Protein AF-A0A7C3CM05-F1 (afdb_monomer_lite)

Secondary structure (DSSP, 8-state):
-------SS-SS---SSEEE-TTSEEEEESEEEEE-SS-EEEEE--HHHHHHHHHHHHHTBTTS-HHHHHHH-TTS-HHHHHHHHHHHHHTT-EEE--S-HHHHHHHTTS-TT-PPP-TTT--EEEEEESHHHHHHHHHHTTSS---EEEEE--SPPPHHHHHHHHTTSSEEEEEESS--HHHHHHHHHHHHHHT--EEEEEEETTEEEEEEE--STT---HHHHHHHHHHH-SSHHHHHHHHHHHHHH-GGGS------HHHHHHHHHHHHHHHHHHHHSPPPSS-EEEEEEETTT--EEEEEE---TT-TTT--GGG-TT-GGGTTGGGG----S-HHHHHHHHB-TTT-SEEEEEEEEEEETTEEEEEEEEEEPPGGGTSSS-----EEEEEESS-HHHHHHHHHHHHHHHHHHH---GGGSEEE-HHHHGGGB--GGGT----HHHHTSTT--SPPP-TTS-EEEEEEEETTTTEEEEEEHHHHS--TT-SS--S----TT----SSHHHHHHHHHHHHHHHHHHH-

pLDDT: mean 81.55, std 14.34, range [25.48, 97.69]

Radius of gyration: 30.6 Å; chains: 1; bounding box: 87×65×72 Å

Structure (mmCIF, N/CA/C/O backbone):
data_AF-A0A7C3CM05-F1
#
_entry.id   AF-A0A7C3CM05-F1
#
loop_
_atom_site.group_PDB
_atom_site.id
_atom_site.type_symbol
_atom_site.label_atom_id
_atom_site.label_alt_id
_atom_site.label_comp_id
_atom_site.label_asym_id
_atom_site.label_entity_id
_atom_site.label_seq_id
_atom_site.pdbx_PDB_ins_code
_atom_site.Cartn_x
_atom_site.Cartn_y
_atom_site.Cartn_z
_atom_site.occupancy
_atom_site.B_iso_or_equiv
_atom_site.auth_seq_id
_atom_site.auth_comp_id
_atom_site.auth_asym_id
_atom_site.auth_atom_id
_atom_site.pdbx_PDB_model_num
ATOM 1 N N . MET A 1 1 ? -44.447 32.416 -6.639 1.00 31.17 1 MET A N 1
ATOM 2 C CA . MET A 1 1 ? -45.455 31.331 -6.504 1.00 31.17 1 MET A CA 1
ATOM 3 C C . MET A 1 1 ? -44.732 30.006 -6.708 1.00 31.17 1 MET A C 1
ATOM 5 O O . MET A 1 1 ? -44.109 29.878 -7.743 1.00 31.17 1 MET A O 1
ATOM 9 N N . LYS A 1 2 ? -44.666 29.005 -5.829 1.00 25.48 2 LYS A N 1
ATOM 10 C CA . LYS A 1 2 ? -45.179 28.687 -4.482 1.00 25.48 2 LYS A CA 1
ATOM 11 C C . LYS A 1 2 ? -44.014 27.989 -3.733 1.00 25.48 2 LYS A C 1
ATOM 13 O O . LYS A 1 2 ? -43.248 27.297 -4.403 1.00 25.48 2 LYS A O 1
ATOM 18 N N . PRO A 1 3 ? -43.882 28.084 -2.400 1.00 28.05 3 PRO A N 1
ATOM 19 C CA . PRO A 1 3 ? -42.947 27.231 -1.670 1.00 28.05 3 PRO A CA 1
ATOM 20 C C . PRO A 1 3 ? -43.486 25.791 -1.663 1.00 28.05 3 PRO A C 1
ATOM 22 O O . PRO A 1 3 ? -44.648 25.561 -1.318 1.00 28.05 3 PRO A O 1
ATOM 25 N N . LYS A 1 4 ? -42.665 24.818 -2.082 1.00 27.12 4 LYS A N 1
ATOM 26 C CA . LYS A 1 4 ? -42.980 23.394 -1.923 1.00 27.12 4 LYS A CA 1
ATOM 27 C C . LYS A 1 4 ? -42.877 23.045 -0.442 1.00 27.12 4 LYS A C 1
ATOM 29 O O . LYS A 1 4 ? -41.804 23.004 0.146 1.00 27.12 4 LYS A O 1
ATOM 34 N N . ASN A 1 5 ? -44.051 22.856 0.129 1.00 29.62 5 ASN A N 1
ATOM 35 C CA . ASN A 1 5 ? -44.308 22.385 1.470 1.00 29.62 5 ASN A CA 1
ATOM 36 C C . ASN A 1 5 ? -44.064 20.864 1.501 1.00 29.62 5 ASN A C 1
ATOM 38 O O . ASN A 1 5 ? -44.998 20.095 1.296 1.00 29.62 5 ASN A O 1
ATOM 42 N N . ASP A 1 6 ? -42.816 20.431 1.702 1.00 28.56 6 ASP A N 1
ATOM 43 C CA . ASP A 1 6 ? -42.477 19.022 1.966 1.00 28.56 6 ASP A CA 1
ATOM 44 C C . ASP A 1 6 ? -42.525 18.758 3.479 1.00 28.56 6 ASP A C 1
ATOM 46 O O . ASP A 1 6 ? -41.522 18.606 4.168 1.00 28.56 6 ASP A O 1
ATOM 50 N N . SER A 1 7 ? -43.741 18.759 4.025 1.00 29.98 7 SER A N 1
ATOM 51 C CA . SER A 1 7 ? -44.035 18.421 5.426 1.00 29.98 7 SER A CA 1
ATOM 52 C C . SER A 1 7 ? -44.611 17.004 5.586 1.00 29.98 7 SER A C 1
ATOM 54 O O . SER A 1 7 ? -45.242 16.700 6.598 1.00 29.98 7 SER A O 1
ATOM 56 N N . ARG A 1 8 ? -44.393 16.107 4.608 1.00 27.70 8 ARG A N 1
ATOM 57 C CA . ARG A 1 8 ? -45.001 14.759 4.578 1.00 27.70 8 ARG A CA 1
ATOM 58 C C . ARG A 1 8 ? -44.044 13.559 4.458 1.00 27.70 8 ARG A C 1
ATOM 60 O O . ARG A 1 8 ? -44.523 12.465 4.201 1.00 27.70 8 ARG A O 1
ATOM 67 N N . SER A 1 9 ? -42.742 13.694 4.731 1.00 33.34 9 SER A N 1
ATOM 68 C CA . SER A 1 9 ? -41.800 12.546 4.719 1.00 33.34 9 SER A CA 1
ATOM 69 C C . SER A 1 9 ? -41.156 12.180 6.070 1.00 33.34 9 SER A C 1
ATOM 71 O O . SER A 1 9 ? -40.267 11.340 6.115 1.00 33.34 9 SER A O 1
ATOM 73 N N . VAL A 1 10 ? -41.610 12.743 7.200 1.00 37.62 10 VAL A N 1
ATOM 74 C CA . VAL A 1 10 ? -41.033 12.476 8.546 1.00 37.62 10 VAL A CA 1
ATOM 75 C C . VAL A 1 10 ? -41.984 11.653 9.435 1.00 37.62 10 VAL A C 1
ATOM 77 O O . VAL A 1 10 ? -42.028 11.819 10.657 1.00 37.62 10 VAL A O 1
ATOM 80 N N . GLN A 1 11 ? -42.821 10.802 8.834 1.00 36.81 11 GLN A N 1
ATOM 81 C CA . GLN A 1 11 ? -43.765 9.969 9.588 1.00 36.81 11 GLN A CA 1
ATOM 82 C C . GLN A 1 11 ? -43.227 8.594 10.021 1.00 36.81 11 GLN A C 1
ATOM 84 O O . GLN A 1 11 ? -43.843 8.028 10.913 1.00 36.81 11 GLN A O 1
ATOM 89 N N . ASP A 1 12 ? -42.053 8.126 9.568 1.00 47.12 12 ASP A N 1
ATOM 90 C CA . ASP A 1 12 ? -41.738 6.687 9.710 1.00 47.12 12 ASP A CA 1
ATOM 91 C C . ASP A 1 12 ? -40.543 6.248 10.583 1.00 47.12 12 ASP A C 1
ATOM 93 O O . ASP A 1 12 ? -40.373 5.044 10.763 1.00 47.12 12 ASP A O 1
ATOM 97 N N . HIS A 1 13 ? -39.730 7.120 11.199 1.00 63.31 13 HIS A N 1
ATOM 98 C CA . HIS A 1 13 ? -38.498 6.644 11.882 1.00 63.31 13 HIS A CA 1
ATOM 99 C C . HIS A 1 13 ? -38.224 7.188 13.298 1.00 63.31 13 HIS A C 1
ATOM 101 O O . HIS A 1 13 ? -37.069 7.282 13.711 1.00 63.31 13 HIS A O 1
ATOM 107 N N . LEU A 1 14 ? -39.252 7.507 14.094 1.00 68.94 14 LEU A N 1
ATOM 108 C CA . LEU A 1 14 ? -39.024 7.719 15.532 1.00 68.94 14 LEU A CA 1
ATOM 109 C C . LEU A 1 14 ? -38.774 6.373 16.244 1.00 68.94 14 LEU A C 1
ATOM 111 O O . LEU A 1 14 ? -39.479 5.400 15.973 1.00 68.94 14 LEU A O 1
ATOM 115 N N . PRO A 1 15 ? -37.802 6.291 17.171 1.00 68.50 15 PRO A N 1
ATOM 116 C CA . PRO A 1 15 ? -37.554 5.069 17.929 1.00 68.50 15 PRO A CA 1
ATOM 117 C C . PRO A 1 15 ? -38.762 4.681 18.796 1.00 68.50 15 PRO A C 1
ATOM 119 O O . PRO A 1 15 ? -39.317 5.525 19.494 1.00 68.50 15 PRO A O 1
ATOM 122 N N . ILE A 1 16 ? -39.125 3.389 18.794 1.00 76.50 16 ILE A N 1
ATOM 123 C CA . ILE A 1 16 ? -40.290 2.831 19.522 1.00 76.50 16 ILE A CA 1
ATOM 124 C C . ILE A 1 16 ? -40.246 3.182 21.017 1.00 76.50 16 ILE A C 1
ATOM 126 O O . ILE A 1 16 ? -41.265 3.548 21.604 1.00 76.50 16 ILE A O 1
ATOM 130 N N . LYS A 1 17 ? -39.049 3.089 21.609 1.00 79.38 17 LYS A N 1
ATOM 131 C CA . LYS A 1 17 ? -38.729 3.556 22.958 1.00 79.38 17 LYS A CA 1
ATOM 132 C C . LYS A 1 17 ? -37.569 4.553 22.880 1.00 79.38 17 LYS A C 1
ATOM 134 O O . LYS A 1 17 ? -36.414 4.120 22.781 1.00 79.38 17 LYS A O 1
ATOM 139 N N . PRO A 1 18 ? -37.844 5.866 22.816 1.00 77.62 18 PRO A N 1
ATOM 140 C CA . PRO A 1 18 ? -36.805 6.871 22.648 1.00 77.62 18 PRO A CA 1
ATOM 141 C C . PRO A 1 18 ? -35.950 6.980 23.914 1.00 77.62 18 PRO A C 1
ATOM 143 O O . PRO A 1 18 ? -36.464 7.210 25.005 1.00 77.62 18 PRO A O 1
ATOM 146 N N . SER A 1 19 ? -34.633 6.859 23.758 1.00 79.25 19 SER A N 1
ATOM 147 C CA . SER A 1 19 ? -33.660 7.200 24.800 1.00 79.25 19 SER A CA 1
ATOM 148 C C . SER A 1 19 ? -32.834 8.399 24.366 1.00 79.25 19 SER A C 1
ATOM 150 O O . SER A 1 19 ? -32.367 8.446 23.223 1.00 79.25 19 SER A O 1
ATOM 152 N N . LEU A 1 20 ? -32.577 9.326 25.288 1.00 75.94 20 LEU A N 1
ATOM 153 C CA . LEU A 1 20 ? -31.588 10.373 25.070 1.00 75.94 20 LEU A CA 1
ATOM 154 C C . LEU A 1 20 ? -30.187 9.757 24.992 1.00 75.94 20 LEU A C 1
ATOM 156 O O . LEU A 1 20 ? -29.840 8.852 25.758 1.00 75.94 20 LEU A O 1
ATOM 160 N N . ARG A 1 21 ? -29.356 10.257 24.080 1.00 72.00 21 ARG A N 1
ATOM 161 C CA . ARG A 1 21 ? -27.946 9.864 24.012 1.00 72.00 21 ARG A CA 1
ATOM 162 C C . ARG A 1 21 ? -27.154 10.532 25.134 1.00 72.00 21 ARG A C 1
ATOM 164 O O . ARG A 1 21 ? -27.143 11.752 25.252 1.00 72.00 21 ARG A O 1
ATOM 171 N N . ALA A 1 22 ? -26.412 9.726 25.892 1.00 63.66 22 ALA A N 1
ATOM 172 C CA . ALA A 1 22 ? -25.529 10.166 26.980 1.00 63.66 22 ALA A CA 1
ATOM 173 C C . ALA A 1 22 ? -24.319 11.021 26.529 1.00 63.66 22 ALA A C 1
ATOM 175 O O . ALA A 1 22 ? -23.534 11.454 27.367 1.00 63.66 22 ALA A O 1
ATOM 176 N N . TYR A 1 23 ? -24.165 11.259 25.223 1.00 64.19 23 TYR A N 1
ATOM 177 C CA . TYR A 1 23 ? -23.114 12.084 24.620 1.00 64.19 23 TYR A CA 1
ATOM 178 C C . TYR A 1 23 ? -23.294 13.591 24.884 1.00 64.19 23 TYR A C 1
ATOM 180 O O . TYR A 1 23 ? -22.321 14.344 24.864 1.00 64.19 23 TYR A O 1
ATOM 188 N N . TYR A 1 24 ? -24.529 14.042 25.129 1.00 68.81 24 TYR A N 1
ATOM 189 C CA . TYR A 1 24 ? -24.842 15.456 25.332 1.00 68.81 24 TYR A CA 1
ATOM 190 C C . TYR A 1 24 ? -25.112 15.756 26.807 1.00 68.81 24 TYR A C 1
ATOM 192 O O . TYR A 1 24 ? -25.987 15.153 27.425 1.00 68.81 24 TYR A O 1
ATOM 200 N N . ALA A 1 25 ? -24.405 16.745 27.349 1.00 71.75 25 ALA A N 1
ATOM 201 C CA . ALA A 1 25 ? -24.824 17.434 28.558 1.00 71.75 25 ALA A CA 1
ATOM 202 C C . ALA A 1 25 ? -25.982 18.378 28.216 1.00 71.75 25 ALA A C 1
ATOM 204 O O . ALA A 1 25 ? -25.939 19.089 27.206 1.00 71.75 25 ALA A O 1
ATOM 205 N N . LEU A 1 26 ? -27.006 18.378 29.065 1.00 74.81 26 LEU A N 1
ATOM 206 C CA . LEU A 1 26 ? -28.226 19.145 28.863 1.00 74.81 26 LEU A CA 1
ATOM 207 C C . LEU A 1 26 ? -28.354 20.235 29.925 1.00 74.81 26 LEU A C 1
ATOM 209 O O . LEU A 1 26 ? -28.224 19.955 31.114 1.00 74.81 26 LEU A O 1
ATOM 213 N N . ALA A 1 27 ? -28.643 21.459 29.496 1.00 78.38 27 ALA A N 1
ATOM 214 C CA . ALA A 1 27 ? -29.002 22.564 30.375 1.00 78.38 27 ALA A CA 1
ATOM 215 C C . ALA A 1 27 ? -30.260 23.262 29.844 1.00 78.38 27 ALA A C 1
ATOM 217 O O . ALA A 1 27 ? -30.438 23.402 28.634 1.00 78.38 27 ALA A O 1
ATOM 218 N N . VAL A 1 28 ? -31.138 23.689 30.750 1.00 70.25 28 VAL A N 1
ATOM 219 C CA . VAL A 1 28 ? -32.407 24.351 30.414 1.00 70.25 28 VAL A CA 1
ATOM 220 C C . VAL A 1 28 ? -32.341 25.813 30.859 1.00 70.25 28 VAL A C 1
ATOM 222 O O . VAL A 1 28 ? -31.972 26.088 31.997 1.00 70.25 28 VAL A O 1
ATOM 225 N N . ALA A 1 29 ? -32.669 26.734 29.949 1.00 69.81 29 ALA A N 1
ATOM 226 C CA . ALA A 1 29 ? -32.747 28.185 30.167 1.00 69.81 29 ALA A CA 1
ATOM 227 C C . ALA A 1 29 ? -33.855 28.774 29.254 1.00 69.81 29 ALA A C 1
ATOM 229 O O . ALA A 1 29 ? -34.927 28.173 29.147 1.00 69.81 29 ALA A O 1
ATOM 230 N N . ASP A 1 30 ? -33.599 29.863 28.513 1.00 70.12 30 ASP A N 1
ATOM 231 C CA . ASP A 1 30 ? -34.462 30.390 27.425 1.00 70.12 30 ASP A CA 1
ATOM 232 C C . ASP A 1 30 ? -34.444 29.488 26.164 1.00 70.12 30 ASP A C 1
ATOM 234 O O . ASP A 1 30 ? -34.272 29.918 25.018 1.00 70.12 30 ASP A O 1
ATOM 238 N N . GLY A 1 31 ? -34.521 28.179 26.391 1.00 74.50 31 GLY A N 1
ATOM 239 C CA . GLY A 1 31 ? -34.308 27.117 25.423 1.00 74.50 31 GLY A CA 1
ATOM 240 C C . GLY A 1 31 ? -33.630 25.908 26.062 1.00 74.50 31 GLY A C 1
ATOM 241 O O . GLY A 1 31 ? -33.474 25.823 27.281 1.00 74.50 31 GLY A O 1
ATOM 242 N N . ILE A 1 32 ? -33.194 24.976 25.221 1.00 76.00 32 ILE A N 1
ATOM 243 C CA . ILE A 1 32 ? -32.424 23.802 25.644 1.00 76.00 32 ILE A CA 1
ATOM 244 C C . ILE A 1 32 ? -31.048 23.903 25.033 1.00 76.00 32 ILE A C 1
ATOM 246 O O . ILE A 1 32 ? -30.897 23.898 23.808 1.00 76.00 32 ILE A O 1
ATOM 250 N N . LEU A 1 33 ? -30.055 23.987 25.904 1.00 76.81 33 LEU A N 1
ATOM 251 C CA . LEU A 1 33 ? -28.663 23.951 25.532 1.00 76.81 33 LEU A CA 1
ATOM 252 C C . LEU A 1 33 ? -28.160 22.516 25.610 1.00 76.81 33 LEU A C 1
ATOM 254 O O . LEU A 1 33 ? -28.300 21.829 26.621 1.00 76.81 33 LEU A O 1
ATOM 258 N N . LEU A 1 34 ? -27.539 22.094 24.523 1.00 75.31 34 LEU A N 1
ATOM 259 C CA . LEU A 1 34 ? -26.969 20.774 24.358 1.00 75.31 34 LEU A CA 1
ATOM 260 C C . LEU A 1 34 ? -25.498 20.952 24.079 1.00 75.31 34 LEU A C 1
ATOM 262 O O . LEU A 1 34 ? -25.125 21.615 23.109 1.00 75.31 34 LEU A O 1
ATOM 266 N N . ARG A 1 35 ? -24.663 20.374 24.930 1.00 73.75 35 ARG A N 1
ATOM 267 C CA . ARG A 1 35 ? -23.217 20.474 24.800 1.00 73.75 35 ARG A CA 1
ATOM 268 C C . ARG A 1 35 ? -22.611 19.083 24.798 1.00 73.75 35 ARG A C 1
ATOM 270 O O . ARG A 1 35 ? -22.736 18.358 25.777 1.00 73.75 35 ARG A O 1
ATOM 277 N N . SER A 1 36 ? -21.932 18.732 23.716 1.00 73.62 36 SER A N 1
ATOM 278 C CA . SER A 1 36 ? -20.915 17.683 23.735 1.00 73.62 36 SER A CA 1
ATOM 279 C C . SER A 1 36 ? -19.523 18.312 23.816 1.00 73.62 36 SER A C 1
ATOM 281 O O . SER A 1 36 ? -19.385 19.537 23.889 1.00 73.62 36 SER A O 1
ATOM 283 N N . ALA A 1 37 ? -18.479 17.484 23.791 1.00 68.19 37 ALA A N 1
ATOM 284 C CA . ALA A 1 37 ? -17.108 17.971 23.663 1.00 68.19 37 ALA A CA 1
ATOM 285 C C . ALA A 1 37 ? -16.869 18.746 22.348 1.00 68.19 37 ALA A C 1
ATOM 287 O O . ALA A 1 37 ? -16.039 19.648 22.319 1.00 68.19 37 ALA A O 1
ATOM 288 N N . GLU A 1 38 ? -17.614 18.430 21.284 1.00 63.22 38 GLU A N 1
ATOM 289 C CA . GLU A 1 38 ? -17.349 18.915 19.920 1.00 63.22 38 GLU A CA 1
ATOM 290 C C . GLU A 1 38 ? -18.391 19.911 19.403 1.00 63.22 38 GLU A C 1
ATOM 292 O O . GLU A 1 38 ? -18.116 20.684 18.487 1.00 63.22 38 GLU A O 1
ATOM 297 N N . LYS A 1 39 ? -19.609 19.894 19.955 1.00 70.00 39 LYS A N 1
ATOM 298 C CA . LYS A 1 39 ? -20.725 20.679 19.425 1.00 70.00 39 LYS A CA 1
ATOM 299 C C . LYS A 1 39 ? -21.570 21.270 20.539 1.00 70.00 39 LYS A C 1
ATOM 301 O O . LYS A 1 39 ? -21.919 20.599 21.509 1.00 70.00 39 LYS A O 1
ATOM 306 N N . MET A 1 40 ? -21.968 22.523 20.339 1.00 80.69 40 MET A N 1
ATOM 307 C CA . MET A 1 40 ? -23.013 23.178 21.113 1.00 80.69 40 MET A CA 1
ATOM 308 C C . MET A 1 40 ? -24.227 23.403 20.214 1.00 80.69 40 MET A C 1
ATOM 310 O O . MET A 1 40 ? -24.096 23.852 19.078 1.00 80.69 40 MET A O 1
ATOM 314 N N . THR A 1 41 ? -25.414 23.046 20.687 1.00 78.31 41 THR A N 1
ATOM 315 C CA . THR A 1 41 ? -26.678 23.261 19.977 1.00 78.31 41 THR A CA 1
ATOM 316 C C . THR A 1 41 ? -27.669 23.900 20.931 1.00 78.31 41 THR A C 1
ATOM 318 O O . THR A 1 41 ? -27.872 23.409 22.037 1.00 78.31 41 THR A O 1
ATOM 321 N N . LEU A 1 42 ? -28.276 25.003 20.499 1.00 81.06 42 LEU A N 1
ATOM 322 C CA . LEU A 1 42 ? -29.333 25.678 21.237 1.00 81.06 42 LEU A CA 1
ATOM 323 C C . LEU A 1 42 ? -30.656 25.473 20.506 1.00 81.06 42 LEU A C 1
ATOM 325 O O . LEU A 1 42 ? -30.845 25.963 19.393 1.00 81.06 42 LEU A O 1
ATOM 329 N N . ILE A 1 43 ? -31.591 24.802 21.165 1.00 78.12 43 ILE A N 1
ATOM 330 C CA . ILE A 1 43 ? -32.983 24.768 20.739 1.00 78.12 43 ILE A CA 1
ATOM 331 C C . ILE A 1 43 ? -33.682 25.957 21.395 1.00 78.12 43 ILE A C 1
ATOM 333 O O . ILE A 1 43 ? -34.014 25.909 22.578 1.00 78.12 43 ILE A O 1
ATOM 337 N N . ARG A 1 44 ? -33.883 27.040 20.635 1.00 78.12 44 ARG A N 1
ATOM 338 C CA . ARG A 1 44 ? -34.626 28.214 21.117 1.00 78.12 44 ARG A CA 1
ATOM 339 C C . ARG A 1 44 ? -36.091 27.844 21.338 1.00 78.12 44 ARG A C 1
ATOM 341 O O . ARG A 1 44 ? -36.747 27.306 20.444 1.00 78.12 44 ARG A O 1
ATOM 348 N N . ALA A 1 45 ? -36.600 28.154 22.519 1.00 77.62 45 ALA A N 1
ATOM 349 C CA . ALA A 1 45 ? -37.977 27.899 22.904 1.00 77.62 45 ALA A CA 1
ATOM 350 C C . ALA A 1 45 ? -38.421 28.954 23.924 1.00 77.62 45 ALA A C 1
ATOM 352 O O . ALA A 1 45 ? -37.598 29.510 24.645 1.00 77.62 45 ALA A O 1
ATOM 353 N N . THR A 1 46 ? -39.721 29.245 23.973 1.00 80.50 46 THR A N 1
ATOM 354 C CA . THR A 1 46 ? -40.285 30.054 25.061 1.00 80.50 46 THR A CA 1
ATOM 355 C C . THR A 1 46 ? -40.118 29.313 26.394 1.00 80.50 46 THR A C 1
ATOM 357 O O . THR A 1 46 ? -40.059 28.081 26.374 1.00 80.50 46 THR A O 1
ATOM 360 N N . PRO A 1 47 ? -40.105 29.998 27.551 1.00 77.38 47 PRO A N 1
ATOM 361 C CA . PRO A 1 47 ? -39.950 29.347 28.859 1.00 77.38 47 PRO A CA 1
ATOM 362 C C . PRO A 1 47 ? -40.936 28.189 29.085 1.00 77.38 47 PRO A C 1
ATOM 364 O O . PRO A 1 47 ? -40.552 27.096 29.499 1.00 77.38 47 PRO A O 1
ATOM 367 N N . GLU A 1 48 ? -42.198 28.375 28.688 1.00 76.12 48 GLU A N 1
ATOM 368 C CA . GLU A 1 48 ? -43.231 27.335 28.744 1.00 76.12 48 GLU A CA 1
ATOM 369 C C . GLU A 1 48 ? -42.932 26.136 27.838 1.00 76.12 48 GLU A C 1
ATOM 371 O O . GLU A 1 48 ? -43.283 25.001 28.156 1.00 76.12 48 GLU A O 1
ATOM 376 N N . LYS A 1 49 ? -42.334 26.368 26.667 1.00 76.69 49 LYS A N 1
ATOM 377 C CA . LYS A 1 49 ? -41.963 25.301 25.733 1.00 76.69 49 LYS A CA 1
ATOM 378 C C . LYS A 1 49 ? -40.690 24.588 26.203 1.00 76.69 49 LYS A C 1
ATOM 380 O O . LYS A 1 49 ? -40.620 23.371 26.081 1.00 76.69 49 LYS A O 1
ATOM 385 N N . SER A 1 50 ? -39.739 25.297 26.808 1.00 75.12 50 SER A N 1
ATOM 386 C CA . SER A 1 50 ? -38.546 24.715 27.437 1.00 75.12 50 SER A CA 1
ATOM 387 C C . SER A 1 50 ? -38.908 23.772 28.587 1.00 75.12 50 SER A C 1
ATOM 389 O O . SER A 1 50 ? -38.427 22.641 28.613 1.00 75.12 50 SER A O 1
ATOM 391 N N . ALA A 1 51 ? -39.822 24.183 29.476 1.00 77.38 51 ALA A N 1
ATOM 392 C CA . ALA A 1 51 ? -40.308 23.344 30.575 1.00 77.38 51 ALA A CA 1
ATOM 393 C C . ALA A 1 51 ? -40.991 22.058 30.072 1.00 77.38 51 ALA A C 1
ATOM 395 O O . ALA A 1 51 ? -40.757 20.970 30.597 1.00 77.38 51 ALA A O 1
ATOM 396 N N . ARG A 1 52 ? -41.785 22.160 28.998 1.00 76.81 52 ARG A N 1
ATOM 397 C CA . ARG A 1 52 ? -42.434 21.004 28.356 1.00 76.81 52 ARG A CA 1
ATOM 398 C C . ARG A 1 52 ? -41.429 20.034 27.753 1.00 76.81 52 ARG A C 1
ATOM 400 O O . ARG A 1 52 ? -41.516 18.829 27.971 1.00 76.81 52 ARG A O 1
ATOM 407 N N . ILE A 1 53 ? -40.446 20.544 27.016 1.00 76.44 53 ILE A N 1
ATOM 408 C CA . ILE A 1 53 ? -39.431 19.676 26.425 1.00 76.44 53 ILE A CA 1
ATOM 409 C C . ILE A 1 53 ? -38.584 19.006 27.521 1.00 76.44 53 ILE A C 1
ATOM 411 O O . ILE A 1 53 ? -38.223 17.842 27.373 1.00 76.44 53 ILE A O 1
ATOM 415 N N . GLN A 1 54 ? -38.317 19.684 28.641 1.00 78.81 54 GLN A N 1
ATOM 416 C CA . GLN A 1 54 ? -37.626 19.084 29.785 1.00 78.81 54 GLN A CA 1
ATOM 417 C C . GLN A 1 54 ? -38.388 17.874 30.353 1.00 78.81 54 GLN A C 1
ATOM 419 O O . GLN A 1 54 ? -37.766 16.856 30.655 1.00 78.81 54 GLN A O 1
ATOM 424 N N . GLN A 1 55 ? -39.720 17.945 30.433 1.00 81.06 55 GLN A N 1
ATOM 425 C CA . GLN A 1 55 ? -40.560 16.812 30.846 1.00 81.06 55 GLN A CA 1
ATOM 426 C C . GLN A 1 55 ? -40.481 15.645 29.851 1.00 81.06 55 GLN A C 1
ATOM 428 O O . GLN A 1 55 ? -40.331 14.497 30.264 1.00 81.06 55 GLN A O 1
ATOM 433 N N . VAL A 1 56 ? -40.509 15.932 28.543 1.00 82.56 56 VAL A N 1
ATOM 434 C CA . VAL A 1 56 ? -40.352 14.902 27.497 1.00 82.56 56 VAL A CA 1
ATOM 435 C C . VAL A 1 56 ? -38.974 14.241 27.582 1.00 82.56 56 VAL A C 1
ATOM 437 O O . VAL A 1 56 ? -38.875 13.019 27.529 1.00 82.56 56 VAL A O 1
ATOM 440 N N . ILE A 1 57 ? -37.912 15.029 27.757 1.00 79.19 57 ILE A N 1
ATOM 441 C CA . ILE A 1 57 ? -36.531 14.545 27.897 1.00 79.19 57 ILE A CA 1
ATOM 442 C C . ILE A 1 57 ? -36.376 13.640 29.119 1.00 79.19 57 ILE A C 1
ATOM 444 O O . ILE A 1 57 ? -35.721 12.607 29.012 1.00 79.19 57 ILE A O 1
ATOM 448 N N . ALA A 1 58 ? -36.969 14.008 30.259 1.00 78.94 58 ALA A N 1
ATOM 449 C CA . ALA A 1 58 ? -36.865 13.239 31.499 1.00 78.94 58 ALA A CA 1
ATOM 450 C C . ALA A 1 58 ? -37.420 11.812 31.360 1.00 78.9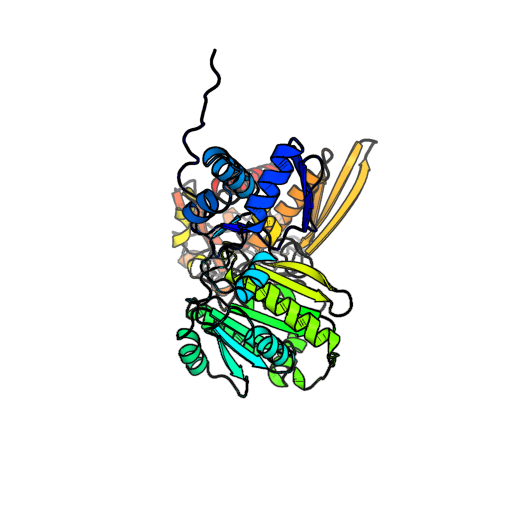4 58 ALA A C 1
ATOM 452 O O . ALA A 1 58 ? -36.921 10.898 32.008 1.00 78.94 58 ALA A O 1
ATOM 453 N N . LEU A 1 59 ? -38.413 11.627 30.486 1.00 81.62 59 LEU A N 1
ATOM 454 C CA . LEU A 1 59 ? -39.023 10.329 30.201 1.00 81.62 59 LEU A CA 1
ATOM 455 C C . LEU A 1 59 ? -38.429 9.634 28.962 1.00 81.62 59 LEU A C 1
ATOM 457 O O . LEU A 1 59 ? -38.762 8.485 28.683 1.00 81.62 59 LEU A O 1
ATOM 461 N N . CYS A 1 60 ? -37.505 10.278 28.238 1.00 80.06 60 CYS A N 1
ATOM 462 C CA . CYS A 1 60 ? -36.707 9.649 27.179 1.00 80.06 60 CYS A CA 1
ATOM 463 C C . CYS A 1 60 ? -35.559 8.813 27.777 1.00 80.06 60 CYS A C 1
ATOM 465 O O . CYS A 1 60 ? -34.385 9.007 27.453 1.00 80.06 60 CYS A O 1
ATOM 467 N N . ASP A 1 61 ? -35.894 7.886 28.667 1.00 74.19 61 ASP A N 1
ATOM 468 C CA . ASP A 1 61 ? -34.992 6.906 29.284 1.00 74.19 61 ASP A CA 1
ATOM 469 C C . ASP A 1 61 ? -34.953 5.576 28.510 1.00 74.19 61 ASP A C 1
ATOM 471 O O . ASP A 1 61 ? -34.194 4.663 28.843 1.00 74.19 61 ASP A O 1
ATOM 475 N N . GLY A 1 62 ? -35.799 5.482 27.480 1.00 74.44 62 GLY A N 1
ATOM 476 C CA . GLY A 1 62 ? -36.037 4.319 26.646 1.00 74.44 62 GLY A CA 1
ATOM 477 C C . GLY A 1 62 ? -36.741 3.145 27.332 1.00 74.44 62 GLY A C 1
ATOM 478 O O . GLY A 1 62 ? -36.850 2.062 26.755 1.00 74.44 62 GLY A O 1
ATOM 479 N N . GLN A 1 63 ? -37.271 3.340 28.534 1.00 76.88 63 GLN A N 1
ATOM 480 C CA . GLN A 1 63 ? -38.201 2.395 29.150 1.00 76.88 63 GLN A CA 1
ATOM 481 C C . GLN A 1 63 ? -39.621 2.618 28.622 1.00 76.88 63 GLN A C 1
ATOM 483 O O . GLN A 1 63 ? -40.336 1.641 28.368 1.00 76.88 63 GLN A O 1
ATOM 488 N N . HIS A 1 64 ? -39.960 3.881 28.357 1.00 81.69 64 HIS A N 1
ATOM 489 C CA . HIS A 1 64 ? -41.266 4.333 27.895 1.00 81.69 64 HIS A CA 1
ATOM 490 C C . HIS A 1 64 ? -41.406 4.273 26.370 1.00 81.69 64 HIS A C 1
ATOM 492 O O . HIS A 1 64 ? -40.527 4.692 25.613 1.00 81.69 64 HIS A O 1
ATOM 498 N N . THR A 1 65 ? -42.540 3.759 25.910 1.00 83.00 65 THR A N 1
ATOM 499 C CA . THR A 1 65 ? -42.982 3.810 24.515 1.00 83.00 65 THR A CA 1
ATOM 500 C C . THR A 1 65 ? -43.533 5.187 24.158 1.00 83.00 65 THR A C 1
ATOM 502 O O . THR A 1 65 ? -43.915 5.974 25.021 1.00 83.00 65 THR A O 1
ATOM 505 N N . MET A 1 66 ? -43.644 5.476 22.861 1.00 78.38 66 MET A N 1
ATOM 506 C CA . MET A 1 66 ? -44.250 6.728 22.391 1.00 78.38 66 MET A CA 1
ATOM 507 C C . MET A 1 66 ? -45.688 6.939 22.908 1.00 78.38 66 MET A C 1
ATOM 509 O O . MET A 1 66 ? -46.060 8.072 23.203 1.00 78.38 66 MET A O 1
ATOM 513 N N . ALA A 1 67 ? -46.478 5.870 23.056 1.00 79.50 67 ALA A N 1
ATOM 514 C CA . ALA A 1 67 ? -47.825 5.949 23.623 1.00 79.50 67 ALA A CA 1
ATOM 515 C C . ALA A 1 67 ? -47.790 6.313 25.118 1.00 79.50 67 ALA A C 1
ATOM 517 O O . ALA A 1 67 ? -48.491 7.227 25.541 1.00 79.50 67 ALA A O 1
ATOM 518 N N . GLU A 1 68 ? -46.910 5.674 25.893 1.00 83.00 68 GLU A N 1
ATOM 519 C CA . GLU A 1 68 ? -46.732 5.958 27.324 1.00 83.00 68 GLU A CA 1
ATOM 520 C C . GLU A 1 68 ? -46.202 7.377 27.567 1.00 83.00 68 GLU A C 1
ATOM 522 O O . GLU A 1 68 ? -46.640 8.038 28.502 1.00 83.00 68 GLU A O 1
ATOM 527 N N . LEU A 1 69 ? -45.327 7.896 26.699 1.00 81.69 69 LEU A N 1
ATOM 528 C CA . LEU A 1 69 ? -44.850 9.284 26.772 1.00 81.69 69 LEU A CA 1
ATOM 529 C C . LEU A 1 69 ? -45.966 10.309 26.574 1.00 81.69 69 LEU A C 1
ATOM 531 O O . LEU A 1 69 ? -45.972 11.351 27.226 1.00 81.69 69 LEU A O 1
ATOM 535 N N . ILE A 1 70 ? -46.909 10.023 25.676 1.00 81.81 70 ILE A N 1
ATOM 536 C CA . ILE A 1 70 ? -48.065 10.889 25.429 1.00 81.81 70 ILE A CA 1
ATOM 537 C C . ILE A 1 70 ? -49.024 10.857 26.628 1.00 81.81 70 ILE A C 1
ATOM 539 O O . ILE A 1 70 ? -49.578 11.892 26.988 1.00 81.81 70 ILE A O 1
ATOM 543 N N . THR A 1 71 ? -49.197 9.698 27.266 1.00 80.38 71 THR A N 1
ATOM 544 C CA . THR A 1 71 ? -50.087 9.534 28.425 1.00 80.38 71 THR A CA 1
ATOM 545 C C . THR A 1 71 ? -49.486 10.084 29.725 1.00 80.38 71 THR A C 1
ATOM 547 O O . THR A 1 71 ? -50.203 10.687 30.520 1.00 80.38 71 THR A O 1
ATOM 550 N N . ASN A 1 72 ? -48.175 9.933 29.935 1.00 78.06 72 ASN A N 1
ATOM 551 C CA . ASN A 1 72 ? -47.499 10.278 31.193 1.00 78.06 72 ASN A CA 1
ATOM 552 C C . ASN A 1 72 ? -47.133 11.767 31.328 1.00 78.06 72 ASN A C 1
ATOM 554 O O . ASN A 1 72 ? -46.650 12.181 32.382 1.00 78.06 72 ASN A O 1
ATOM 558 N N . ILE A 1 73 ? -47.382 12.589 30.301 1.00 77.50 73 ILE A N 1
ATOM 559 C CA . ILE A 1 73 ? -47.169 14.047 30.335 1.00 77.50 73 ILE A CA 1
ATOM 560 C C . ILE A 1 73 ? -48.510 14.769 30.097 1.00 77.50 73 ILE A C 1
ATOM 562 O O . ILE A 1 73 ? -48.697 15.409 29.061 1.00 77.50 73 ILE A O 1
ATOM 566 N N . PRO A 1 74 ? -49.469 14.701 31.043 1.00 61.81 74 PRO A N 1
ATOM 567 C CA . PRO A 1 74 ? -50.839 15.190 30.841 1.00 61.81 74 PRO A CA 1
ATOM 568 C C . PRO A 1 74 ? -50.940 16.706 30.595 1.00 61.81 74 PRO A C 1
ATOM 570 O O . PRO A 1 74 ? -51.927 17.179 30.038 1.00 61.81 74 PRO A O 1
ATOM 573 N N . ALA A 1 75 ? -49.913 17.479 30.966 1.00 69.44 75 ALA A N 1
ATOM 574 C CA . ALA A 1 75 ? -49.832 18.918 30.701 1.00 69.44 75 ALA A CA 1
ATOM 575 C C . ALA A 1 75 ? -49.417 19.266 29.251 1.00 69.44 75 ALA A C 1
ATOM 577 O O . ALA A 1 75 ? -49.454 20.437 28.868 1.00 69.44 75 ALA A O 1
ATOM 578 N N . CYS A 1 76 ? -49.017 18.282 28.436 1.00 72.44 76 CYS A N 1
ATOM 579 C CA . CYS A 1 76 ? -48.622 18.474 27.041 1.00 72.44 76 CYS A CA 1
ATOM 580 C C . CYS A 1 76 ? -49.663 17.899 26.078 1.00 72.44 76 CYS A C 1
ATOM 582 O O . CYS A 1 76 ? -50.153 16.787 26.252 1.00 72.44 76 CYS A O 1
ATOM 584 N N . ARG A 1 77 ? -49.950 18.617 24.985 1.00 79.81 77 ARG A N 1
ATOM 585 C CA . ARG A 1 77 ? -50.740 18.042 23.890 1.00 79.81 77 ARG A CA 1
ATOM 586 C C . ARG A 1 77 ? -49.928 16.925 23.213 1.00 79.81 77 ARG A C 1
ATOM 588 O O . ARG A 1 77 ? -48.727 17.112 23.006 1.00 79.81 77 ARG A O 1
ATOM 595 N N . PRO A 1 78 ? -50.553 15.820 22.766 1.00 80.50 78 PRO A N 1
ATOM 596 C CA . PRO A 1 78 ? -49.859 14.748 22.042 1.00 80.50 78 PRO A CA 1
ATOM 597 C C . PRO A 1 78 ? -49.033 15.245 20.842 1.00 80.50 78 PRO A C 1
ATOM 599 O O . PRO A 1 78 ? -47.927 14.767 20.591 1.00 80.50 78 PRO A O 1
ATOM 602 N N . SER A 1 79 ? -49.536 16.263 20.133 1.00 79.94 79 SER A N 1
ATOM 603 C CA . SER A 1 79 ? -48.836 16.923 19.024 1.00 79.94 79 SER A CA 1
ATOM 604 C C . SER A 1 79 ? -47.497 17.538 19.434 1.00 79.94 79 SER A C 1
ATOM 606 O O . SER A 1 79 ? -46.542 17.503 18.660 1.00 79.94 79 SER A O 1
ATOM 608 N N . ASP A 1 80 ? -47.417 18.080 20.649 1.00 77.00 80 ASP A N 1
ATOM 609 C CA . ASP A 1 80 ? -46.242 18.788 21.158 1.00 77.00 80 ASP A CA 1
ATOM 610 C C . ASP A 1 80 ? -45.156 17.802 21.604 1.00 77.00 80 ASP A C 1
ATOM 612 O O . ASP A 1 80 ? -43.968 18.049 21.381 1.00 77.00 80 ASP A O 1
ATOM 616 N N . VAL A 1 81 ? -45.554 16.653 22.165 1.00 80.00 81 VAL A N 1
ATOM 617 C CA . VAL A 1 81 ? -44.640 15.546 22.496 1.00 80.00 81 VAL A CA 1
ATOM 618 C C . VAL A 1 81 ? -44.000 14.998 21.218 1.00 80.00 81 VAL A C 1
ATOM 620 O O . VAL A 1 81 ? -42.777 14.901 21.127 1.00 80.00 81 VAL A O 1
ATOM 623 N N . ILE A 1 82 ? -44.802 14.733 20.182 1.00 83.50 82 ILE A N 1
ATOM 624 C CA . ILE A 1 82 ? -44.305 14.232 18.891 1.00 83.50 82 ILE A CA 1
ATOM 625 C C . ILE A 1 82 ? -43.404 15.267 18.203 1.00 83.50 82 ILE A C 1
ATOM 627 O O . ILE A 1 82 ? -42.350 14.910 17.676 1.00 83.50 82 ILE A O 1
ATOM 631 N N . ALA A 1 83 ? -43.783 16.549 18.210 1.00 82.12 83 ALA A N 1
ATOM 632 C CA . ALA A 1 83 ? -42.969 17.615 17.624 1.00 82.12 83 ALA A CA 1
ATOM 633 C C . ALA A 1 83 ? -41.606 17.741 18.323 1.00 82.12 83 ALA A C 1
ATOM 635 O O . ALA A 1 83 ? -40.580 17.863 17.654 1.00 82.12 83 ALA A O 1
ATOM 636 N N . THR A 1 84 ? -41.591 17.641 19.654 1.00 81.06 84 THR A N 1
ATOM 637 C CA . THR A 1 84 ? -40.369 17.612 20.464 1.00 81.06 84 THR A CA 1
ATOM 638 C C . THR A 1 84 ? -39.494 16.410 20.117 1.00 81.06 84 THR A C 1
ATOM 640 O O . THR A 1 84 ? -38.317 16.585 19.814 1.00 81.06 84 THR A O 1
ATOM 643 N N . LEU A 1 85 ? -40.053 15.197 20.091 1.00 83.94 85 LEU A N 1
ATOM 644 C CA . LEU A 1 85 ? -39.304 13.982 19.747 1.00 83.94 85 LEU A CA 1
ATOM 645 C C . LEU A 1 85 ? -38.724 14.047 18.330 1.00 83.94 85 LEU A C 1
ATOM 647 O O . LEU A 1 85 ? -37.571 13.678 18.126 1.00 83.94 85 LEU A O 1
ATOM 651 N N . ARG A 1 86 ? -39.476 14.582 17.360 1.00 84.56 86 ARG A N 1
ATOM 652 C CA . ARG A 1 86 ? -38.960 14.846 16.008 1.00 84.56 86 ARG A CA 1
ATOM 653 C C . ARG A 1 86 ? -37.805 15.826 16.037 1.00 84.56 86 ARG A C 1
ATOM 655 O O . ARG A 1 86 ? -36.779 15.555 15.431 1.00 84.56 86 ARG A O 1
ATOM 662 N N . GLN A 1 87 ? -37.946 16.927 16.767 1.00 79.69 87 GLN A N 1
ATOM 663 C CA . GLN A 1 87 ? -36.888 17.920 16.878 1.00 79.69 87 GLN A CA 1
ATOM 664 C C . GLN A 1 87 ? -35.619 17.321 17.500 1.00 79.69 87 GLN A C 1
ATOM 666 O O . GLN A 1 87 ? -34.534 17.544 16.972 1.00 79.69 87 GLN A O 1
ATOM 671 N N . LEU A 1 88 ? -35.739 16.515 18.558 1.00 79.75 88 LEU A N 1
ATOM 672 C CA . LEU A 1 88 ? -34.612 15.797 19.163 1.00 79.75 88 LEU A CA 1
ATOM 673 C C . LEU A 1 88 ? -34.002 14.770 18.191 1.00 79.75 88 LEU A C 1
ATOM 675 O O . LEU A 1 88 ? -32.782 14.652 18.101 1.00 79.75 88 LEU A O 1
ATOM 679 N N . HIS A 1 89 ? -34.828 14.057 17.423 1.00 80.94 89 HIS A N 1
ATOM 680 C CA . HIS A 1 89 ? -34.371 13.096 16.418 1.00 80.94 89 HIS A CA 1
ATOM 681 C C . HIS A 1 89 ? -33.631 13.765 15.249 1.00 80.94 89 HIS A C 1
ATOM 683 O O . HIS A 1 89 ? -32.567 13.295 14.873 1.00 80.94 89 HIS A O 1
ATOM 689 N N . THR A 1 90 ? -34.120 14.899 14.731 1.00 78.44 90 THR A N 1
ATOM 690 C CA . THR A 1 90 ? -33.448 15.684 13.674 1.00 78.44 90 THR A CA 1
ATOM 691 C C . THR A 1 90 ? -32.077 16.210 14.110 1.00 78.44 90 THR A C 1
ATOM 693 O O . THR A 1 90 ? -31.219 16.462 13.271 1.00 78.44 90 THR A O 1
ATOM 696 N N . HIS A 1 91 ? -31.856 16.366 15.417 1.00 74.69 91 HIS A N 1
ATOM 697 C CA . HIS A 1 91 ? -30.556 16.730 15.985 1.00 74.69 91 HIS A CA 1
ATOM 698 C C . HIS A 1 91 ? -29.732 15.505 16.433 1.00 74.69 91 HIS A C 1
ATOM 700 O O . HIS A 1 91 ? -28.779 15.668 17.191 1.00 74.69 91 HIS A O 1
ATOM 706 N N . ASP A 1 92 ? -30.092 14.292 15.991 1.00 72.31 92 ASP A N 1
ATOM 707 C CA . ASP A 1 92 ? -29.432 13.017 16.315 1.00 72.31 92 ASP A CA 1
ATOM 708 C C . ASP A 1 92 ? -29.333 12.705 17.819 1.00 72.31 92 ASP A C 1
ATOM 710 O O . ASP A 1 92 ? -28.417 12.019 18.279 1.00 72.31 92 ASP A O 1
ATOM 714 N N . MET A 1 93 ? -30.280 13.194 18.621 1.00 74.00 93 MET A N 1
ATOM 715 C CA . MET A 1 93 ? -30.228 13.055 20.080 1.00 74.00 93 MET A CA 1
ATOM 716 C C . MET A 1 93 ? -30.940 11.823 20.622 1.00 74.00 93 MET A C 1
ATOM 718 O O . MET A 1 93 ? -30.720 11.447 21.775 1.00 74.00 93 MET A O 1
ATOM 722 N N . LEU A 1 94 ? -31.818 11.226 19.820 1.00 76.25 94 LEU A N 1
ATOM 723 C CA . LEU A 1 94 ? -32.563 10.035 20.200 1.00 76.25 94 LEU A CA 1
ATOM 724 C C . LEU A 1 94 ? -31.885 8.781 19.648 1.00 76.25 94 LEU A C 1
ATOM 726 O O . LEU A 1 94 ? -31.296 8.776 18.564 1.00 76.25 94 LEU A O 1
ATOM 730 N N . THR A 1 95 ? -31.970 7.698 20.408 1.00 70.94 95 THR A N 1
ATOM 731 C CA . THR A 1 95 ? -31.593 6.354 19.968 1.00 70.94 95 THR A CA 1
ATOM 732 C C . THR A 1 95 ? -32.712 5.365 20.287 1.00 70.94 95 THR A C 1
ATOM 734 O O . THR A 1 95 ? -33.479 5.575 21.230 1.00 70.94 95 THR A O 1
ATOM 737 N N . ALA A 1 96 ? -32.831 4.311 19.478 1.00 62.81 96 ALA A N 1
ATOM 738 C CA . ALA A 1 96 ? -33.756 3.212 19.726 1.00 62.81 96 ALA A CA 1
ATOM 739 C C . ALA A 1 96 ? -33.144 2.261 20.755 1.00 62.81 96 ALA A C 1
ATOM 741 O O . ALA A 1 96 ? -32.062 1.716 20.524 1.00 62.81 96 ALA A O 1
ATOM 742 N N . LEU A 1 97 ? -33.824 2.029 21.881 1.00 52.91 97 LEU A N 1
ATOM 743 C CA . LEU A 1 97 ? -33.372 0.996 22.806 1.00 52.91 97 LEU A CA 1
ATOM 744 C C . LEU A 1 97 ? -33.643 -0.400 22.253 1.00 52.91 97 LEU A C 1
ATOM 746 O O . LEU A 1 97 ? -34.788 -0.805 22.079 1.00 52.91 97 LEU A O 1
ATOM 750 N N . THR A 1 98 ? -32.567 -1.156 22.049 1.00 49.19 98 THR A N 1
ATOM 751 C CA . THR A 1 98 ? -32.611 -2.607 21.813 1.00 49.19 98 THR A CA 1
ATOM 752 C C . THR A 1 98 ? -31.736 -3.399 22.795 1.00 49.19 98 THR A C 1
ATOM 754 O O . THR A 1 98 ? -31.710 -4.624 22.718 1.00 49.19 98 THR A O 1
ATOM 757 N N . LYS A 1 99 ? -31.002 -2.748 23.720 1.00 50.38 99 LYS A N 1
ATOM 758 C CA . LYS A 1 99 ? -29.951 -3.385 24.551 1.00 50.38 99 LYS A CA 1
ATOM 759 C C . LYS A 1 99 ? -29.891 -2.848 26.005 1.00 50.38 99 LYS A C 1
ATOM 761 O O . LYS A 1 99 ? -30.423 -1.773 26.255 1.00 50.38 99 LYS A O 1
ATOM 766 N N . PRO A 1 100 ? -29.258 -3.555 26.971 1.00 50.31 100 PRO A N 1
ATOM 767 C CA . PRO A 1 100 ? -29.211 -3.173 28.397 1.00 50.31 100 PRO A CA 1
ATOM 768 C C . PRO A 1 100 ? -28.450 -1.864 28.712 1.00 50.31 100 PRO A C 1
ATOM 770 O O . PRO A 1 100 ? -27.510 -1.494 28.007 1.00 50.31 100 PRO A O 1
ATOM 773 N N . ALA A 1 101 ? -28.783 -1.218 29.842 1.00 44.84 101 ALA A N 1
ATOM 774 C CA . ALA A 1 101 ? -28.287 0.100 30.300 1.00 44.84 101 ALA A CA 1
ATOM 775 C C . ALA A 1 101 ? -26.756 0.309 30.288 1.00 44.84 101 ALA A C 1
ATOM 777 O O . ALA A 1 101 ? -26.279 1.421 30.056 1.00 44.84 101 ALA A O 1
ATOM 778 N N . THR A 1 102 ? -25.958 -0.736 30.507 1.00 44.75 102 THR A N 1
ATOM 779 C CA . THR A 1 102 ? -24.486 -0.654 30.485 1.00 44.75 102 THR A CA 1
ATOM 780 C C . THR A 1 102 ? -23.913 -0.593 29.066 1.00 44.75 102 THR A C 1
ATOM 782 O O . THR A 1 102 ? -22.976 0.165 28.821 1.00 44.75 102 THR A O 1
ATOM 785 N N . GLN A 1 103 ? -24.514 -1.307 28.108 1.00 47.69 103 GLN A N 1
ATOM 786 C CA . GLN A 1 103 ? -24.145 -1.238 26.687 1.00 47.69 103 GLN A CA 1
ATOM 787 C C . GLN A 1 103 ? -24.573 0.099 26.067 1.00 47.69 103 GLN A C 1
ATOM 789 O O . GLN A 1 103 ? -23.845 0.664 25.252 1.00 47.69 103 GLN A O 1
ATOM 794 N N . ILE A 1 104 ? -25.700 0.645 26.539 1.00 50.09 104 ILE A N 1
ATOM 795 C CA . ILE A 1 104 ? -26.205 1.979 26.193 1.00 50.09 104 ILE A CA 1
ATOM 796 C C . ILE A 1 104 ? -25.176 3.058 26.549 1.00 50.09 104 ILE A C 1
ATOM 798 O O . ILE A 1 104 ? -24.867 3.903 25.717 1.00 50.09 104 ILE A O 1
ATOM 802 N N . ARG A 1 105 ? -24.591 3.023 27.754 1.00 49.69 105 ARG A N 1
ATOM 803 C CA . ARG A 1 105 ? -23.613 4.037 28.191 1.00 49.69 105 ARG A CA 1
ATOM 804 C C . ARG A 1 105 ? -22.285 3.989 27.434 1.00 49.69 105 ARG A C 1
ATOM 806 O O . ARG A 1 105 ? -21.635 5.022 27.348 1.00 49.69 105 ARG A O 1
ATOM 813 N N . PHE A 1 106 ? -21.869 2.831 26.919 1.00 50.16 106 PHE A N 1
ATOM 814 C CA . PHE A 1 106 ? -20.656 2.725 26.102 1.00 50.16 106 PHE A CA 1
ATOM 815 C C . PHE A 1 106 ? -20.913 3.181 24.660 1.00 50.16 106 PHE A C 1
ATOM 817 O O . PHE A 1 106 ? -20.190 4.036 24.162 1.00 50.16 106 PHE A O 1
ATOM 824 N N . ALA A 1 107 ? -21.981 2.689 24.021 1.00 50.72 107 ALA A N 1
ATOM 825 C CA . ALA A 1 107 ? -22.345 3.079 22.657 1.00 50.72 107 ALA A CA 1
ATOM 826 C C . ALA A 1 107 ? -22.709 4.572 22.550 1.00 50.72 107 ALA A C 1
ATOM 828 O O . ALA A 1 107 ? -22.308 5.243 21.605 1.00 50.72 107 ALA A O 1
ATOM 829 N N . ASN A 1 108 ? -23.382 5.128 23.564 1.00 51.69 108 ASN A N 1
ATOM 830 C CA . ASN A 1 108 ? -23.762 6.542 23.606 1.00 51.69 108 ASN A CA 1
ATOM 831 C C . ASN A 1 108 ? -22.607 7.500 23.964 1.00 51.69 108 ASN A C 1
ATOM 833 O O . ASN A 1 108 ? -22.875 8.679 24.173 1.00 51.69 108 ASN A O 1
ATOM 837 N N . ARG A 1 109 ? -21.352 7.038 24.077 1.00 53.19 109 ARG A N 1
ATOM 838 C CA . ARG A 1 109 ? -20.172 7.925 24.174 1.00 53.19 109 ARG A CA 1
ATOM 839 C C . ARG A 1 109 ? -19.643 8.361 22.809 1.00 53.19 109 ARG A C 1
ATOM 841 O O . ARG A 1 109 ? -18.844 9.290 22.757 1.00 53.19 109 ARG A O 1
ATOM 848 N N . PHE A 1 110 ? -20.067 7.701 21.732 1.00 52.69 110 PHE A N 1
ATOM 849 C CA . PHE A 1 110 ? -19.560 7.936 20.384 1.00 52.69 110 PHE A CA 1
ATOM 850 C C . PHE A 1 110 ? -20.541 8.771 19.539 1.00 52.69 110 PHE A C 1
ATOM 852 O O . PHE A 1 110 ? -21.752 8.746 19.790 1.00 52.69 110 PHE A O 1
ATOM 859 N N . PRO A 1 111 ? -20.045 9.539 18.549 1.00 49.62 111 PRO A N 1
ATOM 860 C CA . PRO A 1 111 ? -20.877 10.382 17.696 1.00 49.62 111 PRO A CA 1
ATOM 861 C C . PRO A 1 111 ? -21.835 9.584 16.776 1.00 49.62 111 PRO A C 1
ATOM 863 O O . PRO A 1 111 ? -21.595 8.409 16.481 1.00 49.62 111 PRO A O 1
ATOM 866 N N . PRO A 1 112 ? -22.912 10.224 16.263 1.00 48.66 112 PRO A N 1
ATOM 867 C CA . PRO A 1 112 ? -24.041 9.571 15.584 1.00 48.66 112 PRO A CA 1
ATOM 868 C C . PRO A 1 112 ? -23.738 8.676 14.387 1.00 48.66 112 PRO A C 1
ATOM 870 O O . PRO A 1 112 ? -24.518 7.767 14.114 1.00 48.66 112 PRO A O 1
ATOM 873 N N . ALA A 1 113 ? -22.623 8.916 13.698 1.00 42.69 113 ALA A N 1
ATOM 874 C CA . ALA A 1 113 ? -22.205 8.152 12.525 1.00 42.69 113 ALA A CA 1
ATOM 875 C C . ALA A 1 113 ? -21.719 6.727 12.858 1.00 42.69 113 ALA A C 1
ATOM 877 O O . ALA A 1 113 ? -21.430 5.950 11.954 1.00 42.69 113 ALA A O 1
ATOM 878 N N . THR A 1 114 ? -21.644 6.369 14.142 1.00 47.66 114 THR A N 1
ATOM 879 C CA . THR A 1 114 ? -21.262 5.035 14.610 1.00 47.66 114 THR A CA 1
ATOM 880 C C . THR A 1 114 ? -22.485 4.307 15.165 1.00 47.66 114 THR A C 1
ATOM 882 O O . THR A 1 114 ? -22.689 4.227 16.373 1.00 47.66 114 THR A O 1
ATOM 885 N N . GLN A 1 115 ? -23.351 3.772 14.294 1.00 44.47 115 GLN A N 1
ATOM 886 C CA . GLN A 1 115 ? -24.259 2.725 14.768 1.00 44.47 115 GLN A CA 1
ATOM 887 C C . GLN A 1 115 ? -23.386 1.568 15.274 1.00 44.47 115 GLN A C 1
ATOM 889 O O . GLN A 1 115 ? -22.529 1.099 14.521 1.00 44.47 115 GLN A O 1
ATOM 894 N N . PRO A 1 116 ? -23.543 1.108 16.528 1.00 44.09 116 PRO A N 1
ATOM 895 C CA . PRO A 1 116 ? -22.855 -0.094 16.952 1.00 44.09 116 PRO A CA 1
ATOM 896 C C . PRO A 1 116 ? -23.385 -1.241 16.075 1.00 44.09 116 PRO A C 1
ATOM 898 O O . PRO A 1 116 ? -24.604 -1.439 16.018 1.00 44.09 116 PRO A O 1
ATOM 901 N N . PRO A 1 117 ? -22.522 -1.992 15.374 1.00 44.19 117 PRO A N 1
ATOM 902 C CA . PRO A 1 117 ? -22.911 -3.176 14.648 1.00 44.19 117 PRO A CA 1
ATOM 903 C C . PRO A 1 117 ? -23.576 -4.133 15.624 1.00 44.19 117 PRO A C 1
ATOM 905 O O . PRO A 1 117 ? -23.518 -4.015 16.858 1.00 44.19 117 PRO A O 1
ATOM 908 N N . ASN A 1 118 ? -24.238 -5.125 15.056 1.00 46.88 118 ASN A N 1
ATOM 909 C CA . ASN A 1 118 ? -24.856 -6.172 15.831 1.00 46.88 118 ASN A CA 1
ATOM 910 C C . ASN A 1 118 ? -23.748 -7.062 16.439 1.00 46.88 118 ASN A C 1
ATOM 912 O O . ASN A 1 118 ? -23.494 -8.158 15.957 1.00 46.88 118 ASN A O 1
ATOM 916 N N . HIS A 1 119 ? -23.082 -6.586 17.506 1.00 51.25 119 HIS A N 1
ATOM 917 C CA . HIS A 1 119 ? -21.954 -7.219 18.215 1.00 51.25 119 HIS A CA 1
ATOM 918 C C . HIS A 1 119 ? -22.237 -8.655 18.707 1.00 51.25 119 HIS A C 1
ATOM 920 O O . HIS A 1 119 ? -21.348 -9.311 19.242 1.00 51.25 119 HIS A O 1
ATOM 926 N N . ASN A 1 120 ? -23.475 -9.130 18.548 1.00 49.66 120 ASN A N 1
ATOM 927 C CA . ASN A 1 120 ? -23.917 -10.473 18.893 1.00 49.66 120 ASN A CA 1
ATOM 928 C C . ASN A 1 120 ? -23.673 -11.508 17.778 1.00 49.66 120 ASN A C 1
ATOM 930 O O . ASN A 1 120 ? -23.805 -12.690 18.065 1.00 49.66 120 ASN A O 1
ATOM 934 N N . LEU A 1 121 ? -23.348 -11.102 16.540 1.00 56.44 121 LEU A N 1
ATOM 935 C CA . LEU A 1 121 ? -23.238 -12.032 15.402 1.00 56.44 12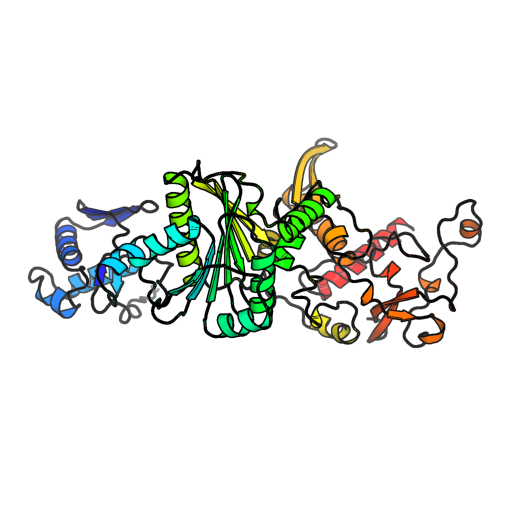1 LEU A CA 1
ATOM 936 C C . LEU A 1 121 ? -21.799 -12.333 14.962 1.00 56.44 121 LEU A C 1
ATOM 938 O O . LEU A 1 121 ? -21.570 -13.396 14.407 1.00 56.44 121 LEU A O 1
ATOM 942 N N . THR A 1 122 ? -20.836 -11.446 15.223 1.00 73.56 122 THR A N 1
ATOM 943 C CA . THR A 1 122 ? -19.440 -11.646 14.796 1.00 73.56 122 THR A CA 1
ATOM 944 C C . THR A 1 122 ? -18.663 -12.461 15.827 1.00 73.56 122 THR A C 1
ATOM 946 O O . THR A 1 122 ? -18.488 -12.030 16.968 1.00 73.56 122 THR A O 1
ATOM 949 N N . SER A 1 123 ? -18.176 -13.626 15.420 1.00 88.94 123 SER A N 1
ATOM 950 C CA . SER A 1 123 ? -17.240 -14.464 16.168 1.00 88.94 123 SER A CA 1
ATOM 951 C C . SER A 1 123 ? -15.802 -13.951 16.018 1.00 88.94 123 SER A C 1
ATOM 953 O O . SER A 1 123 ? -15.318 -13.711 14.911 1.00 88.94 123 SER A O 1
ATOM 955 N N . LEU A 1 124 ? -15.114 -13.742 17.144 1.00 91.00 124 LEU A N 1
ATOM 956 C CA . LEU A 1 124 ? -13.760 -13.185 17.195 1.00 91.00 124 LEU A CA 1
ATOM 957 C C . LEU A 1 124 ? -12.783 -14.200 17.787 1.00 91.00 124 LEU A C 1
ATOM 959 O O . LEU A 1 124 ? -12.968 -14.661 18.917 1.00 91.00 124 LEU A O 1
ATOM 963 N N . LEU A 1 125 ? -11.698 -14.475 17.069 1.00 94.25 125 LEU A N 1
ATOM 964 C CA . LEU A 1 125 ? -10.533 -15.172 17.610 1.00 94.25 125 LEU A CA 1
ATOM 965 C C . LEU A 1 125 ? -9.471 -14.154 18.021 1.00 94.25 125 LEU A C 1
ATOM 967 O O . LEU A 1 125 ? -8.995 -13.392 17.182 1.00 94.25 125 LEU A O 1
ATOM 971 N N . VAL A 1 126 ? -9.058 -14.164 19.288 1.00 93.88 126 VAL A N 1
ATOM 972 C CA . VAL A 1 126 ? -7.945 -13.345 19.780 1.00 93.88 126 VAL A CA 1
ATOM 973 C C . VAL A 1 126 ? -6.760 -14.237 20.118 1.00 93.88 126 VAL A C 1
ATOM 975 O O . VAL A 1 126 ? -6.784 -14.975 21.103 1.00 93.88 126 VAL A O 1
ATOM 978 N N . LEU A 1 127 ? -5.701 -14.124 19.322 1.00 92.69 127 LEU A N 1
ATOM 979 C CA . LEU A 1 127 ? -4.398 -14.718 19.588 1.00 92.69 127 LEU A CA 1
ATOM 980 C C . LEU A 1 127 ? -3.565 -13.709 20.377 1.00 92.69 127 LEU A C 1
ATOM 982 O O . LEU A 1 127 ? -3.287 -12.619 19.878 1.00 92.69 127 LEU A O 1
ATOM 986 N N . THR A 1 128 ? -3.169 -14.038 21.607 1.00 90.94 128 THR A N 1
ATOM 987 C CA . THR A 1 128 ? -2.454 -13.080 22.466 1.00 90.94 128 THR A CA 1
ATOM 988 C C . THR A 1 128 ? -1.193 -13.627 23.134 1.00 90.94 128 THR A C 1
ATOM 990 O O . THR A 1 128 ? -1.149 -14.777 23.572 1.00 90.94 128 THR A O 1
ATOM 993 N N . VAL A 1 129 ? -0.165 -12.778 23.268 1.00 85.25 129 VAL A N 1
ATOM 994 C CA . VAL A 1 129 ? 1.014 -13.044 24.110 1.00 85.25 129 VAL A CA 1
ATOM 995 C C . VAL A 1 129 ? 1.423 -11.825 24.906 1.00 85.25 129 VAL A C 1
ATOM 997 O O . VAL A 1 129 ? 1.811 -10.806 24.339 1.00 85.25 129 VAL A O 1
ATOM 1000 N N . GLY A 1 130 ? 1.509 -12.017 26.219 1.00 85.12 130 GLY A N 1
ATOM 1001 C CA . GLY A 1 130 ? 2.006 -11.006 27.139 1.00 85.12 130 GLY A CA 1
ATOM 1002 C C . GLY A 1 130 ? 0.896 -10.209 27.817 1.00 85.12 130 GLY A C 1
ATOM 1003 O O . GLY A 1 130 ? -0.277 -10.589 27.792 1.00 85.12 130 GLY A O 1
ATOM 1004 N N . LYS A 1 131 ? 1.298 -9.142 28.495 1.00 88.44 131 LYS A N 1
ATOM 1005 C CA . LYS A 1 131 ? 0.481 -8.338 29.394 1.00 88.44 131 LYS A CA 1
ATOM 1006 C C . LYS A 1 131 ? -0.536 -7.488 28.641 1.00 88.44 131 LYS A C 1
ATOM 1008 O O . LYS A 1 131 ? -1.632 -7.292 29.161 1.00 88.44 131 LYS A O 1
ATOM 1013 N N . LEU A 1 132 ? -0.223 -7.002 27.436 1.00 89.31 132 LEU A N 1
ATOM 1014 C CA . LEU A 1 132 ? -1.102 -6.084 26.702 1.00 89.31 132 LEU A CA 1
ATOM 1015 C C . LEU A 1 132 ? -2.445 -6.737 26.364 1.00 89.31 132 LEU A C 1
ATOM 1017 O O . LEU A 1 132 ? -3.506 -6.173 26.635 1.00 89.31 132 LEU A O 1
ATOM 1021 N N . GLY A 1 133 ? -2.420 -7.964 25.844 1.00 90.44 133 GLY A N 1
ATOM 1022 C CA . GLY A 1 133 ? -3.659 -8.681 25.562 1.00 90.44 133 GLY A CA 1
ATOM 1023 C C . GLY A 1 133 ? -4.367 -9.201 26.816 1.00 90.44 133 GLY A C 1
ATOM 1024 O O . GLY A 1 133 ? -5.592 -9.255 26.818 1.00 90.44 133 GLY A O 1
ATOM 1025 N N . GLN A 1 134 ? -3.653 -9.491 27.913 1.00 90.50 134 GLN A N 1
ATOM 1026 C CA . GLN A 1 134 ? -4.281 -9.792 29.213 1.00 90.50 134 GLN A CA 1
ATOM 1027 C C . GLN A 1 134 ? -5.042 -8.578 29.776 1.00 90.50 134 GLN A C 1
ATOM 1029 O O . GLN A 1 134 ? -6.161 -8.711 30.286 1.00 90.50 134 GLN A O 1
ATOM 1034 N N . ALA A 1 135 ? -4.464 -7.381 29.652 1.00 91.62 135 ALA A N 1
ATOM 1035 C CA . ALA A 1 135 ? -5.109 -6.133 30.044 1.00 91.62 135 ALA A CA 1
ATOM 1036 C C . ALA A 1 135 ? -6.358 -5.861 29.192 1.00 91.62 135 ALA A C 1
ATOM 1038 O O . ALA A 1 135 ? -7.424 -5.555 29.737 1.00 91.62 135 ALA A O 1
ATOM 1039 N N . LEU A 1 136 ? -6.275 -6.070 27.870 1.00 91.69 136 LEU A N 1
ATOM 1040 C CA . LEU A 1 136 ? -7.445 -5.971 26.997 1.00 91.69 136 LEU A CA 1
ATOM 1041 C C . LEU A 1 136 ? -8.514 -7.012 27.358 1.00 91.69 136 LEU A C 1
ATOM 1043 O O . LEU A 1 136 ? -9.686 -6.660 27.469 1.00 91.69 136 LEU A O 1
ATOM 1047 N N . GLN A 1 137 ? -8.132 -8.269 27.596 1.00 91.56 137 GLN A N 1
ATOM 1048 C CA . GLN A 1 137 ? -9.062 -9.331 27.989 1.00 91.56 137 GLN A CA 1
ATOM 1049 C C . GLN A 1 137 ? -9.855 -8.943 29.237 1.00 91.56 137 GLN A C 1
ATOM 1051 O O . GLN A 1 137 ? -11.075 -9.100 29.269 1.00 91.56 137 GLN A O 1
ATOM 1056 N N . THR A 1 138 ? -9.179 -8.383 30.241 1.00 88.94 138 THR A N 1
ATOM 1057 C CA . THR A 1 138 ? -9.813 -7.910 31.478 1.00 88.94 138 THR A CA 1
ATOM 1058 C C . THR A 1 138 ? -10.814 -6.788 31.200 1.00 88.94 138 THR A C 1
ATOM 1060 O O . THR A 1 138 ? -11.946 -6.844 31.682 1.00 88.94 138 THR A O 1
ATOM 1063 N N . ARG A 1 139 ? -10.447 -5.816 30.355 1.00 86.19 139 ARG A N 1
ATOM 1064 C CA . ARG A 1 139 ? -11.324 -4.703 29.950 1.00 86.19 139 ARG A CA 1
ATOM 1065 C C . ARG A 1 139 ? -12.546 -5.169 29.156 1.00 86.19 139 ARG A C 1
ATOM 1067 O O . ARG A 1 139 ? -13.649 -4.660 29.364 1.00 86.19 139 ARG A O 1
ATOM 1074 N N . LEU A 1 140 ? -12.388 -6.162 28.282 1.00 84.25 140 LEU A N 1
ATOM 1075 C CA . LEU A 1 140 ? -13.475 -6.646 27.430 1.00 84.25 140 LEU A CA 1
ATOM 1076 C C . LEU A 1 140 ? -14.484 -7.551 28.155 1.00 84.25 140 LEU A C 1
ATOM 1078 O O . LEU A 1 140 ? -15.601 -7.688 27.657 1.00 84.25 140 LEU A O 1
ATOM 1082 N N . ARG A 1 141 ? -14.186 -8.082 29.353 1.00 78.88 141 ARG A N 1
ATOM 1083 C CA . ARG A 1 141 ? -15.152 -8.872 30.160 1.00 78.88 141 ARG A CA 1
ATOM 1084 C C . ARG A 1 141 ? -16.476 -8.142 30.410 1.00 78.88 141 ARG A C 1
ATOM 1086 O O . ARG A 1 141 ? -17.533 -8.769 30.457 1.00 78.88 141 ARG A O 1
ATOM 1093 N N . HIS A 1 142 ? -16.420 -6.818 30.542 1.00 67.88 142 HIS A N 1
ATOM 1094 C CA . HIS A 1 142 ? -17.585 -5.963 30.796 1.00 67.88 142 HIS A CA 1
ATOM 1095 C C . HIS A 1 142 ? -18.109 -5.253 29.537 1.00 67.88 142 HIS A C 1
ATOM 1097 O O . HIS A 1 142 ? -18.991 -4.400 29.629 1.00 67.88 142 HIS A O 1
ATOM 1103 N N . SER A 1 143 ? -17.570 -5.587 28.363 1.00 67.88 143 SER A N 1
ATOM 1104 C CA . SER A 1 143 ? -17.952 -4.973 27.092 1.00 67.88 143 SER A CA 1
ATOM 1105 C C . SER A 1 143 ? -19.170 -5.652 26.447 1.00 67.88 143 SER A C 1
ATOM 1107 O O . SER A 1 143 ? -19.694 -6.657 26.934 1.00 67.88 143 SER A O 1
ATOM 1109 N N . ALA A 1 144 ? -19.636 -5.091 25.327 1.00 66.25 144 ALA A N 1
ATOM 1110 C CA . ALA A 1 144 ? -20.711 -5.674 24.526 1.00 66.25 144 ALA A CA 1
ATOM 1111 C C . ALA A 1 144 ? -20.275 -6.901 23.701 1.00 66.25 144 ALA A C 1
ATOM 1113 O O . ALA A 1 144 ? -21.137 -7.583 23.152 1.00 66.25 144 ALA A O 1
ATOM 1114 N N . TYR A 1 145 ? -18.974 -7.197 23.615 1.00 70.50 145 TYR A N 1
ATOM 1115 C CA . TYR A 1 145 ? -18.457 -8.314 22.830 1.00 70.50 145 TYR A CA 1
ATOM 1116 C C . TYR A 1 145 ? -18.641 -9.631 23.592 1.00 70.50 145 TYR A C 1
ATOM 1118 O O . TYR A 1 145 ? -18.010 -9.855 24.625 1.00 70.50 145 TYR A O 1
ATOM 1126 N N . ARG A 1 146 ? -19.541 -10.495 23.109 1.00 69.25 146 ARG A N 1
ATOM 1127 C CA . ARG A 1 146 ? -19.876 -11.771 23.769 1.00 69.25 146 ARG A CA 1
ATOM 1128 C C . ARG A 1 146 ? -19.211 -12.991 23.135 1.00 69.25 146 ARG A C 1
ATOM 1130 O O . ARG A 1 146 ? -18.988 -13.965 23.841 1.00 69.25 146 ARG A O 1
ATOM 1137 N N . ASN A 1 147 ? -18.867 -12.928 21.850 1.00 84.56 147 ASN A N 1
ATOM 1138 C CA . ASN A 1 147 ? -18.341 -14.066 21.099 1.00 84.56 147 ASN A CA 1
ATOM 1139 C C . ASN A 1 147 ? -16.832 -13.922 20.835 1.00 84.56 147 ASN A C 1
ATOM 1141 O O . ASN A 1 147 ? -16.403 -13.797 19.691 1.00 84.56 147 ASN A O 1
ATOM 1145 N N . ILE A 1 148 ? -16.036 -13.854 21.910 1.00 89.38 148 ILE A N 1
ATOM 1146 C CA . ILE A 1 148 ? -14.570 -13.777 21.824 1.00 89.38 148 ILE A CA 1
ATOM 1147 C C . ILE A 1 148 ? -13.954 -15.055 22.380 1.00 89.38 148 ILE A C 1
ATOM 1149 O O . ILE A 1 148 ? -14.087 -15.338 23.572 1.00 89.38 148 ILE A O 1
ATOM 1153 N N . THR A 1 149 ? -13.198 -15.758 21.544 1.00 92.50 149 THR A N 1
ATOM 1154 C CA . THR A 1 149 ? -12.340 -16.861 21.974 1.00 92.50 149 THR A CA 1
ATOM 1155 C C . THR A 1 149 ? -10.906 -16.374 22.112 1.00 92.50 149 THR A C 1
ATOM 1157 O O . THR A 1 149 ? -10.317 -15.861 21.164 1.00 92.50 149 THR A O 1
ATOM 1160 N N . TRP A 1 150 ? -10.340 -16.532 23.307 1.00 92.00 150 TRP A N 1
ATOM 1161 C CA . TRP A 1 150 ? -8.966 -16.142 23.615 1.00 92.00 150 TRP A CA 1
ATOM 1162 C C . TRP A 1 150 ? -8.063 -17.365 23.558 1.00 92.00 150 TRP A C 1
ATOM 1164 O O . TRP A 1 150 ? -8.307 -18.336 24.271 1.00 92.00 150 TRP A O 1
ATOM 1174 N N . GLN A 1 151 ? -7.008 -17.297 22.753 1.00 90.25 151 GLN A N 1
ATOM 1175 C CA . GLN A 1 151 ? -5.996 -18.342 22.659 1.00 90.25 151 GLN A CA 1
ATOM 1176 C C . GLN A 1 151 ? -4.616 -17.748 22.969 1.00 90.25 151 GLN A C 1
ATOM 1178 O O . GLN A 1 151 ? -4.204 -16.768 22.335 1.00 90.25 151 GLN A O 1
ATOM 1183 N N . PRO A 1 152 ? -3.889 -18.288 23.963 1.00 86.12 152 PRO A N 1
ATOM 1184 C CA . PRO A 1 152 ? -2.521 -17.874 24.217 1.00 86.12 152 PRO A CA 1
ATOM 1185 C C . PRO A 1 152 ? -1.614 -18.371 23.091 1.00 86.12 152 PRO A C 1
ATOM 1187 O O . PRO A 1 152 ? -1.822 -19.443 22.527 1.00 86.12 152 PRO A O 1
ATOM 1190 N N . ILE A 1 153 ? -0.568 -17.610 22.789 1.00 74.81 153 ILE A N 1
ATOM 1191 C CA . ILE A 1 153 ? 0.409 -18.008 21.775 1.00 74.81 153 ILE A CA 1
ATOM 1192 C C . ILE A 1 153 ? 1.552 -18.747 22.462 1.00 74.81 153 ILE A C 1
ATOM 1194 O O . ILE A 1 153 ? 2.354 -18.139 23.173 1.00 74.81 153 ILE A O 1
ATOM 1198 N N . THR A 1 154 ? 1.602 -20.067 22.281 1.00 63.44 154 THR A N 1
ATOM 1199 C CA . THR A 1 154 ? 2.442 -20.953 23.103 1.00 63.44 154 THR A CA 1
ATOM 1200 C C . THR A 1 154 ? 3.471 -21.786 22.333 1.00 63.44 154 THR A C 1
ATOM 1202 O O . THR A 1 154 ? 4.370 -22.313 22.980 1.00 63.44 154 THR A O 1
ATOM 1205 N N . ALA A 1 155 ? 3.423 -21.893 20.996 1.00 55.78 155 ALA A N 1
ATOM 1206 C CA . ALA A 1 155 ? 4.300 -22.820 20.261 1.00 55.78 155 ALA A CA 1
ATOM 1207 C C . ALA A 1 155 ? 4.628 -22.397 18.815 1.00 55.78 155 ALA A C 1
ATOM 1209 O O . ALA A 1 155 ? 4.089 -21.418 18.302 1.00 55.78 155 ALA A O 1
ATOM 1210 N N . GLN A 1 156 ? 5.539 -23.142 18.172 1.00 64.69 156 GLN A N 1
ATOM 1211 C CA . GLN A 1 156 ? 5.780 -23.094 16.725 1.00 64.69 156 GLN A CA 1
ATOM 1212 C C . GLN A 1 156 ? 4.476 -23.415 15.986 1.00 64.69 156 GLN A C 1
ATOM 1214 O O . GLN A 1 156 ? 3.857 -24.444 16.242 1.00 64.69 156 GLN A O 1
ATOM 1219 N N . TRP A 1 157 ? 4.051 -22.521 15.097 1.00 68.31 157 TRP A N 1
ATOM 1220 C CA . TRP A 1 157 ? 2.755 -22.635 14.440 1.00 68.31 157 TRP A CA 1
ATOM 1221 C C . TRP A 1 157 ? 2.872 -23.353 13.110 1.00 68.31 157 TRP A C 1
ATOM 1223 O O . TRP A 1 157 ? 3.529 -22.870 12.185 1.00 68.31 157 TRP A O 1
ATOM 1233 N N . ASP A 1 158 ? 2.166 -24.470 13.009 1.00 81.19 158 ASP A N 1
ATOM 1234 C CA . ASP A 1 158 ? 1.862 -25.091 11.733 1.00 81.19 158 ASP A CA 1
ATOM 1235 C C . ASP A 1 158 ? 0.739 -24.310 11.028 1.00 81.19 158 ASP A C 1
ATOM 1237 O O . ASP A 1 158 ? -0.297 -23.977 11.616 1.00 81.19 158 ASP A O 1
ATOM 1241 N N . ARG A 1 159 ? 0.941 -24.016 9.740 1.00 84.75 159 ARG A N 1
ATOM 1242 C CA . ARG A 1 159 ? -0.039 -23.311 8.906 1.00 84.75 159 ARG A CA 1
ATOM 1243 C C . ARG A 1 159 ? -1.340 -24.100 8.777 1.00 84.75 159 ARG A C 1
ATOM 1245 O O . ARG A 1 159 ? -2.398 -23.474 8.718 1.00 84.75 159 ARG A O 1
ATOM 1252 N N . ALA A 1 160 ? -1.293 -25.434 8.756 1.00 87.12 160 ALA A N 1
ATOM 1253 C CA . ALA A 1 160 ? -2.504 -26.249 8.650 1.00 87.12 160 ALA A CA 1
ATOM 1254 C C . ALA A 1 160 ? -3.385 -26.105 9.902 1.00 87.12 160 ALA A C 1
ATOM 1256 O O . ALA A 1 160 ? -4.580 -25.825 9.794 1.00 87.12 160 ALA A O 1
ATOM 1257 N N . GLN A 1 161 ? -2.775 -26.179 11.088 1.00 87.31 161 GLN A N 1
ATOM 1258 C CA . GLN A 1 161 ? -3.466 -25.966 12.364 1.00 87.31 161 GLN A CA 1
ATOM 1259 C C . GLN A 1 161 ? -4.042 -24.550 12.481 1.00 87.31 161 GLN A C 1
ATOM 1261 O O . GLN A 1 161 ? -5.206 -24.382 12.850 1.00 87.31 161 GLN A O 1
ATOM 1266 N N . LEU A 1 162 ? -3.260 -23.525 12.115 1.00 89.69 162 LEU A N 1
ATOM 1267 C CA . LEU A 1 162 ? -3.745 -22.141 12.079 1.00 89.69 162 LEU A CA 1
ATOM 1268 C C . LEU A 1 162 ? -4.949 -21.991 11.147 1.00 89.69 162 LEU A C 1
ATOM 1270 O O . LEU A 1 162 ? -5.916 -21.332 11.513 1.00 89.69 162 LEU A O 1
ATOM 1274 N N . THR A 1 163 ? -4.915 -22.621 9.972 1.00 92.88 163 THR A N 1
ATOM 1275 C CA . THR A 1 163 ? -6.015 -22.577 8.997 1.00 92.88 163 THR A CA 1
ATOM 1276 C C . THR A 1 163 ? -7.285 -23.198 9.567 1.00 92.88 163 THR A C 1
ATOM 1278 O O . THR A 1 163 ? -8.346 -22.573 9.532 1.00 92.88 163 THR A O 1
ATOM 1281 N N . GLN A 1 164 ? -7.183 -24.390 10.159 1.00 91.31 164 GLN A N 1
ATOM 1282 C CA . GLN A 1 164 ? -8.324 -25.068 10.777 1.00 91.31 164 GLN A CA 1
ATOM 1283 C C . GLN A 1 164 ? -8.934 -24.255 11.926 1.00 91.31 164 GLN A C 1
ATOM 1285 O O . GLN A 1 164 ? -10.149 -24.261 12.105 1.00 91.31 164 GLN A O 1
ATOM 1290 N N . MET A 1 165 ? -8.105 -23.559 12.707 1.00 90.94 165 MET A N 1
ATOM 1291 C CA . MET A 1 165 ? -8.571 -22.716 13.805 1.00 90.94 165 MET A CA 1
ATOM 1292 C C . MET A 1 165 ? -9.204 -21.413 13.299 1.00 90.94 165 MET A C 1
ATOM 1294 O O . MET A 1 165 ? -10.292 -21.059 13.736 1.00 90.94 165 MET A O 1
ATOM 1298 N N . ILE A 1 166 ? -8.539 -20.694 12.389 1.00 93.81 166 ILE A N 1
ATOM 1299 C CA . ILE A 1 166 ? -8.957 -19.364 11.917 1.00 93.81 166 ILE A CA 1
ATOM 1300 C C . ILE A 1 166 ? -10.280 -19.426 11.147 1.00 93.81 166 ILE A C 1
ATOM 1302 O O . ILE A 1 166 ? -11.127 -18.559 11.333 1.00 93.81 166 ILE A O 1
ATOM 1306 N N . THR A 1 167 ? -10.489 -20.465 10.338 1.00 94.06 167 THR A N 1
ATOM 1307 C CA . THR A 1 167 ? -11.701 -20.635 9.508 1.00 94.06 167 THR A CA 1
ATOM 1308 C C . THR A 1 167 ? -12.999 -20.805 10.302 1.00 94.06 167 THR A C 1
ATOM 1310 O O . THR A 1 167 ? -14.078 -20.735 9.722 1.00 94.06 167 THR A O 1
ATOM 1313 N N . GLN A 1 168 ? -12.917 -20.993 11.621 1.00 94.00 168 GLN A N 1
ATOM 1314 C CA . GLN A 1 168 ? -14.077 -21.099 12.512 1.00 94.00 168 GLN A CA 1
ATOM 1315 C C . GLN A 1 168 ? -14.616 -19.737 12.973 1.00 94.00 168 GLN A C 1
ATOM 1317 O O . GLN A 1 168 ? -15.628 -19.699 13.671 1.00 94.00 168 GLN A O 1
ATOM 1322 N N . TYR A 1 169 ? -13.939 -18.636 12.631 1.00 93.44 169 TYR A N 1
ATOM 1323 C CA . TYR A 1 169 ? -14.247 -17.300 13.136 1.00 93.44 169 TYR A CA 1
ATOM 1324 C C . TYR A 1 169 ? -14.412 -16.287 12.004 1.00 93.44 169 TYR A C 1
ATOM 1326 O O . TYR A 1 169 ? -13.766 -16.379 10.964 1.00 93.44 169 TYR A O 1
ATOM 1334 N N . ASP A 1 170 ? -15.228 -15.261 12.237 1.00 90.69 170 ASP A N 1
ATOM 1335 C CA . ASP A 1 170 ? -15.486 -14.207 11.251 1.00 90.69 170 ASP A CA 1
ATOM 1336 C C . ASP A 1 170 ? -14.321 -13.220 11.134 1.00 90.69 170 ASP A C 1
ATOM 1338 O O . ASP A 1 170 ? -14.128 -12.588 10.090 1.00 90.69 170 ASP A O 1
ATOM 1342 N N . ARG A 1 171 ? -13.579 -13.021 12.229 1.00 91.88 171 ARG A N 1
ATOM 1343 C CA . ARG A 1 171 ? -12.458 -12.080 12.327 1.00 91.88 171 ARG A CA 1
ATOM 1344 C C . ARG A 1 171 ? -11.390 -12.594 13.286 1.00 91.88 171 ARG A C 1
ATOM 1346 O O . ARG A 1 171 ? -11.687 -13.241 14.293 1.00 91.88 171 ARG A O 1
ATOM 1353 N N . VAL A 1 172 ? -10.143 -12.224 13.005 1.00 94.88 172 VAL A N 1
ATOM 1354 C CA . VAL A 1 172 ? -8.979 -12.580 13.831 1.00 94.88 172 VAL A CA 1
ATOM 1355 C C . VAL A 1 172 ? -8.311 -11.326 14.382 1.00 94.88 172 VAL A C 1
ATOM 1357 O O . VAL A 1 172 ? -8.228 -10.296 13.716 1.00 94.88 172 VAL A O 1
ATOM 1360 N N . ILE A 1 173 ? -7.817 -11.405 15.612 1.00 94.75 173 ILE A N 1
ATOM 1361 C CA . ILE A 1 173 ? -7.055 -10.348 16.268 1.00 94.75 173 ILE A CA 1
ATOM 1362 C C . ILE A 1 173 ? -5.775 -10.970 16.817 1.00 94.75 173 ILE A C 1
ATOM 1364 O O . ILE A 1 173 ? -5.829 -11.982 17.513 1.00 94.75 173 ILE A O 1
ATOM 1368 N N . VAL A 1 174 ? -4.626 -10.363 16.535 1.00 94.50 174 VAL A N 1
ATOM 1369 C CA . VAL A 1 174 ? -3.335 -10.785 17.086 1.00 94.50 174 VAL A CA 1
ATOM 1370 C C . VAL A 1 174 ? -2.769 -9.669 17.946 1.00 94.50 174 VAL A C 1
ATOM 1372 O O . VAL A 1 174 ? -2.558 -8.565 17.452 1.00 94.50 174 VAL A O 1
ATOM 1375 N N . ILE A 1 175 ? -2.518 -9.954 19.223 1.00 93.12 175 ILE A N 1
ATOM 1376 C CA . ILE A 1 175 ? -1.966 -8.995 20.185 1.00 93.12 175 ILE A CA 1
ATOM 1377 C C . ILE A 1 175 ? -0.681 -9.555 20.772 1.00 93.12 175 ILE A C 1
ATOM 1379 O O . ILE A 1 175 ? -0.669 -10.647 21.338 1.00 93.12 175 ILE A O 1
ATOM 1383 N N . SER A 1 176 ? 0.411 -8.809 20.689 1.00 88.38 176 SER A N 1
ATOM 1384 C CA . SER A 1 176 ? 1.673 -9.242 21.285 1.00 88.38 176 SER A CA 1
ATOM 1385 C C . SER A 1 176 ? 2.399 -8.117 21.999 1.00 88.38 176 SER A C 1
ATOM 1387 O O . SER A 1 176 ? 2.372 -6.966 21.575 1.00 88.38 176 SER A O 1
ATOM 1389 N N . ASP A 1 177 ? 3.133 -8.464 23.052 1.00 84.19 177 ASP A N 1
ATOM 1390 C CA . ASP A 1 177 ? 4.003 -7.527 23.776 1.00 84.19 177 ASP A CA 1
ATOM 1391 C C . ASP A 1 177 ? 5.243 -7.069 22.973 1.00 84.19 177 ASP A C 1
ATOM 1393 O O . ASP A 1 177 ? 6.281 -6.743 23.518 1.00 84.19 177 ASP A O 1
ATOM 1397 N N . GLY A 1 178 ? 5.196 -7.090 21.650 1.00 83.50 178 GLY A N 1
ATOM 1398 C CA . GLY A 1 178 ? 6.365 -6.898 20.807 1.00 83.50 178 GLY A CA 1
ATOM 1399 C C . GLY A 1 178 ? 6.082 -7.304 19.372 1.00 83.50 178 GLY A C 1
ATOM 1400 O O . GLY A 1 178 ? 5.050 -7.927 19.104 1.00 83.50 178 GLY A O 1
ATOM 1401 N N . PRO A 1 179 ? 6.987 -7.001 18.434 1.00 81.19 179 PRO A N 1
ATOM 1402 C CA . PRO A 1 179 ? 6.822 -7.332 17.029 1.00 81.19 179 PRO A CA 1
ATOM 1403 C C . PRO A 1 179 ? 7.052 -8.832 16.801 1.00 81.19 179 PRO A C 1
ATOM 1405 O O . PRO A 1 179 ? 8.125 -9.266 16.382 1.00 81.19 179 PRO A O 1
ATOM 1408 N N . ALA A 1 180 ? 6.038 -9.653 17.072 1.00 83.62 180 ALA A N 1
ATOM 1409 C CA . ALA A 1 180 ? 6.053 -11.093 16.819 1.00 83.62 180 ALA A CA 1
ATOM 1410 C C . ALA A 1 180 ? 5.923 -11.395 15.312 1.00 83.62 180 ALA A C 1
ATOM 1412 O O . ALA A 1 180 ? 4.981 -12.055 14.881 1.00 83.62 180 ALA A O 1
ATOM 1413 N N . PHE A 1 181 ? 6.856 -10.892 14.497 1.00 83.62 181 PHE A N 1
ATOM 1414 C CA . PHE A 1 181 ? 6.737 -10.853 13.037 1.00 83.62 181 PHE A CA 1
ATOM 1415 C C . PHE A 1 181 ? 6.509 -12.219 12.393 1.00 83.62 181 PHE A C 1
ATOM 1417 O O . PHE A 1 181 ? 5.700 -12.299 11.480 1.00 83.62 181 PHE A O 1
ATOM 1424 N N . LEU A 1 182 ? 7.130 -13.296 12.888 1.00 82.19 182 LEU A N 1
ATOM 1425 C CA . LEU A 1 182 ? 6.882 -14.642 12.353 1.00 82.19 182 LEU A CA 1
ATOM 1426 C C . LEU A 1 182 ? 5.442 -15.108 12.553 1.00 82.19 182 LEU A C 1
ATOM 1428 O O . LEU A 1 182 ? 4.840 -15.668 11.642 1.00 82.19 182 LEU A O 1
ATOM 1432 N N . LEU A 1 183 ? 4.883 -14.858 13.735 1.00 85.00 183 LEU A N 1
ATOM 1433 C CA . LEU A 1 183 ? 3.487 -15.165 14.008 1.00 85.00 183 LEU A CA 1
ATOM 1434 C C . LEU A 1 183 ? 2.574 -14.296 13.145 1.00 85.00 183 LEU A C 1
ATOM 1436 O O . LEU A 1 183 ? 1.654 -14.811 12.523 1.00 85.00 183 LEU A O 1
ATOM 1440 N N . LEU A 1 184 ? 2.821 -12.986 13.123 1.00 90.00 184 LEU A N 1
ATOM 1441 C CA . LEU A 1 184 ? 2.016 -12.041 12.354 1.00 90.00 184 LEU A CA 1
ATOM 1442 C C . LEU A 1 184 ? 2.042 -12.381 10.860 1.00 90.00 184 LEU A C 1
ATOM 1444 O O . LEU A 1 184 ? 1.010 -12.319 10.201 1.00 90.00 184 LEU A O 1
ATOM 1448 N N . GLN A 1 185 ? 3.190 -12.814 10.341 1.00 89.75 185 GLN A N 1
ATOM 1449 C CA . GLN A 1 185 ? 3.333 -13.284 8.971 1.00 89.75 185 GLN A CA 1
ATOM 1450 C C . GLN A 1 185 ? 2.607 -14.614 8.739 1.00 89.75 185 GLN A C 1
ATOM 1452 O O . GLN A 1 185 ? 1.932 -14.761 7.724 1.00 89.75 185 GLN A O 1
ATOM 1457 N N . ALA A 1 186 ? 2.686 -15.571 9.670 1.00 90.19 186 ALA A N 1
ATOM 1458 C CA . ALA A 1 186 ? 1.973 -16.844 9.562 1.00 90.19 186 ALA A CA 1
ATOM 1459 C C . ALA A 1 186 ? 0.446 -16.659 9.589 1.00 90.19 186 ALA A C 1
ATOM 1461 O O . ALA A 1 186 ? -0.248 -17.180 8.716 1.00 90.19 186 ALA A O 1
ATOM 14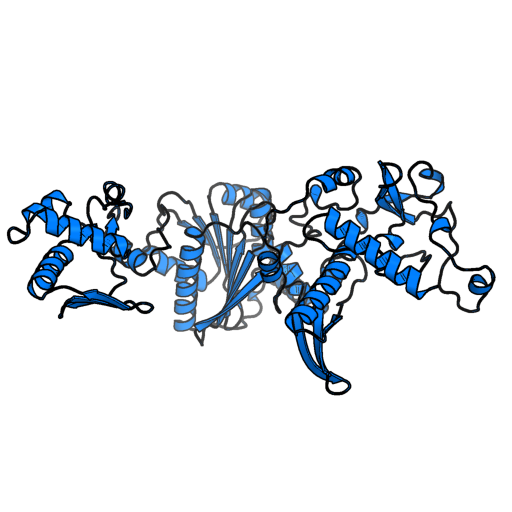62 N N . VAL A 1 187 ? -0.071 -15.877 10.541 1.00 92.44 187 VAL A N 1
ATOM 1463 C CA . VAL A 1 187 ? -1.498 -15.531 10.630 1.00 92.44 187 VAL A CA 1
ATOM 1464 C C . VAL A 1 187 ? -1.921 -14.729 9.405 1.00 92.44 187 VAL A C 1
ATOM 1466 O O . VAL A 1 187 ? -2.913 -15.072 8.774 1.00 92.44 187 VAL A O 1
ATOM 1469 N N . GLY A 1 188 ? -1.138 -13.720 9.017 1.00 93.38 188 GLY A N 1
ATOM 1470 C CA . GLY A 1 188 ? -1.413 -12.899 7.843 1.00 93.38 188 GLY A CA 1
ATOM 1471 C C . GLY A 1 188 ? -1.473 -13.702 6.549 1.00 93.38 188 GLY A C 1
ATOM 1472 O O . GLY A 1 188 ? -2.365 -13.465 5.739 1.00 93.38 188 GLY A O 1
ATOM 1473 N N . TYR A 1 189 ? -0.581 -14.681 6.377 1.00 92.88 189 TYR A N 1
ATOM 1474 C CA . TYR A 1 189 ? -0.621 -15.611 5.252 1.00 92.88 189 TYR A CA 1
ATOM 1475 C C . TYR A 1 189 ? -1.908 -16.438 5.263 1.00 92.88 189 TYR A C 1
ATOM 1477 O O . TYR A 1 189 ? -2.614 -16.469 4.261 1.00 92.88 189 TYR A O 1
ATOM 1485 N N . VAL A 1 190 ? -2.252 -17.068 6.392 1.00 93.75 190 VAL A N 1
ATOM 1486 C CA . VAL A 1 190 ? -3.466 -17.893 6.497 1.00 93.75 190 VAL A CA 1
ATOM 1487 C C . VAL A 1 190 ? -4.721 -17.061 6.240 1.00 93.75 190 VAL A C 1
ATOM 1489 O O . VAL A 1 190 ? -5.515 -17.431 5.381 1.00 93.75 190 VAL A O 1
ATOM 1492 N N . CYS A 1 191 ? -4.867 -15.913 6.908 1.00 94.25 191 CYS A N 1
ATOM 1493 C CA . CYS A 1 191 ? -5.975 -14.977 6.712 1.00 94.25 191 CYS A CA 1
ATOM 1494 C C . CYS A 1 191 ? -6.120 -14.543 5.247 1.00 94.25 191 CYS A C 1
ATOM 1496 O O . CYS A 1 191 ? -7.241 -14.482 4.748 1.00 94.25 191 CYS A O 1
ATOM 1498 N N . GLN A 1 192 ? -5.003 -14.309 4.548 1.00 92.44 192 GLN A N 1
ATOM 1499 C CA . GLN A 1 192 ? -4.998 -13.980 3.122 1.00 92.44 192 GLN A CA 1
ATOM 1500 C C . GLN A 1 192 ? -5.496 -15.136 2.243 1.00 92.44 192 GLN A C 1
ATOM 1502 O O . GLN A 1 192 ? -6.196 -14.886 1.265 1.00 92.44 192 GLN A O 1
ATOM 1507 N N . GLN A 1 193 ? -5.141 -16.386 2.563 1.00 90.31 193 GLN A N 1
ATOM 1508 C CA . GLN A 1 193 ? -5.579 -17.556 1.789 1.00 90.31 193 GLN A CA 1
ATOM 1509 C C . GLN A 1 193 ? -7.068 -17.866 1.989 1.00 90.31 193 GLN A C 1
ATOM 1511 O O . GLN A 1 193 ? -7.731 -18.301 1.052 1.00 90.31 193 GLN A O 1
ATOM 1516 N N . VAL A 1 194 ? -7.597 -17.646 3.197 1.00 92.56 194 VAL A N 1
ATOM 1517 C CA . VAL A 1 194 ? -8.998 -17.962 3.536 1.00 92.56 194 VAL A CA 1
ATOM 1518 C C . VAL A 1 194 ? -9.945 -16.761 3.436 1.00 92.56 194 VAL A C 1
ATOM 1520 O O . VAL A 1 194 ? -11.144 -16.916 3.641 1.00 92.56 194 VAL A O 1
ATOM 1523 N N . GLY A 1 195 ? -9.431 -15.564 3.136 1.00 91.94 195 GLY A N 1
ATOM 1524 C CA . GLY A 1 195 ? -10.234 -14.350 2.968 1.00 91.94 195 GLY A CA 1
ATOM 1525 C C . GLY A 1 195 ? -10.832 -13.792 4.266 1.00 91.94 195 GLY A C 1
ATOM 1526 O O . GLY A 1 195 ? -11.892 -13.172 4.229 1.00 91.94 195 GLY A O 1
ATOM 1527 N N . ILE A 1 196 ? -10.168 -13.982 5.414 1.00 92.62 196 ILE A N 1
ATOM 1528 C CA . ILE A 1 196 ? -10.632 -13.466 6.716 1.00 92.62 196 ILE A CA 1
ATOM 1529 C C . ILE A 1 196 ? -9.893 -12.179 7.093 1.00 92.62 196 ILE A C 1
ATOM 1531 O O . ILE A 1 196 ? -8.666 -12.156 7.210 1.00 92.62 196 ILE A O 1
ATOM 1535 N N . ALA A 1 197 ? -10.643 -11.094 7.304 1.00 92.50 197 ALA A N 1
ATOM 1536 C CA . ALA A 1 197 ? -10.084 -9.826 7.760 1.00 92.50 197 ALA A CA 1
ATOM 1537 C C . ALA A 1 197 ? -9.604 -9.916 9.210 1.00 92.50 197 ALA A C 1
ATOM 1539 O O . ALA A 1 197 ? -10.210 -10.577 10.062 1.00 92.50 197 ALA A O 1
ATOM 1540 N N . TRP A 1 198 ? -8.504 -9.226 9.497 1.00 94.75 198 TRP A N 1
ATOM 1541 C CA . TRP A 1 198 ? -7.860 -9.326 10.797 1.00 94.75 198 TRP A CA 1
ATOM 1542 C C . TRP A 1 198 ? -7.183 -8.031 11.234 1.00 94.75 198 TRP A C 1
ATOM 1544 O O . TRP A 1 198 ? -6.923 -7.129 10.436 1.00 94.75 198 TRP A O 1
ATOM 1554 N N . LEU A 1 199 ? -6.918 -7.936 12.533 1.00 94.38 199 LEU A N 1
ATOM 1555 C CA . LEU A 1 199 ? -6.248 -6.808 13.166 1.00 94.38 199 LEU A CA 1
ATOM 1556 C C . LEU A 1 199 ? -5.007 -7.308 13.900 1.00 94.38 199 LEU A C 1
ATOM 1558 O O . LEU A 1 199 ? -5.050 -8.308 14.613 1.00 94.38 199 LEU A O 1
ATOM 1562 N N . ALA A 1 200 ? -3.903 -6.591 13.749 1.00 95.06 200 ALA A N 1
ATOM 1563 C CA . ALA A 1 200 ? -2.676 -6.838 14.483 1.00 95.06 200 ALA A CA 1
ATOM 1564 C C . ALA A 1 200 ? -2.380 -5.661 15.407 1.00 95.06 200 ALA A C 1
ATOM 1566 O O . ALA A 1 200 ? -2.475 -4.506 14.998 1.00 95.06 200 ALA A O 1
ATOM 1567 N N . ALA A 1 201 ? -1.976 -5.952 16.634 1.00 94.25 201 ALA A N 1
ATOM 1568 C CA . ALA A 1 201 ? -1.557 -4.951 17.589 1.00 94.25 201 ALA A CA 1
ATOM 1569 C C . ALA A 1 201 ? -0.333 -5.415 18.365 1.00 94.25 201 ALA A C 1
ATOM 1571 O O . ALA A 1 201 ? -0.255 -6.556 18.819 1.00 94.25 201 ALA A O 1
ATOM 1572 N N . TRP A 1 202 ? 0.624 -4.518 18.550 1.00 91.81 202 TRP A N 1
ATOM 1573 C CA . TRP A 1 202 ? 1.763 -4.795 19.407 1.00 91.81 202 TRP A CA 1
ATOM 1574 C C . TRP A 1 202 ? 2.349 -3.520 19.978 1.00 91.81 202 TRP A C 1
ATOM 1576 O O . TRP A 1 202 ? 2.232 -2.458 19.368 1.00 91.81 202 TRP A O 1
ATOM 1586 N N . HIS A 1 203 ? 3.013 -3.618 21.128 1.00 87.75 203 HIS A N 1
ATOM 1587 C CA . HIS A 1 203 ? 3.857 -2.521 21.584 1.00 87.75 203 HIS A CA 1
ATOM 1588 C C . HIS A 1 203 ? 5.288 -2.679 21.065 1.00 87.75 203 HIS A C 1
ATOM 1590 O O . HIS A 1 203 ? 5.769 -3.789 20.852 1.00 87.75 203 HIS A O 1
ATOM 1596 N N . PHE A 1 204 ? 5.976 -1.572 20.826 1.00 83.00 204 PHE A N 1
ATOM 1597 C CA . PHE A 1 204 ? 7.396 -1.555 20.499 1.00 83.00 204 PHE A CA 1
ATOM 1598 C C . PHE A 1 204 ? 8.012 -0.295 21.098 1.00 83.00 204 PHE A C 1
ATOM 1600 O O . PHE A 1 204 ? 7.693 0.812 20.670 1.00 83.00 204 PHE A O 1
ATOM 1607 N N . GLY A 1 205 ? 8.851 -0.472 22.121 1.00 83.00 205 GLY A N 1
ATOM 1608 C CA . GLY A 1 205 ? 9.298 0.641 22.957 1.00 83.00 205 GLY A CA 1
ATOM 1609 C C . GLY A 1 205 ? 8.123 1.288 23.694 1.00 83.00 205 GLY A C 1
ATOM 1610 O O . GLY A 1 205 ? 7.305 0.590 24.294 1.00 83.00 205 GLY A O 1
ATOM 1611 N N . ASP A 1 206 ? 8.033 2.607 23.583 1.00 85.75 206 ASP A N 1
ATOM 1612 C CA . ASP A 1 206 ? 7.027 3.497 24.172 1.00 85.75 206 ASP A CA 1
ATOM 1613 C C . ASP A 1 206 ? 5.768 3.669 23.302 1.00 85.75 206 ASP A C 1
ATOM 1615 O O . ASP A 1 206 ? 4.962 4.576 23.529 1.00 85.75 206 ASP A O 1
ATOM 1619 N N . ARG A 1 207 ? 5.584 2.819 22.285 1.00 91.19 207 ARG A N 1
ATOM 1620 C CA . ARG A 1 207 ? 4.463 2.906 21.343 1.00 91.19 207 ARG A CA 1
ATOM 1621 C C . ARG A 1 207 ? 3.633 1.641 21.308 1.00 91.19 207 ARG A C 1
ATOM 1623 O O . ARG A 1 207 ? 4.184 0.547 21.353 1.00 91.19 207 ARG A O 1
ATOM 1630 N N . VAL A 1 208 ? 2.324 1.790 21.123 1.00 93.00 208 VAL A N 1
ATOM 1631 C CA . VAL A 1 208 ? 1.429 0.720 20.662 1.00 93.00 208 VAL A CA 1
ATOM 1632 C C . VAL A 1 208 ? 1.070 0.982 19.211 1.00 93.00 208 VAL A C 1
ATOM 1634 O O . VAL A 1 208 ? 0.520 2.028 18.880 1.00 93.00 208 VAL A O 1
ATOM 1637 N N . ARG A 1 209 ? 1.379 0.013 18.354 1.00 94.44 209 ARG A N 1
ATOM 1638 C CA . ARG A 1 209 ? 0.996 0.006 16.949 1.00 94.44 209 ARG A CA 1
ATOM 1639 C C . ARG A 1 209 ? -0.239 -0.852 16.758 1.00 94.44 209 ARG A C 1
ATOM 1641 O O . ARG A 1 209 ? -0.286 -1.980 17.248 1.00 94.44 209 ARG A O 1
ATOM 1648 N N . VAL A 1 210 ? -1.188 -0.344 15.984 1.00 94.88 210 VAL A N 1
ATOM 1649 C CA . VAL A 1 210 ? -2.373 -1.077 15.534 1.00 94.88 210 VAL A CA 1
ATOM 1650 C C . VAL A 1 210 ? -2.408 -1.064 14.017 1.00 94.88 210 VAL A C 1
ATOM 1652 O O . VAL A 1 210 ? -2.297 -0.008 13.407 1.00 94.88 210 VAL A O 1
ATOM 1655 N N . VAL A 1 211 ? -2.557 -2.229 13.396 1.00 95.00 211 VAL A N 1
ATOM 1656 C CA . VAL A 1 211 ? -2.638 -2.385 11.941 1.00 95.00 211 VAL A CA 1
ATOM 1657 C C . VAL A 1 211 ? -3.885 -3.172 11.590 1.00 95.00 211 VAL A C 1
ATOM 1659 O O . VAL A 1 211 ? -4.155 -4.221 12.175 1.00 95.00 211 VAL A O 1
ATOM 1662 N N . ARG A 1 212 ? -4.638 -2.678 10.611 1.00 92.50 212 ARG A N 1
ATOM 1663 C CA . ARG A 1 212 ? -5.851 -3.333 10.115 1.00 92.50 212 ARG A CA 1
ATOM 1664 C C . ARG A 1 212 ? -5.527 -4.028 8.792 1.00 92.50 212 ARG A C 1
ATOM 1666 O O . ARG A 1 212 ? -4.794 -3.480 7.974 1.00 92.50 212 ARG A O 1
ATOM 1673 N N . PHE A 1 213 ? -6.066 -5.216 8.561 1.00 93.56 213 PHE A N 1
ATOM 1674 C CA . PHE A 1 213 ? -5.862 -5.973 7.326 1.00 93.56 213 PHE A CA 1
ATOM 1675 C C . PHE A 1 213 ? -7.218 -6.401 6.757 1.00 93.56 213 PHE A C 1
ATOM 1677 O O . PHE A 1 213 ? -7.722 -7.474 7.107 1.00 93.56 213 PHE A O 1
ATOM 1684 N N . PRO A 1 214 ? -7.836 -5.547 5.920 1.00 89.88 214 PRO A N 1
ATOM 1685 C CA . PRO A 1 214 ? -9.075 -5.887 5.228 1.00 89.88 214 PRO A CA 1
ATOM 1686 C C . PRO A 1 214 ? -8.837 -7.009 4.213 1.00 89.88 214 PRO A C 1
ATOM 1688 O O . PRO A 1 214 ? -7.699 -7.256 3.810 1.00 89.88 214 PRO A O 1
ATOM 1691 N N . GLN A 1 215 ? -9.906 -7.667 3.774 1.00 86.19 215 GLN A N 1
ATOM 1692 C CA . GLN A 1 215 ? -9.842 -8.692 2.723 1.00 86.19 215 GLN A CA 1
ATOM 1693 C C . GLN A 1 215 ? -10.687 -8.267 1.523 1.00 86.19 215 GLN A C 1
ATOM 1695 O O . GLN A 1 215 ? -11.693 -8.878 1.174 1.00 86.19 215 GLN A O 1
ATOM 1700 N N . THR A 1 216 ? -10.267 -7.166 0.898 1.00 82.81 216 THR A N 1
ATOM 1701 C CA . THR A 1 216 ? -10.815 -6.663 -0.368 1.00 82.81 216 THR A CA 1
ATOM 1702 C C . THR A 1 216 ? -9.827 -6.920 -1.509 1.00 82.81 216 THR A C 1
ATOM 1704 O O . THR A 1 216 ? -8.641 -7.141 -1.273 1.00 82.81 216 THR A O 1
ATOM 1707 N N . GLU A 1 217 ? -10.291 -6.872 -2.761 1.00 74.38 217 GLU A N 1
ATOM 1708 C CA . GLU A 1 217 ? -9.498 -7.208 -3.961 1.00 74.38 217 GLU A CA 1
ATOM 1709 C C . GLU A 1 217 ? -8.117 -6.521 -4.018 1.00 74.38 217 GLU A C 1
ATOM 1711 O O . GLU A 1 217 ? -7.147 -7.117 -4.474 1.00 74.38 217 GLU A O 1
ATOM 1716 N N . ASN A 1 218 ? -8.011 -5.286 -3.509 1.00 79.56 218 ASN A N 1
ATOM 1717 C CA . ASN A 1 218 ? -6.790 -4.470 -3.526 1.00 79.56 218 ASN A CA 1
ATOM 1718 C C . ASN A 1 218 ? -6.222 -4.182 -2.123 1.00 79.56 218 ASN A C 1
ATOM 1720 O O . ASN A 1 218 ? -5.469 -3.217 -1.935 1.00 79.56 218 ASN A O 1
ATOM 1724 N N . ALA A 1 219 ? -6.599 -4.983 -1.128 1.00 87.69 219 ALA A N 1
ATOM 1725 C CA . ALA A 1 219 ? -6.096 -4.850 0.230 1.00 87.69 219 ALA A CA 1
ATOM 1726 C C . ALA A 1 219 ? -4.613 -5.264 0.330 1.00 87.69 219 ALA A C 1
ATOM 1728 O O . ALA A 1 219 ? -4.199 -6.266 -0.260 1.00 87.69 219 ALA A O 1
ATOM 1729 N N . PRO A 1 220 ? -3.778 -4.520 1.076 1.00 92.88 220 PRO A N 1
ATOM 1730 C CA . PRO A 1 220 ? -2.433 -4.967 1.401 1.00 92.88 220 PRO A CA 1
ATOM 1731 C C . PRO A 1 220 ? -2.476 -6.085 2.451 1.00 92.88 220 PRO A C 1
ATOM 1733 O O . PRO A 1 220 ? -3.200 -5.991 3.439 1.00 92.88 220 PRO A O 1
ATOM 1736 N N . CYS A 1 221 ? -1.633 -7.103 2.284 1.00 94.31 221 CYS A N 1
ATOM 1737 C CA . CYS A 1 221 ? -1.398 -8.115 3.315 1.00 94.31 221 CYS A CA 1
ATOM 1738 C C . CYS A 1 221 ? -0.289 -7.673 4.294 1.00 94.31 221 CYS A C 1
ATOM 1740 O O . CYS A 1 221 ? 0.324 -6.611 4.139 1.00 94.31 221 CYS A O 1
ATOM 1742 N N . PHE A 1 222 ? 0.019 -8.506 5.291 1.00 94.44 222 PHE A N 1
ATOM 1743 C CA . PHE A 1 222 ? 1.107 -8.229 6.239 1.00 94.44 222 PHE A CA 1
ATOM 1744 C C . PHE A 1 222 ? 2.480 -8.104 5.570 1.00 94.44 222 PHE A C 1
ATOM 1746 O O . PHE A 1 222 ? 3.267 -7.229 5.926 1.00 94.44 222 PHE A O 1
ATOM 1753 N N . ASP A 1 223 ? 2.749 -8.912 4.546 1.00 93.62 223 ASP A N 1
ATOM 1754 C CA . ASP A 1 223 ? 4.012 -8.834 3.808 1.00 93.62 223 ASP A CA 1
ATOM 1755 C C . ASP A 1 223 ? 4.108 -7.531 3.010 1.00 93.62 223 ASP A C 1
ATOM 1757 O O . ASP A 1 223 ? 5.179 -6.935 2.945 1.00 93.62 223 ASP A O 1
ATOM 1761 N N . CYS A 1 224 ? 2.989 -7.015 2.482 1.00 94.44 224 CYS A N 1
ATOM 1762 C CA . CYS A 1 224 ? 2.958 -5.668 1.910 1.00 94.44 224 CYS A CA 1
ATOM 1763 C C . CYS A 1 224 ? 3.348 -4.619 2.958 1.00 94.44 224 CYS A C 1
ATOM 1765 O O . CYS A 1 224 ? 4.164 -3.751 2.662 1.00 94.44 224 CYS A O 1
ATOM 1767 N N . PHE A 1 225 ? 2.809 -4.705 4.178 1.00 94.19 225 PHE A N 1
ATOM 1768 C CA . PHE A 1 225 ? 3.182 -3.802 5.271 1.00 94.19 225 PHE A CA 1
ATOM 1769 C C . PHE A 1 225 ? 4.690 -3.865 5.573 1.00 94.19 225 PHE A C 1
ATOM 1771 O O . PHE A 1 225 ? 5.348 -2.824 5.618 1.00 94.19 225 PHE A O 1
ATOM 1778 N N . LEU A 1 226 ? 5.265 -5.066 5.708 1.00 91.88 226 LEU A N 1
ATOM 1779 C CA . LEU A 1 226 ? 6.702 -5.234 5.952 1.00 91.88 226 LEU A CA 1
ATOM 1780 C C . LEU A 1 226 ? 7.561 -4.689 4.805 1.00 91.88 226 LEU A C 1
ATOM 1782 O O . LEU A 1 226 ? 8.532 -3.974 5.055 1.00 91.88 226 LEU A O 1
ATOM 1786 N N . LEU A 1 227 ? 7.188 -4.979 3.556 1.00 91.94 227 LEU A N 1
ATOM 1787 C CA . LEU A 1 227 ? 7.877 -4.482 2.365 1.00 91.94 227 LEU A CA 1
ATOM 1788 C C . LEU A 1 227 ? 7.850 -2.952 2.302 1.00 91.94 227 LEU A C 1
ATOM 1790 O O . LEU A 1 227 ? 8.889 -2.336 2.075 1.00 91.94 227 LEU A O 1
ATOM 1794 N N . ARG A 1 228 ? 6.696 -2.324 2.570 1.00 93.25 228 ARG A N 1
ATOM 1795 C CA . ARG A 1 228 ? 6.559 -0.857 2.621 1.00 93.25 228 ARG A CA 1
ATOM 1796 C C . ARG A 1 228 ? 7.431 -0.248 3.718 1.00 93.25 228 ARG A C 1
ATOM 1798 O O . ARG A 1 228 ? 8.147 0.713 3.452 1.00 93.25 228 ARG A O 1
ATOM 1805 N N . ARG A 1 229 ? 7.438 -0.840 4.918 1.00 91.88 229 ARG A N 1
ATOM 1806 C CA . ARG A 1 229 ? 8.292 -0.408 6.039 1.00 91.88 229 ARG A CA 1
ATOM 1807 C C . ARG A 1 229 ? 9.778 -0.508 5.704 1.00 91.88 229 ARG A C 1
ATOM 1809 O O . ARG A 1 229 ? 10.526 0.431 5.949 1.00 91.88 229 ARG A O 1
ATOM 1816 N N . GLN A 1 230 ? 10.200 -1.616 5.108 1.00 90.19 230 GLN A N 1
ATOM 1817 C CA . GLN A 1 230 ? 11.593 -1.825 4.726 1.00 90.19 230 GLN A CA 1
ATOM 1818 C C . GLN A 1 230 ? 12.024 -0.914 3.564 1.00 90.19 230 GLN A C 1
ATOM 1820 O O . GLN A 1 230 ? 13.172 -0.476 3.515 1.00 90.19 230 GLN A O 1
ATOM 1825 N N . ALA A 1 231 ? 11.123 -0.617 2.627 1.00 90.50 231 ALA A N 1
ATOM 1826 C CA . ALA A 1 231 ? 11.420 0.212 1.462 1.00 90.50 231 ALA A CA 1
ATOM 1827 C C . ALA A 1 231 ? 11.661 1.692 1.822 1.00 90.50 231 ALA A C 1
ATOM 1829 O O . ALA A 1 231 ? 12.440 2.368 1.144 1.00 90.50 231 ALA A O 1
ATOM 1830 N N . VAL A 1 232 ? 11.059 2.195 2.906 1.00 90.56 232 VAL A N 1
ATOM 1831 C CA . VAL A 1 232 ? 11.330 3.558 3.397 1.00 90.56 232 VAL A CA 1
ATOM 1832 C C . VAL A 1 232 ? 12.563 3.646 4.301 1.00 90.56 232 VAL A C 1
ATOM 1834 O O . VAL A 1 232 ? 13.164 4.718 4.407 1.00 90.56 232 VAL A O 1
ATOM 1837 N N . GLU A 1 233 ? 12.959 2.531 4.918 1.00 88.38 233 GLU A N 1
ATOM 1838 C CA . GLU A 1 233 ? 14.041 2.479 5.899 1.00 88.38 233 GLU A CA 1
ATOM 1839 C C . GLU A 1 233 ? 15.380 2.920 5.293 1.00 88.38 233 GLU A C 1
ATOM 1841 O O . GLU A 1 233 ? 15.736 2.539 4.172 1.00 88.38 233 GLU A O 1
ATOM 1846 N N . GLN A 1 234 ? 16.131 3.744 6.028 1.00 80.25 234 GLN A N 1
ATOM 1847 C CA . GLN A 1 234 ? 17.418 4.256 5.551 1.00 80.25 234 GLN A CA 1
ATOM 1848 C C . GLN A 1 234 ? 18.478 3.154 5.572 1.00 80.25 234 GLN A C 1
ATOM 1850 O O . GLN A 1 234 ? 19.233 3.000 4.614 1.00 80.25 234 GLN A O 1
ATOM 1855 N N . GLN A 1 235 ? 18.493 2.344 6.635 1.00 82.69 235 GLN A N 1
ATOM 1856 C CA . GLN A 1 235 ? 19.425 1.228 6.797 1.00 82.69 235 GLN A CA 1
ATOM 1857 C C . GLN A 1 235 ? 18.755 -0.111 6.478 1.00 82.69 235 GLN A C 1
ATOM 1859 O O . GLN A 1 235 ? 18.496 -0.941 7.349 1.00 82.69 235 GLN A O 1
ATOM 1864 N N . GLN A 1 236 ? 18.482 -0.348 5.199 1.00 78.69 236 GLN A N 1
ATOM 1865 C CA . GLN A 1 236 ? 17.716 -1.517 4.752 1.00 78.69 236 GLN A CA 1
ATOM 1866 C C . GLN A 1 236 ? 18.344 -2.858 5.134 1.00 78.69 236 GLN A C 1
ATOM 1868 O O . GLN A 1 236 ? 17.633 -3.783 5.522 1.00 78.69 236 GLN A O 1
ATOM 1873 N N . MET A 1 237 ? 19.673 -2.963 5.050 1.00 78.06 237 MET A N 1
ATOM 1874 C CA . MET A 1 237 ? 20.388 -4.176 5.454 1.00 78.06 237 MET A CA 1
ATOM 1875 C C . MET A 1 237 ? 20.275 -4.413 6.962 1.00 78.06 237 MET A C 1
ATOM 1877 O O . MET A 1 237 ? 20.005 -5.536 7.382 1.00 78.06 237 MET A O 1
ATOM 1881 N N . ALA A 1 238 ? 20.386 -3.356 7.774 1.00 81.88 238 ALA A N 1
ATOM 1882 C CA . ALA A 1 238 ? 20.198 -3.452 9.220 1.00 81.88 238 ALA A CA 1
ATOM 1883 C C . ALA A 1 238 ? 18.765 -3.876 9.569 1.00 81.88 238 ALA A C 1
ATOM 1885 O O . ALA A 1 238 ? 18.577 -4.748 10.411 1.00 81.88 238 ALA A O 1
ATOM 1886 N N . TRP A 1 239 ? 17.760 -3.344 8.868 1.00 81.31 239 TRP A N 1
ATOM 1887 C CA . TRP A 1 239 ? 16.370 -3.772 9.025 1.00 81.31 239 TRP A CA 1
ATOM 1888 C C . TRP A 1 239 ? 16.161 -5.243 8.667 1.00 81.31 239 TRP A C 1
ATOM 1890 O O . TRP A 1 239 ? 15.558 -5.981 9.443 1.00 81.31 239 TRP A O 1
ATOM 1900 N N . ARG A 1 240 ? 16.686 -5.702 7.522 1.00 78.25 240 ARG A N 1
ATOM 1901 C CA . ARG A 1 240 ? 16.614 -7.119 7.124 1.00 78.25 240 ARG A CA 1
ATOM 1902 C C . ARG A 1 240 ? 17.256 -8.017 8.179 1.00 78.25 240 ARG A C 1
ATOM 1904 O O . ARG A 1 240 ? 16.662 -9.017 8.573 1.00 78.25 240 ARG A O 1
ATOM 1911 N N . HIS A 1 241 ? 18.434 -7.639 8.673 1.00 81.12 241 HIS A N 1
ATOM 1912 C CA . HIS A 1 241 ? 19.112 -8.364 9.745 1.00 81.12 241 HIS A CA 1
ATOM 1913 C C . HIS A 1 241 ? 18.319 -8.341 11.051 1.00 81.12 241 HIS A C 1
ATOM 1915 O O . HIS A 1 241 ? 18.232 -9.372 11.709 1.00 81.12 241 HIS A O 1
ATOM 1921 N N . PHE A 1 242 ? 17.699 -7.214 11.405 1.00 82.06 242 PHE A N 1
ATOM 1922 C CA . PHE A 1 242 ? 16.840 -7.097 12.579 1.00 82.06 242 PHE A CA 1
ATOM 1923 C C . PHE A 1 242 ? 15.630 -8.030 12.481 1.00 82.06 242 PHE A C 1
ATOM 1925 O O . PHE A 1 242 ? 15.415 -8.838 13.380 1.00 82.06 242 PHE A O 1
ATOM 1932 N N . VAL A 1 243 ? 14.885 -7.994 11.371 1.00 78.06 243 VAL A N 1
ATOM 1933 C CA . VAL A 1 243 ? 13.730 -8.879 11.151 1.00 78.06 243 VAL A CA 1
ATOM 1934 C C . VAL A 1 243 ? 14.158 -10.350 11.169 1.00 78.06 243 VAL A C 1
ATOM 1936 O O . VAL A 1 243 ? 13.516 -11.160 11.836 1.00 78.06 243 VAL A O 1
ATOM 1939 N N . ALA A 1 244 ? 15.270 -10.700 10.514 1.00 78.75 244 ALA A N 1
ATOM 1940 C CA . ALA A 1 244 ? 15.802 -12.064 10.503 1.00 78.75 244 ALA A CA 1
ATOM 1941 C C . ALA A 1 244 ? 16.318 -12.525 11.881 1.00 78.75 244 ALA A C 1
ATOM 1943 O O . ALA A 1 244 ? 16.185 -13.696 12.239 1.00 78.75 244 ALA A O 1
ATOM 1944 N N . ALA A 1 245 ? 16.910 -11.629 12.672 1.00 78.88 245 ALA A N 1
ATOM 1945 C CA . ALA A 1 245 ? 17.327 -11.916 14.041 1.00 78.88 245 ALA A CA 1
ATOM 1946 C C . ALA A 1 245 ? 16.106 -12.148 14.937 1.00 78.88 245 ALA A C 1
ATOM 1948 O O . ALA A 1 245 ? 16.006 -13.209 15.545 1.00 78.88 245 ALA A O 1
ATOM 1949 N N . VAL A 1 246 ? 15.138 -11.224 14.921 1.00 76.06 246 VAL A N 1
ATOM 1950 C CA . VAL A 1 246 ? 13.865 -11.335 15.651 1.00 76.06 246 VAL A CA 1
ATOM 1951 C C . VAL A 1 246 ? 13.118 -12.616 15.286 1.00 76.06 246 VAL A C 1
ATOM 1953 O O . VAL A 1 246 ? 12.549 -13.264 16.162 1.00 76.06 246 VAL A O 1
ATOM 1956 N N . ALA A 1 247 ? 13.144 -13.010 14.012 1.00 72.94 247 ALA A N 1
ATOM 1957 C CA . ALA A 1 247 ? 12.577 -14.271 13.563 1.00 72.94 247 ALA A CA 1
ATOM 1958 C C . ALA A 1 247 ? 13.276 -15.487 14.195 1.00 72.94 247 ALA A C 1
ATOM 1960 O O . ALA A 1 247 ? 12.610 -16.380 14.708 1.00 72.94 247 ALA A O 1
ATOM 1961 N N . ARG A 1 248 ? 14.613 -15.527 14.204 1.00 73.06 248 ARG A N 1
ATOM 1962 C CA . ARG A 1 248 ? 15.369 -16.680 14.727 1.00 73.06 248 ARG A CA 1
ATOM 1963 C C . ARG A 1 248 ? 15.342 -16.792 16.247 1.00 73.06 248 ARG A C 1
ATOM 1965 O O . ARG A 1 248 ? 15.180 -17.887 16.770 1.00 73.06 248 ARG A O 1
ATOM 1972 N N . THR A 1 249 ? 15.543 -15.685 16.955 1.00 70.69 249 THR A N 1
ATOM 1973 C CA . THR A 1 249 ? 15.723 -15.688 18.417 1.00 70.69 249 THR A CA 1
ATOM 1974 C C . THR A 1 249 ? 14.436 -15.382 19.176 1.00 70.69 249 THR A C 1
ATOM 1976 O O . THR A 1 249 ? 14.411 -15.444 20.403 1.00 70.69 249 THR A O 1
ATOM 1979 N N . GLY A 1 250 ? 13.372 -15.007 18.462 1.00 69.62 250 GLY A N 1
ATOM 1980 C CA . GLY A 1 250 ? 12.211 -14.353 19.045 1.00 69.62 250 GLY A CA 1
ATOM 1981 C C . GLY A 1 250 ? 12.529 -12.914 19.459 1.00 69.62 250 GLY A C 1
ATOM 1982 O O . GLY A 1 250 ? 13.654 -12.570 19.827 1.00 69.62 250 GLY A O 1
ATOM 1983 N N . TRP A 1 251 ? 11.512 -12.051 19.441 1.00 68.00 251 TRP A N 1
ATOM 1984 C CA . TRP A 1 251 ? 11.674 -10.655 19.865 1.00 68.00 251 TRP A CA 1
ATOM 1985 C C . TRP A 1 251 ? 11.933 -10.534 21.382 1.00 68.00 251 TRP A C 1
ATOM 1987 O O . TRP A 1 251 ? 12.548 -9.572 21.824 1.00 68.00 251 TRP A O 1
ATOM 1997 N N . ARG A 1 252 ? 11.501 -11.531 22.172 1.00 62.09 252 ARG A N 1
ATOM 1998 C CA . ARG A 1 252 ? 11.544 -11.551 23.649 1.00 62.09 252 ARG A CA 1
ATOM 1999 C C . ARG A 1 252 ? 12.928 -11.749 24.261 1.00 62.09 252 ARG A C 1
ATOM 2001 O O . ARG A 1 252 ? 13.070 -11.542 25.461 1.00 62.09 252 ARG A O 1
ATOM 2008 N N . GLY A 1 253 ? 13.922 -12.172 23.475 1.00 56.62 253 GLY A N 1
ATOM 2009 C CA . GLY A 1 253 ? 15.300 -12.325 23.962 1.00 56.62 253 GLY A CA 1
ATOM 2010 C C . GLY A 1 253 ? 15.928 -10.996 24.395 1.00 56.62 253 GLY A C 1
ATOM 2011 O O . GLY A 1 253 ? 16.847 -10.978 25.206 1.00 56.62 253 GLY A O 1
ATOM 2012 N N . PHE A 1 254 ? 15.381 -9.883 23.905 1.00 54.78 254 PHE A N 1
ATOM 2013 C CA . PHE A 1 254 ? 15.701 -8.532 24.332 1.00 54.78 254 PHE A CA 1
ATOM 2014 C C . PHE A 1 254 ? 14.449 -7.965 24.994 1.00 54.78 254 PHE A C 1
ATOM 2016 O O . PHE A 1 254 ? 13.400 -7.931 24.361 1.00 54.78 254 PHE A O 1
ATOM 2023 N N . VAL A 1 255 ? 14.524 -7.556 26.262 1.00 54.31 255 VAL A N 1
ATOM 2024 C CA . VAL A 1 255 ? 13.426 -6.863 26.956 1.00 54.31 255 VAL A CA 1
ATOM 2025 C C . VAL A 1 255 ? 13.666 -5.366 26.765 1.00 54.31 255 VAL A C 1
ATOM 2027 O O . VAL A 1 255 ? 14.402 -4.785 27.558 1.00 54.31 255 VAL A O 1
ATOM 2030 N N . PRO A 1 256 ? 13.148 -4.709 25.709 1.00 56.25 256 PRO A N 1
ATOM 2031 C CA . PRO A 1 256 ? 13.626 -3.373 25.372 1.00 56.25 256 PRO A CA 1
ATOM 2032 C C . PRO A 1 256 ? 12.914 -2.315 26.225 1.00 56.25 256 PRO A C 1
ATOM 2034 O O . PRO A 1 256 ? 13.431 -1.219 26.400 1.00 56.25 256 PRO A O 1
ATOM 2037 N N . TYR A 1 257 ? 11.723 -2.636 26.749 1.00 67.25 257 TYR A N 1
ATOM 2038 C CA . TYR A 1 257 ? 10.878 -1.716 27.499 1.00 67.25 257 TYR A CA 1
ATOM 2039 C C . TYR A 1 257 ? 9.817 -2.488 28.298 1.00 67.25 257 TYR A C 1
ATOM 2041 O O . TYR A 1 257 ? 9.011 -3.217 27.716 1.00 67.25 257 TYR A O 1
ATOM 2049 N N . ALA A 1 258 ? 9.819 -2.362 29.626 1.00 74.81 258 ALA A N 1
ATOM 2050 C CA . ALA A 1 258 ? 8.765 -2.914 30.473 1.00 74.81 258 ALA A CA 1
ATOM 2051 C C . ALA A 1 258 ? 7.676 -1.855 30.664 1.00 74.81 258 ALA A C 1
ATOM 2053 O O . ALA A 1 258 ? 7.922 -0.839 31.306 1.00 74.81 258 ALA A O 1
ATOM 2054 N N . LEU A 1 259 ? 6.481 -2.109 30.127 1.00 81.69 259 LEU A N 1
ATOM 2055 C CA . LEU A 1 259 ? 5.342 -1.206 30.291 1.00 81.69 259 LEU A CA 1
ATOM 2056 C C . LEU A 1 259 ? 4.990 -1.027 31.771 1.00 81.69 259 LEU A C 1
ATOM 2058 O O . LEU A 1 259 ? 4.821 -2.010 32.507 1.00 81.69 259 LEU A O 1
ATOM 2062 N N . THR A 1 260 ? 4.820 0.224 32.189 1.00 87.81 260 THR A N 1
ATOM 2063 C CA . THR A 1 260 ? 4.219 0.552 33.483 1.00 87.81 260 THR A CA 1
ATOM 2064 C C . THR A 1 260 ? 2.736 0.152 33.501 1.00 87.81 260 THR A C 1
ATOM 2066 O O . THR A 1 260 ? 2.108 0.018 32.445 1.00 87.81 260 THR A O 1
ATOM 2069 N N . PRO A 1 261 ? 2.115 -0.013 34.684 1.00 89.06 261 PRO A N 1
ATOM 2070 C CA . PRO A 1 261 ? 0.680 -0.285 34.770 1.00 89.06 261 PRO A CA 1
ATOM 2071 C C . PRO A 1 261 ? -0.191 0.764 34.059 1.00 89.06 261 PRO A C 1
ATOM 2073 O O . PRO A 1 261 ? -1.192 0.403 33.448 1.00 89.06 261 PRO A O 1
ATOM 2076 N N . ALA A 1 262 ? 0.205 2.042 34.100 1.00 89.19 262 ALA A N 1
ATOM 2077 C CA . ALA A 1 262 ? -0.518 3.129 33.441 1.00 89.19 262 ALA A CA 1
ATOM 2078 C C . ALA A 1 262 ? -0.435 3.032 31.910 1.00 89.19 262 ALA A C 1
ATOM 2080 O O . ALA A 1 262 ? -1.451 3.145 31.229 1.00 89.19 262 ALA A O 1
ATOM 2081 N N . GLU A 1 263 ? 0.753 2.761 31.364 1.00 90.31 263 GLU A N 1
ATOM 2082 C CA . GLU A 1 263 ? 0.944 2.587 29.918 1.00 90.31 263 GLU A CA 1
ATOM 2083 C C . GLU A 1 263 ? 0.236 1.342 29.394 1.00 90.31 263 GLU A C 1
ATOM 2085 O O . GLU A 1 263 ? -0.336 1.362 28.306 1.00 90.31 263 GLU A O 1
ATOM 2090 N N . LEU A 1 264 ? 0.238 0.263 30.178 1.00 89.69 264 LEU A N 1
ATOM 2091 C CA . LEU A 1 264 ? -0.479 -0.960 29.849 1.00 89.69 264 LEU A CA 1
ATOM 2092 C C . LEU A 1 264 ? -1.993 -0.721 29.784 1.00 89.69 264 LEU A C 1
ATOM 2094 O O . LEU A 1 264 ? -2.658 -1.176 28.852 1.00 89.69 264 LEU A O 1
ATOM 2098 N N . ASP A 1 265 ? -2.530 0.001 30.767 1.00 89.81 265 ASP A N 1
ATOM 2099 C CA . ASP A 1 265 ? -3.949 0.334 30.835 1.00 89.81 265 ASP A CA 1
ATOM 2100 C C . ASP A 1 265 ? -4.368 1.291 29.708 1.00 89.81 265 ASP A C 1
ATOM 2102 O O . ASP A 1 265 ? -5.395 1.072 29.055 1.00 89.81 265 ASP A O 1
ATOM 2106 N N . PHE A 1 266 ? -3.533 2.293 29.413 1.00 91.00 266 PHE A N 1
ATOM 2107 C CA . PHE A 1 266 ? -3.714 3.192 28.276 1.00 91.00 266 PHE A CA 1
ATOM 2108 C C . PHE A 1 266 ? -3.682 2.431 26.947 1.00 91.00 266 PHE A C 1
ATOM 2110 O O . PHE A 1 266 ? -4.619 2.540 26.155 1.00 91.00 266 PHE A O 1
ATOM 2117 N N . GLY A 1 267 ? -2.660 1.598 26.726 1.00 91.81 267 GLY A N 1
ATOM 2118 C CA . GLY A 1 267 ? -2.526 0.772 25.529 1.00 91.81 267 GLY A CA 1
ATOM 2119 C C . GLY A 1 267 ? -3.731 -0.145 25.325 1.00 91.81 267 GLY A C 1
ATOM 2120 O O . GLY A 1 267 ? -4.312 -0.175 24.243 1.00 91.81 267 GLY A O 1
ATOM 2121 N N . ALA A 1 268 ? -4.187 -0.834 26.373 1.00 91.88 268 ALA A N 1
ATOM 2122 C CA . ALA A 1 268 ? -5.388 -1.664 26.301 1.00 91.88 268 ALA A CA 1
ATOM 2123 C C . ALA A 1 268 ? -6.670 -0.844 26.045 1.00 91.88 268 ALA A C 1
ATOM 2125 O O . ALA A 1 268 ? -7.571 -1.310 25.346 1.00 91.88 268 ALA A O 1
ATOM 2126 N N . GLY A 1 269 ? -6.756 0.383 26.570 1.00 88.75 269 GLY A N 1
ATOM 2127 C CA . GLY A 1 269 ? -7.838 1.323 26.272 1.00 88.75 269 GLY A CA 1
ATOM 2128 C C . GLY A 1 269 ? -7.870 1.747 24.802 1.00 88.75 269 GLY A C 1
ATOM 2129 O O . GLY A 1 269 ? -8.929 1.700 24.178 1.00 88.75 269 GLY A O 1
ATOM 2130 N N . VAL A 1 270 ? -6.712 2.081 24.229 1.00 89.38 270 VAL A N 1
ATOM 2131 C CA . VAL A 1 270 ? -6.560 2.378 22.798 1.00 89.38 270 VAL A CA 1
ATOM 2132 C C . VAL A 1 270 ? -6.991 1.182 21.948 1.00 89.38 270 VAL A C 1
ATOM 2134 O O . VAL A 1 270 ? -7.807 1.342 21.046 1.00 89.38 270 VAL A O 1
ATOM 2137 N N . LEU A 1 271 ? -6.534 -0.032 22.274 1.00 90.50 271 LEU A N 1
ATOM 2138 C CA . LEU A 1 271 ? -6.929 -1.243 21.544 1.00 90.50 271 LEU A CA 1
ATOM 2139 C C . LEU A 1 271 ? -8.436 -1.500 21.588 1.00 90.50 271 LEU A C 1
ATOM 2141 O O . LEU A 1 271 ? -9.016 -1.926 20.593 1.00 90.50 271 LEU A O 1
ATOM 2145 N N . GLN A 1 272 ? -9.088 -1.228 22.719 1.00 87.19 272 GLN A N 1
ATOM 2146 C CA . GLN A 1 272 ? -10.540 -1.342 22.831 1.00 87.19 272 GLN A CA 1
ATOM 2147 C C . GLN A 1 272 ? -11.267 -0.354 21.904 1.00 87.19 272 GLN A C 1
ATOM 2149 O O . GLN A 1 272 ? -12.281 -0.716 21.298 1.00 87.19 272 GLN A O 1
ATOM 2154 N N . LEU A 1 273 ? -10.773 0.883 21.796 1.00 82.94 273 LEU A N 1
ATOM 2155 C CA . LEU A 1 273 ? -11.332 1.895 20.896 1.00 82.94 273 LEU A CA 1
ATOM 2156 C C . LEU A 1 273 ? -11.113 1.512 19.432 1.00 82.94 273 LEU A C 1
ATOM 2158 O O . LEU A 1 273 ? -12.066 1.524 18.658 1.00 82.94 273 LEU A O 1
ATOM 2162 N N . GLU A 1 274 ? -9.903 1.087 19.084 1.00 86.69 274 GLU A N 1
ATOM 2163 C CA . GLU A 1 274 ? -9.533 0.655 17.737 1.00 86.69 274 GLU A CA 1
ATOM 2164 C C . GLU A 1 274 ? -10.318 -0.576 17.277 1.00 86.69 274 GLU A C 1
ATOM 2166 O O . GLU A 1 274 ? -10.823 -0.606 16.155 1.00 86.69 274 GLU A O 1
ATOM 2171 N N . LEU A 1 275 ? -10.500 -1.562 18.160 1.00 84.50 275 LEU A N 1
ATOM 2172 C CA . LEU A 1 275 ? -11.350 -2.724 17.903 1.00 84.50 275 LEU A CA 1
ATOM 2173 C C . LEU A 1 275 ? -12.797 -2.301 17.634 1.00 84.50 275 LEU A C 1
ATOM 2175 O O . LEU A 1 275 ? -13.429 -2.793 16.703 1.00 84.50 275 LEU A O 1
ATOM 2179 N N . SER A 1 276 ? -13.311 -1.366 18.434 1.00 77.88 276 SER A N 1
ATOM 2180 C CA . SER A 1 276 ? -14.668 -0.852 18.255 1.00 77.88 276 SER A CA 1
ATOM 2181 C C . SER A 1 276 ? -14.799 -0.094 16.936 1.00 77.88 276 SER A C 1
ATOM 2183 O O . SER A 1 276 ? -15.738 -0.331 16.189 1.00 77.88 276 SER A O 1
ATOM 2185 N N . ALA A 1 277 ? -13.840 0.767 16.599 1.00 78.69 277 ALA A N 1
ATOM 2186 C CA . ALA A 1 277 ? -13.837 1.483 15.330 1.00 78.69 277 ALA A CA 1
ATOM 2187 C C . ALA A 1 277 ? -13.769 0.521 14.136 1.00 78.69 277 ALA A C 1
ATOM 2189 O O . ALA A 1 277 ? -14.529 0.674 13.185 1.00 78.69 277 ALA A O 1
ATOM 2190 N N . TRP A 1 278 ? -12.902 -0.492 14.197 1.00 83.44 278 TRP A N 1
ATOM 2191 C CA . TRP A 1 278 ? -12.721 -1.460 13.118 1.00 83.44 278 TRP A CA 1
ATOM 2192 C C . TRP A 1 278 ? -13.960 -2.324 12.873 1.00 83.44 278 TRP A C 1
ATOM 2194 O O . TRP A 1 278 ? -14.334 -2.519 11.722 1.00 83.44 278 TRP A O 1
ATOM 2204 N N . LEU A 1 279 ? -14.628 -2.798 13.927 1.00 79.00 279 LEU A N 1
ATOM 2205 C CA . LEU A 1 279 ? -15.841 -3.611 13.784 1.00 79.00 279 LEU A CA 1
ATOM 2206 C C . LEU A 1 279 ? -17.043 -2.804 13.271 1.00 79.00 279 LEU A C 1
ATOM 2208 O O . LEU A 1 279 ? -17.967 -3.383 12.703 1.00 79.00 279 LEU A O 1
ATOM 2212 N N . ASN A 1 280 ? -17.038 -1.484 13.478 1.00 72.19 280 ASN A N 1
ATOM 2213 C CA . ASN A 1 280 ? -18.155 -0.602 13.138 1.00 72.19 280 ASN A CA 1
ATOM 2214 C C . ASN A 1 280 ? -17.964 0.099 11.786 1.00 72.19 280 ASN A C 1
ATOM 2216 O O . ASN A 1 280 ? -18.936 0.576 11.200 1.00 72.19 280 ASN A O 1
ATOM 2220 N N . ALA A 1 281 ? -16.723 0.216 11.313 1.00 68.88 281 ALA A N 1
ATOM 2221 C CA . ALA A 1 281 ? -16.401 0.892 10.068 1.00 68.88 281 ALA A CA 1
ATOM 2222 C C . ALA A 1 281 ? -16.481 -0.074 8.874 1.00 68.88 281 ALA A C 1
ATOM 2224 O O . ALA A 1 281 ? -16.083 -1.234 8.991 1.00 68.88 281 ALA A O 1
ATOM 2225 N N . PRO A 1 282 ? -16.940 0.394 7.699 1.00 67.06 282 PRO A N 1
ATOM 2226 C CA . PRO A 1 282 ? -16.789 -0.380 6.476 1.00 67.06 282 PRO A CA 1
ATOM 2227 C C . PRO A 1 282 ? -15.300 -0.624 6.192 1.00 67.06 282 PRO A C 1
ATOM 2229 O O . PRO A 1 282 ? -14.463 0.260 6.398 1.00 67.06 282 PRO A O 1
ATOM 2232 N N . GLU A 1 283 ? -14.968 -1.817 5.698 1.00 70.31 283 GLU A N 1
ATOM 2233 C CA . GLU A 1 283 ? -13.596 -2.123 5.293 1.00 70.31 283 GLU A CA 1
ATOM 2234 C C . GLU A 1 283 ? -13.160 -1.209 4.138 1.00 70.31 283 GLU A C 1
ATOM 2236 O O . GLU A 1 283 ? -13.940 -0.969 3.207 1.00 70.31 283 GLU A O 1
ATOM 2241 N N . PRO A 1 284 ? -11.923 -0.678 4.164 1.00 68.06 284 PRO A N 1
ATOM 2242 C CA . PRO A 1 284 ? -11.463 0.180 3.092 1.00 68.06 284 PRO A CA 1
ATOM 2243 C C . PRO A 1 284 ? -11.343 -0.618 1.789 1.00 68.06 284 PRO A C 1
ATOM 2245 O O . PRO A 1 284 ? -10.826 -1.734 1.725 1.00 68.06 284 PRO A O 1
ATOM 2248 N N . VAL A 1 285 ? -11.822 0.006 0.716 1.00 62.38 285 VAL A N 1
ATOM 2249 C CA . VAL A 1 285 ? -11.833 -0.558 -0.643 1.00 62.38 285 VAL A CA 1
ATOM 2250 C C . VAL A 1 285 ? -10.429 -0.531 -1.282 1.00 62.38 285 VAL A C 1
ATOM 2252 O O . VAL A 1 285 ? -10.172 -1.180 -2.300 1.00 62.38 285 VAL A O 1
ATOM 2255 N N . CYS A 1 286 ? -9.504 0.259 -0.726 1.00 65.75 286 CYS A N 1
ATOM 2256 C CA . CYS A 1 286 ? -8.128 0.396 -1.194 1.00 65.75 286 CYS A CA 1
ATOM 2257 C C . CYS A 1 286 ? -7.177 0.633 -0.031 1.00 65.75 286 CYS A C 1
ATOM 2259 O O . CYS A 1 286 ? -7.475 1.462 0.826 1.00 65.75 286 CYS A O 1
ATOM 2261 N N . GLY A 1 287 ? -6.011 -0.012 -0.081 1.00 82.69 287 GLY A N 1
ATOM 2262 C CA . GLY A 1 287 ? -4.973 0.210 0.912 1.00 82.69 287 GLY A CA 1
ATOM 2263 C C . GLY A 1 287 ? -5.394 -0.247 2.305 1.00 82.69 287 GLY A C 1
ATOM 2264 O O . GLY A 1 287 ? -6.395 -0.936 2.498 1.00 82.69 287 GLY A O 1
ATOM 2265 N N . SER A 1 288 ? -4.576 0.117 3.276 1.00 90.25 288 SER A N 1
ATOM 2266 C CA . SER A 1 288 ? -4.907 0.024 4.688 1.00 90.25 288 SER A CA 1
ATOM 2267 C C . SER A 1 288 ? -4.178 1.128 5.448 1.00 90.25 288 SER A C 1
ATOM 2269 O O . SER A 1 288 ? -3.536 1.985 4.840 1.00 90.25 288 SER A O 1
ATOM 2271 N N . GLN A 1 289 ? -4.282 1.119 6.769 1.00 90.38 289 GLN A N 1
ATOM 2272 C CA . GLN A 1 289 ? -3.578 2.034 7.649 1.00 90.38 289 GLN A CA 1
ATOM 2273 C C . GLN A 1 289 ? -3.047 1.306 8.880 1.00 90.38 289 GLN A C 1
ATOM 2275 O O . GLN A 1 289 ? -3.645 0.332 9.356 1.00 90.38 289 GLN A O 1
ATOM 2280 N N . PHE A 1 290 ? -1.926 1.798 9.393 1.00 93.31 290 PHE A N 1
ATOM 2281 C CA . PHE A 1 290 ? -1.523 1.544 10.766 1.00 93.31 290 PHE A CA 1
ATOM 2282 C C . PHE A 1 290 ? -1.509 2.839 11.559 1.00 93.31 290 PHE A C 1
ATOM 2284 O O . PHE A 1 290 ? -1.286 3.910 11.002 1.00 93.31 290 PHE A O 1
ATOM 2291 N N . VAL A 1 291 ? -1.734 2.718 12.858 1.00 93.44 291 VAL A N 1
ATOM 2292 C CA . VAL A 1 291 ? -1.727 3.838 13.791 1.00 93.44 291 VAL A CA 1
ATOM 2293 C C . VAL A 1 291 ? -0.690 3.559 14.861 1.00 93.44 291 VAL A C 1
ATOM 2295 O O . VAL A 1 291 ? -0.674 2.466 15.433 1.00 93.44 291 VAL A O 1
ATOM 2298 N N . ASP A 1 292 ? 0.176 4.532 15.119 1.00 94.00 292 ASP A N 1
ATOM 2299 C CA . ASP A 1 292 ? 1.125 4.498 16.227 1.00 94.00 292 ASP A CA 1
ATOM 2300 C C . ASP A 1 292 ? 0.641 5.406 17.346 1.00 94.00 292 ASP A C 1
ATOM 2302 O O . ASP A 1 292 ? 0.489 6.604 17.136 1.00 94.00 292 ASP A O 1
ATOM 2306 N N . TYR A 1 293 ? 0.466 4.855 18.543 1.00 94.88 293 TYR A N 1
ATOM 2307 C CA . TYR A 1 293 ? 0.115 5.596 19.750 1.00 94.88 293 TYR A CA 1
ATOM 2308 C C . TYR A 1 293 ? 1.314 5.678 20.676 1.00 94.88 293 TYR A C 1
ATOM 2310 O O . TYR A 1 293 ? 1.841 4.650 21.093 1.00 94.88 293 TYR A O 1
ATOM 2318 N N . HIS A 1 294 ? 1.722 6.889 21.034 1.00 92.81 294 HIS A N 1
ATOM 2319 C CA . HIS A 1 294 ? 2.770 7.128 22.014 1.00 92.81 294 HIS A CA 1
ATOM 2320 C C . HIS A 1 294 ? 2.194 7.025 23.430 1.00 92.81 294 HIS A C 1
ATOM 2322 O O . HIS A 1 294 ? 1.362 7.838 23.837 1.00 92.81 294 HIS A O 1
ATOM 2328 N N . LEU A 1 295 ? 2.644 6.034 24.194 1.00 89.62 295 LEU A N 1
ATOM 2329 C CA . LEU A 1 295 ? 2.024 5.634 25.458 1.00 89.62 295 LEU A CA 1
ATOM 2330 C C . LEU A 1 295 ? 2.128 6.708 26.544 1.00 89.62 295 LEU A C 1
ATOM 2332 O O . LEU A 1 295 ? 1.174 6.908 27.288 1.00 89.62 295 LEU A O 1
ATOM 2336 N N . ALA A 1 296 ? 3.240 7.446 26.594 1.00 84.81 296 ALA A N 1
ATOM 2337 C CA . ALA A 1 296 ? 3.443 8.470 27.619 1.00 84.81 296 ALA A CA 1
ATOM 2338 C C . ALA A 1 296 ? 2.756 9.817 27.315 1.00 84.81 296 ALA A C 1
ATOM 2340 O O . ALA A 1 296 ? 2.489 10.586 28.234 1.00 84.81 296 ALA A O 1
ATOM 2341 N N . SER A 1 297 ? 2.478 10.131 26.043 1.00 87.69 297 SER A N 1
ATOM 2342 C CA . SER A 1 297 ? 1.951 11.449 25.636 1.00 87.69 297 SER A CA 1
ATOM 2343 C C . SER A 1 297 ? 0.510 11.393 25.136 1.00 87.69 297 SER A C 1
ATOM 2345 O O . SER A 1 297 ? 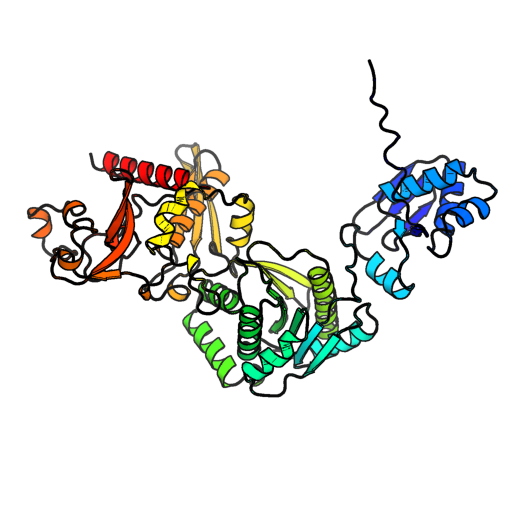-0.139 12.430 25.020 1.00 87.69 297 SER A O 1
ATOM 2347 N N . GLY A 1 298 ? 0.015 10.200 24.796 1.00 86.94 298 GLY A N 1
ATOM 2348 C CA . GLY A 1 298 ? -1.286 9.996 24.170 1.00 86.94 298 GLY A CA 1
ATOM 2349 C C . GLY A 1 298 ? -1.378 10.488 22.722 1.00 86.94 298 GLY A C 1
ATOM 2350 O O . GLY A 1 298 ? -2.449 10.397 22.123 1.00 86.94 298 GLY A O 1
ATOM 2351 N N . GLN A 1 299 ? -0.287 11.001 22.142 1.00 91.81 299 GLN A N 1
ATOM 2352 C CA . GLN A 1 299 ? -0.251 11.394 20.734 1.00 91.81 299 GLN A CA 1
ATOM 2353 C C . GLN A 1 299 ? -0.346 10.163 19.834 1.00 91.81 299 GLN A C 1
ATOM 2355 O O . GLN A 1 299 ? 0.181 9.101 20.172 1.00 91.81 299 GLN A O 1
ATOM 2360 N N . HIS A 1 300 ? -0.977 10.324 18.673 1.00 92.75 300 HIS A N 1
ATOM 2361 C CA . HIS A 1 300 ? -1.038 9.282 17.657 1.00 92.75 300 HIS A CA 1
ATOM 2362 C C . HIS A 1 300 ? -0.677 9.813 16.275 1.00 92.75 300 HIS A C 1
ATOM 2364 O O . HIS A 1 300 ? -0.748 11.018 16.022 1.00 92.75 300 HIS A O 1
ATOM 2370 N N . SER A 1 301 ? -0.289 8.900 15.392 1.00 92.31 301 SER A N 1
ATOM 2371 C CA . SER A 1 301 ? -0.065 9.175 13.978 1.00 92.31 301 SER A CA 1
ATOM 2372 C C . SER A 1 301 ? -0.637 8.055 13.116 1.00 92.31 301 SER A C 1
ATOM 2374 O O . SER A 1 301 ? -0.376 6.876 13.364 1.00 92.31 301 SER A O 1
ATOM 2376 N N . ASP A 1 302 ? -1.418 8.437 12.108 1.00 91.94 302 ASP A N 1
ATOM 2377 C CA . ASP A 1 302 ? -2.000 7.533 11.119 1.00 91.94 302 ASP A CA 1
ATOM 2378 C C . ASP A 1 302 ? -1.099 7.432 9.889 1.00 91.94 302 ASP A C 1
ATOM 2380 O O . ASP A 1 302 ? -0.654 8.439 9.337 1.00 91.94 302 ASP A O 1
ATOM 2384 N N . HIS A 1 303 ? -0.867 6.207 9.434 1.00 93.56 303 HIS A N 1
ATOM 2385 C CA . HIS A 1 303 ? 0.039 5.909 8.335 1.00 93.56 303 HIS A CA 1
ATOM 2386 C C . HIS A 1 303 ? -0.651 4.999 7.319 1.00 93.56 303 HIS A C 1
ATOM 2388 O O . HIS A 1 303 ? -0.771 3.785 7.544 1.00 93.56 303 HIS A O 1
ATOM 2394 N N . PRO A 1 304 ? -1.150 5.565 6.209 1.00 92.38 304 PRO A N 1
ATOM 2395 C CA . PRO A 1 304 ? -1.799 4.790 5.175 1.00 92.38 304 PRO A CA 1
ATOM 2396 C C . PRO A 1 304 ? -0.760 4.116 4.274 1.00 92.38 304 PRO A C 1
ATOM 2398 O O . PRO A 1 304 ? 0.291 4.677 3.978 1.00 92.38 304 PRO A O 1
ATOM 2401 N N . PHE A 1 305 ? -1.070 2.917 3.790 1.00 92.50 305 PHE A N 1
ATOM 2402 C CA . PHE A 1 305 ? -0.180 2.178 2.904 1.00 92.50 305 PHE A CA 1
ATOM 2403 C C . PHE A 1 305 ? -0.939 1.374 1.856 1.00 92.50 305 PHE A C 1
ATOM 2405 O O . PHE A 1 305 ? -2.056 0.896 2.063 1.00 92.50 305 PHE A O 1
ATOM 2412 N N . LEU A 1 306 ? -0.294 1.209 0.703 1.00 91.81 306 LEU A N 1
ATOM 2413 C CA . LEU A 1 306 ? -0.835 0.477 -0.435 1.00 91.81 306 LEU A CA 1
ATOM 2414 C C . LEU A 1 306 ? -0.271 -0.938 -0.514 1.00 91.81 306 LEU A C 1
ATOM 2416 O O . LEU A 1 306 ? 0.874 -1.207 -0.132 1.00 91.81 306 LEU A O 1
ATOM 2420 N N . ARG A 1 307 ? -1.066 -1.822 -1.120 1.00 91.81 307 ARG A N 1
ATOM 2421 C CA . ARG A 1 307 ? -0.622 -3.136 -1.584 1.00 91.81 307 ARG A CA 1
ATOM 2422 C C . ARG A 1 307 ? 0.635 -2.994 -2.448 1.00 91.81 307 ARG A C 1
ATOM 2424 O O . ARG A 1 307 ? 0.818 -1.986 -3.135 1.00 91.81 307 ARG A O 1
ATOM 2431 N N . VAL A 1 308 ? 1.527 -3.974 -2.368 1.00 91.25 308 VAL A N 1
ATOM 2432 C CA . VAL A 1 308 ? 2.699 -4.090 -3.239 1.00 91.25 308 VAL A CA 1
ATOM 2433 C C . VAL A 1 308 ? 2.344 -5.100 -4.340 1.00 91.25 308 VAL A C 1
ATOM 2435 O O . VAL A 1 308 ? 2.160 -6.269 -4.013 1.00 91.25 308 VAL A O 1
ATOM 2438 N N . PRO A 1 309 ? 2.212 -4.680 -5.611 1.00 86.50 309 PRO A N 1
ATOM 2439 C CA . PRO A 1 309 ? 1.870 -5.565 -6.734 1.00 86.50 309 PRO A CA 1
ATOM 2440 C C . PRO A 1 309 ? 2.759 -6.809 -6.872 1.00 86.50 309 PRO A C 1
ATOM 2442 O O . PRO A 1 309 ? 2.274 -7.891 -7.174 1.00 86.50 309 PRO A O 1
ATOM 2445 N N . THR A 1 310 ? 4.050 -6.677 -6.572 1.00 86.31 310 THR A N 1
ATOM 2446 C CA . THR A 1 310 ? 5.045 -7.761 -6.612 1.00 86.31 310 THR A CA 1
ATOM 2447 C C . THR A 1 310 ? 5.104 -8.588 -5.318 1.00 86.31 310 THR A C 1
ATOM 2449 O O . THR A 1 310 ? 6.014 -9.392 -5.137 1.00 86.31 310 THR A O 1
ATOM 2452 N N . CYS A 1 311 ? 4.170 -8.403 -4.375 1.00 89.69 311 CYS A N 1
ATOM 2453 C CA . CYS A 1 311 ? 4.221 -9.069 -3.071 1.00 89.69 311 CYS A CA 1
ATOM 2454 C C . CYS A 1 311 ? 4.087 -10.598 -3.196 1.00 89.69 311 CYS A C 1
ATOM 2456 O O . CYS A 1 311 ? 3.038 -11.069 -3.629 1.00 89.69 311 CYS A O 1
ATOM 2458 N N . PRO A 1 312 ? 5.039 -11.403 -2.696 1.00 85.50 312 PRO A N 1
ATOM 2459 C CA . PRO A 1 312 ? 4.993 -12.861 -2.850 1.00 85.50 312 PRO A CA 1
ATOM 2460 C C . PRO A 1 312 ? 3.810 -13.532 -2.128 1.00 85.50 312 PRO A C 1
ATOM 2462 O O . PRO A 1 312 ? 3.466 -14.666 -2.440 1.00 85.50 312 PRO A O 1
ATOM 2465 N N . CYS A 1 313 ? 3.183 -12.852 -1.162 1.00 89.12 313 CYS A N 1
ATOM 2466 C CA . CYS A 1 313 ? 2.064 -13.388 -0.385 1.00 89.12 313 CYS A CA 1
ATOM 2467 C C . CYS A 1 313 ? 0.695 -13.132 -1.029 1.00 89.12 313 CYS A C 1
ATOM 2469 O O . CYS A 1 313 ? -0.165 -14.009 -0.994 1.00 89.12 313 CYS A O 1
ATOM 2471 N N . CYS A 1 314 ? 0.472 -11.943 -1.602 1.00 90.25 314 CYS A N 1
ATOM 2472 C CA . CYS A 1 314 ? -0.838 -11.560 -2.139 1.00 90.25 314 CYS A CA 1
ATOM 2473 C C . CYS A 1 314 ? -0.827 -11.119 -3.607 1.00 90.25 314 CYS A C 1
ATOM 2475 O O . CYS A 1 314 ? -1.828 -10.563 -4.058 1.00 90.25 314 CYS A O 1
ATOM 2477 N N . LYS A 1 315 ? 0.270 -11.320 -4.353 1.00 86.94 315 LYS A N 1
ATOM 2478 C CA . LYS A 1 315 ? 0.322 -11.130 -5.814 1.00 86.94 315 LYS A CA 1
ATOM 2479 C C . LYS A 1 315 ? -0.767 -11.968 -6.487 1.00 86.94 315 LYS A C 1
ATOM 2481 O O . LYS A 1 315 ? -0.949 -13.137 -6.157 1.00 86.94 315 LYS A O 1
ATOM 2486 N N . GLN A 1 316 ? -1.505 -11.354 -7.402 1.00 81.12 316 GLN A N 1
ATOM 2487 C CA . GLN A 1 316 ? -2.610 -11.959 -8.135 1.00 81.12 316 GLN A CA 1
ATOM 2488 C C . GLN A 1 316 ? -2.207 -12.126 -9.611 1.00 81.12 316 GLN A C 1
ATOM 2490 O O . GLN A 1 316 ? -1.399 -11.346 -10.116 1.00 81.12 316 GLN A O 1
ATOM 2495 N N . PRO A 1 317 ? -2.769 -13.102 -10.348 1.00 75.75 317 PRO A N 1
ATOM 2496 C CA . PRO A 1 317 ? -2.436 -13.310 -11.762 1.00 75.75 317 PRO A CA 1
ATOM 2497 C C . PRO A 1 317 ? -2.686 -12.085 -12.657 1.00 75.75 317 PRO A C 1
ATOM 2499 O O . PRO A 1 317 ? -1.962 -11.873 -13.625 1.00 75.75 317 PRO A O 1
ATOM 2502 N N . GLN A 1 318 ? -3.697 -11.271 -12.337 1.00 72.50 318 GLN A N 1
ATOM 2503 C CA . GLN A 1 318 ? -4.000 -10.023 -13.046 1.00 72.50 318 GLN A CA 1
ATOM 2504 C C . GLN A 1 318 ? -2.957 -8.917 -12.841 1.00 72.50 318 GLN A C 1
ATOM 2506 O O . GLN A 1 318 ? -2.961 -7.951 -13.600 1.00 72.50 318 GLN A O 1
ATOM 2511 N N . ASP A 1 319 ? -2.079 -9.039 -11.840 1.00 73.25 319 ASP A N 1
ATOM 2512 C CA . ASP A 1 319 ? -1.020 -8.056 -11.613 1.00 73.25 319 ASP A CA 1
ATOM 2513 C C . ASP A 1 319 ? 0.144 -8.201 -12.582 1.00 73.25 319 ASP A C 1
ATOM 2515 O O . ASP A 1 319 ? 0.965 -7.295 -12.608 1.00 73.25 319 ASP A O 1
ATOM 2519 N N . ALA A 1 320 ? 0.222 -9.295 -13.353 1.00 69.69 320 ALA A N 1
ATOM 2520 C CA . ALA A 1 320 ? 1.239 -9.498 -14.379 1.00 69.69 320 ALA A CA 1
ATOM 2521 C C . ALA A 1 320 ? 0.991 -8.515 -15.544 1.00 69.69 320 ALA A C 1
ATOM 2523 O O . ALA A 1 320 ? 0.215 -8.827 -16.460 1.00 69.69 320 ALA A O 1
ATOM 2524 N N . PRO A 1 321 ? 1.617 -7.318 -15.555 1.00 62.12 321 PRO A N 1
ATOM 2525 C CA . PRO A 1 321 ? 1.237 -6.226 -16.458 1.00 62.12 321 PRO A CA 1
ATOM 2526 C C . PRO A 1 321 ? 1.617 -6.532 -17.911 1.00 62.12 321 PRO A C 1
ATOM 2528 O O . PRO A 1 321 ? 1.130 -5.892 -18.840 1.00 62.12 321 PRO A O 1
ATOM 2531 N N . TYR A 1 322 ? 2.494 -7.521 -18.092 1.00 69.12 322 TYR A N 1
ATOM 2532 C CA . TYR A 1 322 ? 3.168 -7.858 -19.341 1.00 69.12 322 TYR A CA 1
ATOM 2533 C C . TYR A 1 322 ? 2.647 -9.161 -19.950 1.00 69.12 322 TYR A C 1
ATOM 2535 O O . TYR A 1 322 ? 3.253 -9.703 -20.872 1.00 69.12 322 TYR A O 1
ATOM 2543 N N . ALA A 1 323 ? 1.521 -9.683 -19.453 1.00 64.12 323 ALA A N 1
ATOM 2544 C CA . ALA A 1 323 ? 0.865 -10.848 -20.028 1.00 64.12 323 ALA A CA 1
ATOM 2545 C C . ALA A 1 323 ? -0.021 -10.456 -21.223 1.00 64.12 323 ALA A C 1
ATOM 2547 O O . ALA A 1 323 ? -0.828 -9.526 -21.154 1.00 64.12 323 ALA A O 1
ATOM 2548 N N . ARG A 1 324 ? 0.029 -11.251 -22.303 1.00 66.38 324 ARG A N 1
ATOM 2549 C CA . ARG A 1 324 ? -0.765 -11.048 -23.535 1.00 66.38 324 ARG A CA 1
ATOM 2550 C C . ARG A 1 324 ? -2.265 -10.815 -23.283 1.00 66.38 324 ARG A C 1
ATOM 2552 O O . ARG A 1 324 ? -2.900 -10.072 -24.025 1.00 66.38 324 ARG A O 1
ATOM 2559 N N . ARG A 1 325 ? -2.838 -11.437 -22.240 1.00 59.34 325 ARG A N 1
ATOM 2560 C CA . ARG A 1 325 ? -4.277 -11.375 -21.905 1.00 59.34 325 ARG A CA 1
ATOM 2561 C C . ARG A 1 325 ? -4.757 -9.981 -21.464 1.00 59.34 325 ARG A C 1
ATOM 2563 O O . ARG A 1 325 ? -5.932 -9.686 -21.648 1.00 59.34 325 ARG A O 1
ATOM 2570 N N . GLY A 1 326 ? -3.882 -9.124 -20.927 1.00 60.44 326 GLY A N 1
ATOM 2571 C CA . GLY A 1 326 ? -4.251 -7.791 -20.416 1.00 60.44 326 GLY A CA 1
ATOM 2572 C C . GLY A 1 326 ? -4.349 -6.693 -21.484 1.00 60.44 326 GLY A C 1
ATOM 2573 O O . GLY A 1 326 ? -4.955 -5.647 -21.255 1.00 60.44 326 GLY A O 1
ATOM 2574 N N . LEU A 1 327 ? -3.808 -6.934 -22.682 1.00 65.56 327 LEU A N 1
ATOM 2575 C CA . LEU A 1 327 ? -3.594 -5.909 -23.710 1.00 65.56 327 LEU A CA 1
ATOM 2576 C C . LEU A 1 327 ? -4.846 -5.418 -24.443 1.00 65.56 327 LEU A C 1
ATOM 2578 O O . LEU A 1 327 ? -4.742 -4.489 -25.233 1.00 65.56 327 LEU A O 1
ATOM 2582 N N . LEU A 1 328 ? -6.017 -6.017 -24.221 1.00 61.44 328 LEU A N 1
ATOM 2583 C CA . LEU A 1 328 ? -7.292 -5.559 -24.798 1.00 61.44 328 LEU A CA 1
ATOM 2584 C C . LEU A 1 328 ? -8.202 -4.893 -23.754 1.00 61.44 328 LEU A C 1
ATOM 2586 O O . LEU A 1 328 ? -9.153 -4.199 -24.113 1.00 61.44 328 LEU A O 1
ATOM 2590 N N . ALA A 1 329 ? -7.881 -5.037 -22.463 1.00 59.50 329 ALA A N 1
ATOM 2591 C CA . ALA A 1 329 ? -8.664 -4.479 -21.362 1.00 59.50 329 ALA A CA 1
ATOM 2592 C C . ALA A 1 329 ? -8.498 -2.953 -21.208 1.00 59.50 329 ALA A C 1
ATOM 2594 O O . ALA A 1 329 ? -9.290 -2.313 -20.517 1.00 59.50 329 ALA A O 1
ATOM 2595 N N . TRP A 1 330 ? -7.524 -2.335 -21.894 1.00 62.31 330 TRP A N 1
ATOM 2596 C CA . TRP A 1 330 ? -7.278 -0.887 -21.819 1.00 62.31 330 TRP A CA 1
ATOM 2597 C C . TRP A 1 330 ? -8.456 -0.019 -22.266 1.00 62.31 330 TRP A C 1
ATOM 2599 O O . TRP A 1 330 ? -8.544 1.142 -21.868 1.00 62.31 330 TRP A O 1
ATOM 2609 N N . ARG A 1 331 ? -9.377 -0.564 -23.071 1.00 56.69 331 ARG A N 1
ATOM 2610 C CA . ARG A 1 331 ? -10.565 0.167 -23.527 1.00 56.69 331 ARG A CA 1
ATOM 2611 C C . ARG A 1 331 ? -11.570 0.446 -22.396 1.00 56.69 331 ARG A C 1
ATOM 2613 O O . ARG A 1 331 ? -12.413 1.319 -22.573 1.00 56.69 331 ARG A O 1
ATOM 2620 N N . GLN A 1 332 ? -11.472 -0.229 -21.244 1.00 54.22 332 GLN A N 1
ATOM 2621 C CA . GLN A 1 332 ? -12.467 -0.164 -20.158 1.00 54.22 332 GLN A CA 1
ATOM 2622 C C . GLN A 1 332 ? -11.907 0.255 -18.784 1.00 54.22 332 GLN A C 1
ATOM 2624 O O . GLN A 1 332 ? -12.559 0.057 -17.762 1.00 54.22 332 GLN A O 1
ATOM 2629 N N . THR A 1 333 ? -10.724 0.872 -18.706 1.00 56.00 333 THR A N 1
ATOM 2630 C CA . THR A 1 333 ? -10.117 1.234 -17.411 1.00 56.00 333 THR A CA 1
ATOM 2631 C C . THR A 1 333 ? -10.504 2.641 -16.950 1.00 56.00 333 THR A C 1
ATOM 2633 O O . THR A 1 333 ? -9.677 3.547 -16.872 1.00 56.00 333 THR A O 1
ATOM 2636 N N . ASN A 1 334 ? -11.774 2.844 -16.594 1.00 55.78 334 ASN A N 1
ATOM 2637 C CA . ASN A 1 334 ? -12.098 3.897 -15.632 1.00 55.78 334 ASN A CA 1
ATOM 2638 C C . ASN A 1 334 ? -12.138 3.258 -14.247 1.00 55.78 334 ASN A C 1
ATOM 2640 O O . ASN A 1 334 ? -13.057 2.510 -13.931 1.00 55.78 334 ASN A O 1
ATOM 2644 N N . THR A 1 335 ? -11.154 3.564 -13.404 1.00 57.03 335 THR A N 1
ATOM 2645 C CA . THR A 1 335 ? -11.121 3.028 -12.035 1.00 57.03 335 THR A CA 1
ATOM 2646 C C . THR A 1 335 ? -12.263 3.565 -11.167 1.00 57.03 335 THR A C 1
ATOM 2648 O O . THR A 1 335 ? -12.439 3.094 -10.048 1.00 57.03 335 THR A O 1
ATOM 2651 N N . GLY A 1 336 ? -13.009 4.585 -11.626 1.00 58.97 336 GLY A N 1
ATOM 2652 C CA . GLY A 1 336 ? -14.097 5.236 -10.886 1.00 58.97 336 GLY A CA 1
ATOM 2653 C C . GLY A 1 336 ? -13.635 6.011 -9.643 1.00 58.97 336 GLY A C 1
ATOM 2654 O O . GLY A 1 336 ? -14.415 6.751 -9.046 1.00 58.97 336 GLY A O 1
ATOM 2655 N N . ARG A 1 337 ? -12.358 5.886 -9.258 1.00 64.62 337 ARG A N 1
ATOM 2656 C CA . ARG A 1 337 ? -11.775 6.454 -8.039 1.00 64.62 337 ARG A CA 1
ATOM 2657 C C . ARG A 1 337 ? -11.226 7.854 -8.298 1.00 64.62 337 ARG A C 1
ATOM 2659 O O . ARG A 1 337 ? -10.714 8.167 -9.378 1.00 64.62 337 ARG A O 1
ATOM 2666 N N . LYS A 1 338 ? -11.321 8.726 -7.292 1.00 62.72 338 LYS A N 1
ATOM 2667 C CA . LYS A 1 338 ? -10.726 10.064 -7.366 1.00 62.72 338 LYS A CA 1
ATOM 2668 C C . LYS A 1 338 ? -9.217 9.948 -7.096 1.00 62.72 338 LYS A C 1
ATOM 2670 O O . LYS A 1 338 ? -8.842 9.407 -6.060 1.00 62.72 338 LYS A O 1
ATOM 2675 N N . PRO A 1 339 ? -8.339 10.488 -7.963 1.00 63.09 339 PRO A N 1
ATOM 2676 C CA . PRO A 1 339 ? -6.883 10.394 -7.789 1.00 63.09 339 PRO A CA 1
ATOM 2677 C C . PRO A 1 339 ? -6.366 10.921 -6.445 1.00 63.09 339 PRO A C 1
ATOM 2679 O O . PRO A 1 339 ? -5.443 10.345 -5.880 1.00 63.09 339 PRO A O 1
ATOM 2682 N N . ARG A 1 340 ? -7.002 11.973 -5.907 1.00 63.59 340 ARG A N 1
ATOM 2683 C CA . ARG A 1 340 ? -6.706 12.521 -4.570 1.00 63.59 340 ARG A CA 1
ATOM 2684 C C . ARG A 1 340 ? -6.769 11.469 -3.465 1.00 63.59 340 ARG A C 1
ATOM 2686 O O . ARG A 1 340 ? -5.933 11.485 -2.572 1.00 63.59 340 ARG A O 1
ATOM 2693 N N . ASP A 1 341 ? -7.723 10.548 -3.553 1.00 69.88 341 ASP A N 1
ATOM 2694 C CA . ASP A 1 341 ? -7.946 9.563 -2.503 1.00 69.88 341 ASP A CA 1
ATOM 2695 C C . ASP A 1 341 ? -6.852 8.487 -2.564 1.00 69.88 341 ASP A C 1
ATOM 2697 O O . ASP A 1 341 ? -6.360 8.065 -1.529 1.00 69.88 341 ASP A O 1
ATOM 2701 N N . LEU A 1 342 ? -6.377 8.116 -3.761 1.00 74.12 342 LEU A N 1
ATOM 2702 C CA . LEU A 1 342 ? -5.251 7.184 -3.931 1.00 74.12 342 LEU A CA 1
ATOM 2703 C C . LEU A 1 342 ? -3.901 7.808 -3.550 1.00 74.12 342 LEU A C 1
ATOM 2705 O O . LEU A 1 342 ? -3.065 7.138 -2.947 1.00 74.12 342 LEU A O 1
ATOM 2709 N N . LEU A 1 343 ? -3.688 9.088 -3.873 1.00 82.56 343 LEU A N 1
ATOM 2710 C CA . LEU A 1 343 ? -2.467 9.811 -3.502 1.00 82.56 343 LEU A CA 1
ATOM 2711 C C . LEU A 1 343 ? -2.309 9.947 -1.985 1.00 82.56 343 LEU A C 1
ATOM 2713 O O . LEU A 1 343 ? -1.178 9.903 -1.503 1.00 82.56 343 LEU A O 1
ATOM 2717 N N . ALA A 1 344 ? -3.416 10.052 -1.243 1.00 81.44 344 ALA A N 1
ATOM 2718 C CA . ALA A 1 344 ? -3.393 10.044 0.216 1.00 81.44 344 ALA A CA 1
ATOM 2719 C C . ALA A 1 344 ? -2.802 8.734 0.769 1.00 81.44 344 ALA A C 1
ATOM 2721 O O . ALA A 1 344 ? -1.978 8.781 1.671 1.00 81.44 344 ALA A O 1
ATOM 2722 N N . TYR A 1 345 ? -3.126 7.579 0.171 1.00 82.25 345 TYR A N 1
ATOM 2723 C CA . TYR A 1 345 ? -2.518 6.295 0.555 1.00 82.25 345 TYR A CA 1
ATOM 2724 C C . TYR A 1 345 ? -1.088 6.100 0.044 1.00 82.25 345 TYR A C 1
ATOM 2726 O O . TYR A 1 345 ? -0.351 5.256 0.550 1.00 82.25 345 TYR A O 1
ATOM 2734 N N . ALA A 1 346 ? -0.697 6.839 -0.991 1.00 89.06 346 ALA A N 1
ATOM 2735 C CA . ALA A 1 346 ? 0.637 6.759 -1.566 1.00 89.06 346 ALA A CA 1
ATOM 2736 C C . ALA A 1 346 ? 1.644 7.694 -0.879 1.00 89.06 346 ALA A C 1
ATOM 2738 O O . ALA A 1 346 ? 2.837 7.550 -1.139 1.00 89.06 346 ALA A O 1
ATOM 2739 N N . THR A 1 347 ? 1.200 8.635 -0.042 1.00 90.94 347 THR A N 1
ATOM 2740 C CA . THR A 1 347 ? 2.048 9.692 0.530 1.00 90.94 347 THR A CA 1
ATOM 2741 C C . THR A 1 347 ? 2.147 9.540 2.038 1.00 90.94 347 THR A C 1
ATOM 2743 O O . THR A 1 347 ? 1.229 9.909 2.761 1.00 90.94 347 THR A O 1
ATOM 2746 N N . ASP A 1 348 ? 3.271 9.006 2.506 1.00 93.44 348 ASP A N 1
ATOM 2747 C CA . ASP A 1 348 ? 3.558 8.830 3.928 1.00 93.44 348 ASP A CA 1
ATOM 2748 C C . ASP A 1 348 ? 5.057 8.574 4.129 1.00 93.44 348 ASP A C 1
ATOM 2750 O O . ASP A 1 348 ? 5.680 7.813 3.383 1.00 93.44 348 ASP A O 1
ATOM 2754 N N . ALA A 1 349 ? 5.637 9.174 5.167 1.00 92.81 349 ALA A N 1
ATOM 2755 C CA . ALA A 1 349 ? 7.067 9.053 5.446 1.00 92.81 349 ALA A CA 1
ATOM 2756 C C . ALA A 1 349 ? 7.477 7.655 5.927 1.00 92.81 349 ALA A C 1
ATOM 2758 O O . ALA A 1 349 ? 8.641 7.273 5.797 1.00 92.81 349 ALA A O 1
ATOM 2759 N N . LEU A 1 350 ? 6.535 6.884 6.477 1.00 91.88 350 LEU A N 1
ATOM 2760 C CA . LEU A 1 350 ? 6.797 5.579 7.072 1.00 91.88 350 LEU A CA 1
ATOM 2761 C C . LEU A 1 350 ? 6.375 4.401 6.184 1.00 91.88 350 LEU A C 1
ATOM 2763 O O . LEU A 1 350 ? 6.772 3.269 6.465 1.00 91.88 350 LEU A O 1
ATOM 2767 N N . SER A 1 351 ? 5.583 4.622 5.141 1.00 92.69 351 SER A N 1
ATOM 2768 C CA . SER A 1 351 ? 5.012 3.532 4.346 1.00 92.69 351 SER A CA 1
ATOM 2769 C C . SER A 1 351 ? 4.574 3.912 2.932 1.00 92.69 351 SER A C 1
ATOM 2771 O O . SER A 1 351 ? 4.173 3.035 2.161 1.00 92.69 351 SER A O 1
ATOM 2773 N N . GLY A 1 352 ? 4.683 5.187 2.559 1.00 92.75 352 GLY A N 1
ATOM 2774 C CA . GLY A 1 352 ? 4.255 5.688 1.262 1.00 92.75 352 GLY A CA 1
ATOM 2775 C C . GLY A 1 352 ? 5.148 5.251 0.099 1.00 92.75 352 GLY A C 1
ATOM 2776 O O . GLY A 1 352 ? 6.282 4.794 0.257 1.00 92.75 352 GLY A O 1
ATOM 2777 N N . ILE A 1 353 ? 4.624 5.437 -1.112 1.00 93.75 353 ILE A N 1
ATOM 2778 C CA . ILE A 1 353 ? 5.414 5.505 -2.348 1.00 93.75 353 ILE A CA 1
ATOM 2779 C C . ILE A 1 353 ? 6.182 6.833 -2.384 1.00 93.75 353 ILE A C 1
ATOM 2781 O O . ILE A 1 353 ? 7.341 6.854 -2.786 1.00 93.75 353 ILE A O 1
ATOM 2785 N N . LEU A 1 354 ? 5.540 7.919 -1.947 1.00 94.06 354 LEU A N 1
ATOM 2786 C CA . LEU A 1 354 ? 6.090 9.259 -1.798 1.00 94.06 354 LEU A CA 1
ATOM 2787 C C . LEU A 1 354 ? 6.425 9.455 -0.316 1.00 94.06 354 LEU A C 1
ATOM 2789 O O . LEU A 1 354 ? 5.525 9.511 0.520 1.00 94.06 354 LEU A O 1
ATOM 2793 N N . THR A 1 355 ? 7.714 9.517 0.007 1.00 93.12 355 THR A N 1
ATOM 2794 C CA . THR A 1 355 ? 8.197 9.420 1.399 1.00 93.12 355 THR A CA 1
ATOM 2795 C C . THR A 1 355 ? 8.568 10.767 2.000 1.00 93.12 355 THR A C 1
ATOM 2797 O O . THR A 1 355 ? 8.392 10.997 3.191 1.00 93.12 355 THR A O 1
ATOM 2800 N N . GLN A 1 356 ? 9.089 11.677 1.183 1.00 91.50 356 GLN A N 1
ATOM 2801 C CA . GLN A 1 356 ? 9.498 13.007 1.614 1.00 91.50 356 GLN A CA 1
ATOM 2802 C C . GLN A 1 356 ? 9.154 14.014 0.532 1.00 91.50 356 GLN A C 1
ATOM 2804 O O . GLN A 1 356 ? 9.225 13.698 -0.656 1.00 91.50 356 GLN A O 1
ATOM 2809 N N . GLN A 1 357 ? 8.812 15.225 0.957 1.00 91.62 357 GLN A N 1
ATOM 2810 C CA . GLN A 1 357 ? 8.572 16.355 0.078 1.00 91.62 357 GLN A CA 1
ATOM 2811 C C . GLN A 1 357 ? 9.291 17.578 0.637 1.00 91.62 357 GLN A C 1
ATOM 2813 O O . GLN A 1 357 ? 9.167 17.893 1.819 1.00 91.62 357 GLN A O 1
ATOM 2818 N N . VAL A 1 358 ? 10.007 18.281 -0.234 1.00 92.19 358 VAL A N 1
ATOM 2819 C CA . VAL A 1 358 ? 10.610 19.579 0.060 1.00 92.19 358 VAL A CA 1
ATOM 2820 C C . VAL A 1 358 ? 10.071 20.581 -0.948 1.00 92.19 358 VAL A C 1
ATOM 2822 O O . VAL A 1 358 ? 10.137 20.354 -2.156 1.00 92.19 358 VAL A O 1
ATOM 2825 N N . THR A 1 359 ? 9.539 21.691 -0.446 1.00 90.44 359 THR A N 1
ATOM 2826 C CA . THR A 1 359 ? 9.063 22.806 -1.266 1.00 90.44 359 THR A CA 1
ATOM 2827 C C . THR A 1 359 ? 9.981 23.996 -1.048 1.00 90.44 359 THR A C 1
ATOM 2829 O O . THR A 1 359 ? 10.261 24.369 0.089 1.00 90.44 359 THR A O 1
ATOM 2832 N N . HIS A 1 360 ? 10.430 24.602 -2.139 1.00 90.44 360 HIS A N 1
ATOM 2833 C CA . HIS A 1 360 ? 11.241 25.806 -2.124 1.00 90.44 360 HIS A CA 1
ATOM 2834 C C . HIS A 1 360 ? 10.634 26.839 -3.071 1.00 90.44 360 HIS A C 1
ATOM 2836 O O . HIS A 1 360 ? 10.379 26.544 -4.238 1.00 90.44 360 HIS A O 1
ATOM 2842 N N . SER A 1 361 ? 10.419 28.051 -2.573 1.00 85.31 361 SER A N 1
ATOM 2843 C CA . SER A 1 361 ? 10.002 29.188 -3.391 1.00 85.31 361 SER A CA 1
ATOM 2844 C C . SER A 1 361 ? 11.201 30.101 -3.604 1.00 85.31 361 SER A C 1
ATOM 2846 O O . SER A 1 361 ? 11.904 30.423 -2.650 1.00 85.31 361 SER A O 1
ATOM 2848 N N . ALA A 1 362 ? 11.419 30.498 -4.850 1.00 84.75 362 ALA A N 1
ATOM 2849 C CA . ALA A 1 362 ? 12.451 31.440 -5.257 1.00 84.75 362 ALA A CA 1
ATOM 2850 C C . ALA A 1 362 ? 11.858 32.454 -6.241 1.00 84.75 362 ALA A C 1
ATOM 2852 O O . ALA A 1 362 ? 10.768 32.247 -6.768 1.00 84.75 362 ALA A O 1
ATOM 2853 N N . GLU A 1 363 ? 12.595 33.519 -6.526 1.00 84.94 363 GLU A N 1
ATOM 2854 C CA . GLU A 1 363 ? 12.257 34.464 -7.588 1.00 84.94 363 GLU A CA 1
ATOM 2855 C C . GLU A 1 363 ? 13.259 34.318 -8.735 1.00 84.94 363 GLU A C 1
ATOM 2857 O O . GLU A 1 363 ? 14.466 34.211 -8.513 1.00 84.94 363 GLU A O 1
ATOM 2862 N N . LEU A 1 364 ? 12.759 34.290 -9.969 1.00 78.06 364 LEU A N 1
ATOM 2863 C CA . LEU A 1 364 ? 13.564 34.300 -11.187 1.00 78.06 364 LEU A CA 1
ATOM 2864 C C . LEU A 1 364 ? 13.138 35.515 -12.011 1.00 78.06 364 LEU A C 1
ATOM 2866 O O . LEU A 1 364 ? 12.009 35.559 -12.485 1.00 78.06 364 LEU A O 1
ATOM 2870 N N . PHE A 1 365 ? 14.012 36.516 -12.151 1.00 86.12 365 PHE A N 1
ATOM 2871 C CA . PHE A 1 365 ? 13.687 37.789 -12.820 1.00 86.12 365 PHE A CA 1
ATOM 2872 C C . PHE A 1 365 ? 12.428 38.477 -12.252 1.00 86.12 365 PHE A C 1
ATOM 2874 O O . PHE A 1 365 ? 11.577 38.944 -13.005 1.00 86.12 365 PHE A O 1
ATOM 2881 N N . SER A 1 366 ? 12.289 38.501 -10.920 1.00 87.62 366 SER A N 1
ATOM 2882 C CA . SER A 1 366 ? 11.106 39.024 -10.207 1.00 87.62 366 SER A CA 1
ATOM 2883 C C . SER A 1 366 ? 9.797 38.273 -10.491 1.00 87.62 366 SER A C 1
ATOM 2885 O O . SER A 1 366 ? 8.716 38.761 -10.166 1.00 87.62 366 SER A O 1
ATOM 2887 N N . ILE A 1 367 ? 9.876 37.077 -11.083 1.00 85.31 367 ILE A N 1
ATOM 2888 C CA . ILE A 1 367 ? 8.741 36.173 -11.265 1.00 85.31 367 ILE A CA 1
ATOM 2889 C C . ILE A 1 367 ? 8.823 35.093 -10.179 1.00 85.31 367 ILE A C 1
ATOM 2891 O O . ILE A 1 367 ? 9.862 34.429 -10.063 1.00 85.31 367 ILE A O 1
ATOM 2895 N N . PRO A 1 368 ? 7.761 34.888 -9.378 1.00 87.69 368 PRO A N 1
ATOM 2896 C CA . PRO A 1 368 ? 7.744 33.826 -8.385 1.00 87.69 368 PRO A CA 1
ATOM 2897 C C . PRO A 1 368 ? 7.847 32.460 -9.069 1.00 87.69 368 PRO A C 1
ATOM 2899 O O . PRO A 1 368 ? 7.165 32.163 -10.048 1.00 87.69 368 PRO A O 1
ATOM 2902 N N . MET A 1 369 ? 8.713 31.611 -8.531 1.00 91.88 369 MET A N 1
ATOM 2903 C CA . MET A 1 369 ? 8.947 30.256 -9.000 1.00 91.88 369 MET A CA 1
ATOM 2904 C C . MET A 1 369 ? 8.881 29.297 -7.816 1.00 91.88 369 MET A C 1
ATOM 2906 O O . MET A 1 369 ? 9.639 29.399 -6.850 1.00 91.88 369 MET A O 1
ATOM 2910 N N . HIS A 1 370 ? 8.013 28.301 -7.927 1.00 92.62 370 HIS A N 1
ATOM 2911 C CA . HIS A 1 370 ? 7.844 27.263 -6.921 1.00 92.62 370 HIS A CA 1
ATOM 2912 C C . HIS A 1 370 ? 8.492 25.973 -7.400 1.00 92.62 370 HIS A C 1
ATOM 2914 O O . HIS A 1 370 ? 8.123 25.445 -8.447 1.00 92.62 370 HIS A O 1
ATOM 2920 N N . LYS A 1 371 ? 9.445 25.459 -6.626 1.00 93.38 371 LYS A N 1
ATOM 2921 C CA . LYS A 1 371 ? 10.134 24.189 -6.854 1.00 93.38 371 LYS A CA 1
ATOM 2922 C C . LYS A 1 371 ? 9.687 23.177 -5.810 1.00 93.38 371 LYS A C 1
ATOM 2924 O O . LYS A 1 371 ? 9.660 23.478 -4.618 1.00 93.38 371 LYS A O 1
ATOM 2929 N N . VAL A 1 372 ? 9.367 21.970 -6.252 1.00 95.12 372 VAL A N 1
ATOM 2930 C CA . VAL A 1 372 ? 9.022 20.851 -5.375 1.00 95.12 372 VAL A CA 1
ATOM 2931 C C . VAL A 1 372 ? 9.901 19.662 -5.729 1.00 95.12 372 VAL A C 1
ATOM 2933 O O . VAL A 1 372 ? 10.010 19.299 -6.900 1.00 95.12 372 VAL A O 1
ATOM 2936 N N . ALA A 1 373 ? 10.506 19.059 -4.709 1.00 95.56 373 ALA A N 1
ATOM 2937 C CA . ALA A 1 373 ? 11.223 17.796 -4.798 1.00 95.56 373 ALA A CA 1
ATOM 2938 C C . ALA A 1 373 ? 10.495 16.736 -3.965 1.00 95.56 373 ALA A C 1
ATOM 2940 O O . ALA A 1 373 ? 10.123 17.002 -2.820 1.00 95.56 373 ALA A O 1
ATOM 2941 N N . ILE A 1 374 ? 10.290 15.545 -4.531 1.00 94.94 374 ILE A N 1
ATOM 2942 C CA . ILE A 1 374 ? 9.634 14.418 -3.856 1.00 94.94 374 ILE A CA 1
ATOM 2943 C C . ILE A 1 374 ? 10.505 13.174 -3.983 1.00 94.94 374 ILE A C 1
ATOM 2945 O O . ILE A 1 374 ? 10.923 12.815 -5.084 1.00 94.94 374 ILE A O 1
ATOM 2949 N N . THR A 1 375 ? 10.739 12.497 -2.862 1.00 94.00 375 THR A N 1
ATOM 2950 C CA . THR A 1 375 ? 11.558 11.281 -2.791 1.00 94.00 375 THR A CA 1
ATOM 2951 C C . THR A 1 375 ? 10.684 10.033 -2.789 1.00 94.00 375 THR A C 1
ATOM 2953 O O . THR A 1 375 ? 9.749 9.913 -1.988 1.00 94.00 375 THR A O 1
ATOM 2956 N N . SER A 1 376 ? 11.010 9.069 -3.649 1.00 92.56 376 SER A N 1
ATOM 2957 C CA . SER A 1 376 ? 10.321 7.784 -3.703 1.00 92.56 376 SER A CA 1
ATOM 2958 C C . SER A 1 376 ? 10.753 6.844 -2.579 1.00 92.56 376 SER A C 1
ATOM 2960 O O . SER A 1 376 ? 11.842 6.951 -2.009 1.00 92.56 376 SER A O 1
ATOM 2962 N N . THR A 1 377 ? 9.914 5.848 -2.315 1.00 91.44 377 THR A N 1
ATOM 2963 C CA . THR A 1 377 ? 10.330 4.632 -1.620 1.00 91.44 377 THR A CA 1
ATOM 2964 C C . THR A 1 377 ? 11.450 3.934 -2.396 1.00 91.44 377 THR A C 1
ATOM 2966 O O . THR A 1 377 ? 11.583 4.118 -3.612 1.00 91.44 377 THR A O 1
ATOM 2969 N N . ASN A 1 378 ? 12.278 3.153 -1.709 1.00 89.88 378 ASN A N 1
ATOM 2970 C CA . ASN A 1 378 ? 13.354 2.420 -2.362 1.00 89.88 378 ASN A CA 1
ATOM 2971 C C . ASN A 1 378 ? 12.814 1.132 -2.996 1.00 89.88 378 ASN A C 1
ATOM 2973 O O . ASN A 1 378 ? 12.299 0.249 -2.307 1.00 89.88 378 ASN A O 1
ATOM 2977 N N . LEU A 1 379 ? 12.960 1.029 -4.311 1.00 88.19 379 LEU A N 1
ATOM 2978 C CA . LEU A 1 379 ? 12.389 -0.055 -5.096 1.00 88.19 379 LEU A CA 1
ATOM 2979 C C . LEU A 1 379 ? 13.169 -1.369 -4.995 1.00 88.19 379 LEU A C 1
ATOM 2981 O O . LEU A 1 379 ? 12.544 -2.408 -5.128 1.00 88.19 379 LEU A O 1
ATOM 2985 N N . ALA A 1 380 ? 14.450 -1.361 -4.614 1.00 84.19 380 ALA A N 1
ATOM 2986 C CA . ALA A 1 380 ? 15.299 -2.556 -4.486 1.00 84.19 380 ALA A CA 1
ATOM 2987 C C . ALA A 1 380 ? 14.809 -3.549 -3.418 1.00 84.19 380 ALA A C 1
ATOM 2989 O O . ALA A 1 380 ? 15.329 -4.652 -3.266 1.00 84.19 380 ALA A O 1
ATOM 2990 N N . VAL A 1 381 ? 13.842 -3.130 -2.603 1.00 84.00 381 VAL A N 1
ATOM 2991 C CA . VAL A 1 381 ? 13.150 -3.983 -1.635 1.00 84.00 381 VAL A CA 1
ATOM 2992 C C . VAL A 1 381 ? 11.886 -4.607 -2.225 1.00 84.00 381 VAL A C 1
ATOM 2994 O O . VAL A 1 381 ? 11.460 -5.659 -1.761 1.00 84.00 381 VAL A O 1
ATOM 2997 N N . LEU A 1 382 ? 11.277 -3.943 -3.204 1.00 86.44 382 LEU A N 1
ATOM 2998 C CA . LEU A 1 382 ? 10.017 -4.327 -3.837 1.00 86.44 382 LEU A CA 1
ATOM 2999 C C . LEU A 1 382 ? 10.230 -5.093 -5.149 1.00 86.44 382 LEU A C 1
ATOM 3001 O O . LEU A 1 382 ? 9.283 -5.685 -5.659 1.00 86.44 382 LEU A O 1
ATOM 3005 N N . THR A 1 383 ? 11.443 -5.058 -5.693 1.00 82.88 383 THR A N 1
ATOM 3006 C CA . THR A 1 383 ? 11.832 -5.672 -6.961 1.00 82.88 383 THR A CA 1
ATOM 3007 C C . THR A 1 383 ? 13.047 -6.575 -6.772 1.00 82.88 383 THR A C 1
ATOM 3009 O O . THR A 1 383 ? 13.759 -6.487 -5.772 1.00 82.88 383 THR A O 1
ATOM 3012 N N . ASP A 1 384 ? 13.283 -7.445 -7.746 1.00 76.62 384 ASP A N 1
ATOM 3013 C CA . ASP A 1 384 ? 14.427 -8.359 -7.817 1.00 76.62 384 ASP A CA 1
ATOM 3014 C C . ASP A 1 384 ? 15.661 -7.760 -8.518 1.00 76.62 384 ASP A C 1
ATOM 3016 O O . ASP A 1 384 ? 16.758 -8.304 -8.416 1.00 76.62 384 ASP A O 1
ATOM 3020 N N . HIS A 1 385 ? 15.498 -6.621 -9.189 1.00 74.75 385 HIS A N 1
ATOM 3021 C CA . HIS A 1 385 ? 16.549 -5.895 -9.901 1.00 74.75 385 HIS A CA 1
ATOM 3022 C C . HIS A 1 385 ? 17.014 -4.639 -9.145 1.00 74.75 385 HIS A C 1
ATOM 3024 O O . HIS A 1 385 ? 16.355 -4.161 -8.211 1.00 74.75 385 HIS A O 1
ATOM 3030 N N . ALA A 1 386 ? 18.166 -4.081 -9.539 1.00 68.38 386 ALA A N 1
ATOM 3031 C CA . ALA A 1 386 ? 18.802 -2.978 -8.826 1.00 68.38 386 ALA A CA 1
ATOM 3032 C C . ALA A 1 386 ? 18.028 -1.665 -9.028 1.00 68.38 386 ALA A C 1
ATOM 3034 O O . ALA A 1 386 ? 18.268 -0.912 -9.972 1.00 68.38 386 ALA A O 1
ATOM 3035 N N . ALA A 1 387 ? 17.098 -1.358 -8.118 1.00 67.56 387 ALA A N 1
ATOM 3036 C CA . ALA A 1 387 ? 16.270 -0.157 -8.189 1.00 67.56 387 ALA A CA 1
ATOM 3037 C C . ALA A 1 387 ? 16.424 0.758 -6.972 1.00 67.56 387 ALA A C 1
ATOM 3039 O O . ALA A 1 387 ? 15.958 0.455 -5.888 1.00 67.56 387 ALA A O 1
ATOM 3040 N N . GLN A 1 388 ? 17.074 1.910 -7.133 1.00 75.81 388 GLN A N 1
ATOM 3041 C CA . GLN A 1 388 ? 17.282 2.847 -6.024 1.00 75.81 388 GLN A CA 1
ATOM 3042 C C . GLN A 1 388 ? 16.132 3.853 -5.878 1.00 75.81 388 GLN A C 1
ATOM 3044 O O . GLN A 1 388 ? 15.208 3.906 -6.693 1.00 75.81 388 GLN A O 1
ATOM 3049 N N . LYS A 1 389 ? 16.197 4.657 -4.810 1.00 83.94 389 LYS A N 1
ATOM 3050 C CA . LYS A 1 389 ? 15.308 5.808 -4.616 1.00 83.94 389 LYS A CA 1
ATOM 3051 C C . LYS A 1 389 ? 15.423 6.765 -5.801 1.00 83.94 389 LYS A C 1
ATOM 3053 O O . LYS A 1 389 ? 16.515 7.015 -6.305 1.00 83.94 389 LYS A O 1
ATOM 3058 N N . PHE A 1 390 ? 14.296 7.342 -6.185 1.00 88.75 390 PHE A N 1
ATOM 3059 C CA . PHE A 1 390 ? 14.210 8.382 -7.196 1.00 88.75 390 PHE A CA 1
ATOM 3060 C C . PHE A 1 390 ? 13.737 9.680 -6.557 1.00 88.75 390 PHE A C 1
ATOM 3062 O O . PHE A 1 390 ? 12.839 9.675 -5.712 1.00 88.75 390 PHE A O 1
ATOM 3069 N N . VAL A 1 391 ? 14.339 10.795 -6.961 1.00 92.69 391 VAL A N 1
ATOM 3070 C CA . VAL A 1 391 ? 13.911 12.129 -6.544 1.00 92.69 391 VAL A CA 1
ATOM 3071 C C . VAL A 1 391 ? 13.325 12.822 -7.761 1.00 92.69 391 VAL A C 1
ATOM 3073 O O . VAL A 1 391 ? 14.052 13.208 -8.673 1.00 92.69 391 VAL A O 1
ATOM 3076 N N . ALA A 1 392 ? 12.005 12.976 -7.770 1.00 93.31 392 ALA A N 1
ATOM 3077 C CA . ALA A 1 392 ? 11.322 13.761 -8.785 1.00 93.31 392 ALA A CA 1
ATOM 3078 C C . ALA A 1 392 ? 11.402 15.241 -8.422 1.00 93.31 392 ALA A C 1
ATOM 3080 O O . ALA A 1 392 ? 11.189 15.607 -7.264 1.00 93.31 392 ALA A O 1
ATOM 3081 N N . GLN A 1 393 ? 11.665 16.089 -9.411 1.00 93.50 393 GLN A N 1
ATOM 3082 C CA . GLN A 1 393 ? 11.721 17.534 -9.232 1.00 93.50 393 GLN A CA 1
ATOM 3083 C C . GLN A 1 393 ? 10.870 18.215 -10.290 1.00 93.50 393 GLN A C 1
ATOM 3085 O O . GLN A 1 393 ? 10.963 17.913 -11.477 1.00 93.50 393 GLN A O 1
ATOM 3090 N N . ALA A 1 394 ? 10.056 19.170 -9.862 1.00 93.75 394 ALA A N 1
ATOM 3091 C CA . ALA A 1 394 ? 9.280 19.981 -10.779 1.00 93.75 394 ALA A CA 1
ATOM 3092 C C . ALA A 1 394 ? 9.203 21.429 -10.311 1.00 93.75 394 ALA A C 1
ATOM 3094 O O . ALA A 1 394 ? 9.293 21.729 -9.118 1.00 93.75 394 ALA A O 1
ATOM 3095 N N . ALA A 1 395 ? 9.010 22.318 -11.282 1.00 92.12 395 ALA A N 1
ATOM 3096 C CA . ALA A 1 395 ? 8.812 23.735 -11.052 1.00 92.12 395 ALA A CA 1
ATOM 3097 C C . ALA A 1 395 ? 7.516 24.235 -11.708 1.00 92.12 395 ALA A C 1
ATOM 3099 O O . ALA A 1 395 ? 7.024 23.678 -12.698 1.00 92.12 395 ALA A O 1
ATOM 3100 N N . SER A 1 396 ? 6.954 25.298 -11.143 1.00 92.38 396 SER A N 1
ATOM 3101 C CA . SER A 1 396 ? 5.843 26.053 -11.719 1.00 92.38 396 SER A CA 1
ATOM 3102 C C . SER A 1 396 ? 5.985 27.527 -11.355 1.00 92.38 396 SER A C 1
ATOM 3104 O O . SER A 1 396 ? 6.365 27.855 -10.231 1.00 92.38 396 SER A O 1
ATOM 3106 N N . LEU A 1 397 ? 5.672 28.392 -12.319 1.00 91.12 397 LEU A N 1
ATOM 3107 C CA . LEU A 1 397 ? 5.537 29.836 -12.116 1.00 91.12 397 LEU A CA 1
ATOM 3108 C C . LEU A 1 397 ? 4.122 30.219 -11.642 1.00 91.12 397 LEU A C 1
ATOM 3110 O O . LEU A 1 397 ? 3.907 31.337 -11.197 1.00 91.12 397 LEU A O 1
ATOM 3114 N N . ASP A 1 398 ? 3.162 29.289 -11.723 1.00 87.62 398 ASP A N 1
ATOM 3115 C CA . ASP A 1 398 ? 1.751 29.553 -11.429 1.00 87.62 398 ASP A CA 1
ATOM 3116 C C . ASP A 1 398 ? 1.422 29.291 -9.959 1.00 87.62 398 ASP A C 1
ATOM 3118 O O . ASP A 1 398 ? 0.813 30.116 -9.284 1.00 87.62 398 ASP A O 1
ATOM 3122 N N . SER A 1 399 ? 1.772 28.101 -9.454 1.00 89.62 399 SER A N 1
ATOM 3123 C CA . SER A 1 399 ? 1.466 27.729 -8.071 1.00 89.62 399 SER A CA 1
ATOM 3124 C C . SER A 1 399 ? 2.334 26.584 -7.536 1.00 89.62 399 SER A C 1
ATOM 3126 O O . SER A 1 399 ? 2.737 25.691 -8.294 1.00 89.62 399 SER A O 1
ATOM 3128 N N . PRO A 1 400 ? 2.545 26.515 -6.206 1.00 89.25 400 PRO A N 1
ATOM 3129 C CA . PRO A 1 400 ? 3.189 25.367 -5.566 1.00 89.25 400 PRO A CA 1
ATOM 3130 C C . PRO A 1 400 ? 2.431 24.055 -5.798 1.00 89.25 400 PRO A C 1
ATOM 3132 O O . PRO A 1 400 ? 3.050 23.003 -5.938 1.00 89.25 400 PRO A O 1
ATOM 3135 N N . ALA A 1 401 ? 1.097 24.112 -5.876 1.00 90.81 401 ALA A N 1
ATOM 3136 C CA . ALA A 1 401 ? 0.252 22.940 -6.087 1.00 90.81 401 ALA A CA 1
ATOM 3137 C C . ALA A 1 401 ? 0.501 22.290 -7.457 1.00 90.81 401 ALA A C 1
ATOM 3139 O O . ALA A 1 401 ? 0.583 21.065 -7.553 1.00 90.81 401 ALA A O 1
ATOM 3140 N N . LEU A 1 402 ? 0.689 23.096 -8.508 1.00 91.44 402 LEU A N 1
ATOM 3141 C CA . LEU A 1 402 ? 1.010 22.586 -9.840 1.00 91.44 402 LEU A CA 1
ATOM 3142 C C . LEU A 1 402 ? 2.423 21.986 -9.897 1.00 91.44 402 LEU A C 1
ATOM 3144 O O . LEU A 1 402 ? 2.612 20.925 -10.493 1.00 91.44 402 LEU A O 1
ATOM 3148 N N . ALA A 1 403 ? 3.406 22.620 -9.244 1.00 93.06 403 ALA A N 1
ATOM 3149 C CA . ALA A 1 403 ? 4.751 22.055 -9.104 1.00 93.06 403 ALA A CA 1
ATOM 3150 C C . ALA A 1 403 ? 4.714 20.705 -8.366 1.00 93.06 403 ALA A C 1
ATOM 3152 O O . ALA A 1 403 ? 5.283 19.722 -8.840 1.00 93.06 403 ALA A O 1
ATOM 3153 N N . GLN A 1 404 ? 3.973 20.624 -7.258 1.00 92.81 404 GLN A N 1
ATOM 3154 C CA . GLN A 1 404 ? 3.787 19.384 -6.510 1.00 92.81 404 GLN A CA 1
ATOM 3155 C C . GLN A 1 404 ? 3.141 18.302 -7.376 1.00 92.81 404 GLN A C 1
ATOM 3157 O O . GLN A 1 404 ? 3.683 17.205 -7.472 1.00 92.81 404 GLN A O 1
ATOM 3162 N N . GLN A 1 405 ? 2.035 18.606 -8.060 1.00 91.06 405 GLN A N 1
ATOM 3163 C CA . GLN A 1 405 ? 1.356 17.645 -8.928 1.00 91.06 405 GLN A CA 1
ATOM 3164 C C . GLN A 1 405 ? 2.297 17.084 -10.008 1.00 91.06 405 GLN A C 1
ATOM 3166 O O . GLN A 1 405 ? 2.313 15.874 -10.239 1.00 91.06 405 GLN A O 1
ATOM 3171 N N . ARG A 1 406 ? 3.109 17.935 -10.647 1.00 92.00 406 ARG A N 1
ATOM 3172 C CA . ARG A 1 406 ? 4.087 17.509 -11.663 1.00 92.00 406 ARG A CA 1
ATOM 3173 C C . ARG A 1 406 ? 5.169 16.599 -11.075 1.00 92.00 406 ARG A C 1
ATOM 3175 O O . ARG A 1 406 ? 5.464 15.562 -11.666 1.00 92.00 406 ARG A O 1
ATOM 3182 N N . ALA A 1 407 ? 5.710 16.933 -9.901 1.00 94.50 407 ALA A N 1
ATOM 3183 C CA . ALA A 1 407 ? 6.692 16.088 -9.217 1.00 94.50 407 ALA A CA 1
ATOM 3184 C C . ALA A 1 407 ? 6.091 14.722 -8.831 1.00 94.50 407 ALA A C 1
ATOM 3186 O O . ALA A 1 407 ? 6.714 13.685 -9.048 1.00 94.50 407 ALA A O 1
ATOM 3187 N N . GLN A 1 408 ? 4.848 14.700 -8.333 1.00 93.25 408 GLN A N 1
ATOM 3188 C CA . GLN A 1 408 ? 4.130 13.460 -8.016 1.00 93.25 408 GLN A CA 1
ATOM 3189 C C . GLN A 1 408 ? 3.929 12.591 -9.263 1.00 93.25 408 GLN A C 1
ATOM 3191 O O . GLN A 1 408 ? 4.186 11.391 -9.225 1.00 93.25 408 GLN A O 1
ATOM 3196 N N . GLN A 1 409 ? 3.507 13.188 -10.381 1.00 91.50 409 GLN A N 1
ATOM 3197 C CA . GLN A 1 409 ? 3.319 12.480 -11.649 1.00 91.50 409 GLN A CA 1
ATOM 3198 C C . GLN A 1 409 ? 4.626 11.873 -12.168 1.00 91.50 409 GLN A C 1
ATOM 3200 O O . GLN A 1 409 ? 4.636 10.702 -12.536 1.00 91.50 409 GLN A O 1
ATOM 3205 N N . GLN A 1 410 ? 5.728 12.629 -12.164 1.00 92.44 410 GLN A N 1
ATOM 3206 C CA . GLN A 1 410 ? 7.038 12.116 -12.580 1.00 92.44 410 GLN A CA 1
ATOM 3207 C C . GLN A 1 410 ? 7.498 10.939 -11.712 1.00 92.44 410 GLN A C 1
ATOM 3209 O O . GLN A 1 410 ? 7.934 9.917 -12.242 1.00 92.44 410 GLN A O 1
ATOM 3214 N N . LEU A 1 411 ? 7.355 11.053 -10.389 1.00 94.00 411 LEU A N 1
ATOM 3215 C CA . LEU A 1 411 ? 7.711 9.978 -9.465 1.00 94.00 411 LEU A CA 1
ATOM 3216 C C . LEU A 1 411 ? 6.869 8.727 -9.710 1.00 94.00 411 LEU A C 1
ATOM 3218 O O . LEU A 1 411 ? 7.414 7.630 -9.765 1.00 94.00 411 LEU A O 1
ATOM 3222 N N . LEU A 1 412 ? 5.553 8.877 -9.875 1.00 92.12 412 LEU A N 1
ATOM 3223 C CA . LEU A 1 412 ? 4.652 7.751 -10.121 1.00 92.12 412 LEU A CA 1
ATOM 3224 C C . LEU A 1 412 ? 4.919 7.074 -11.468 1.00 92.12 412 LEU A C 1
ATOM 3226 O O . LEU A 1 412 ? 4.865 5.848 -11.534 1.00 92.12 412 LEU A O 1
ATOM 3230 N N . LYS A 1 413 ? 5.256 7.843 -12.513 1.00 92.06 413 LYS A N 1
ATOM 3231 C CA . LYS A 1 413 ? 5.718 7.298 -13.797 1.00 92.06 413 LYS A CA 1
ATOM 3232 C C . LYS A 1 413 ? 6.951 6.423 -13.597 1.00 92.06 413 LYS A C 1
ATOM 3234 O O . LYS A 1 413 ? 6.936 5.269 -14.009 1.00 92.06 413 LYS A O 1
ATOM 3239 N N . PHE A 1 414 ? 7.975 6.949 -12.919 1.00 90.50 414 PHE A N 1
ATOM 3240 C CA . PHE A 1 414 ? 9.199 6.202 -12.619 1.00 90.50 414 PHE A CA 1
ATOM 3241 C C . PHE A 1 414 ? 8.914 4.946 -11.787 1.00 90.50 414 PHE A C 1
ATOM 3243 O O . PHE A 1 414 ? 9.388 3.862 -12.114 1.00 90.50 414 PHE A O 1
ATOM 3250 N N . TYR A 1 415 ? 8.098 5.078 -10.737 1.00 90.06 415 TYR A N 1
ATOM 3251 C CA . TYR A 1 415 ? 7.686 3.968 -9.882 1.00 90.06 415 TYR A CA 1
ATOM 3252 C C . TYR A 1 415 ? 7.017 2.853 -10.694 1.00 90.06 415 TYR A C 1
ATOM 3254 O O . TYR A 1 415 ? 7.365 1.691 -10.521 1.00 90.06 415 TYR A O 1
ATOM 3262 N N . ALA A 1 416 ? 6.100 3.196 -11.603 1.00 87.94 416 ALA A N 1
ATOM 3263 C CA . ALA A 1 416 ? 5.360 2.222 -12.401 1.00 87.94 416 ALA A CA 1
ATOM 3264 C C . ALA A 1 416 ? 6.254 1.438 -13.374 1.00 87.94 416 ALA A C 1
ATOM 3266 O O . ALA A 1 416 ? 6.148 0.218 -13.433 1.00 87.94 416 ALA A O 1
ATOM 3267 N N . VAL A 1 417 ? 7.165 2.106 -14.091 1.00 88.50 417 VAL A N 1
ATOM 3268 C CA . VAL A 1 417 ? 8.048 1.444 -15.079 1.00 88.50 417 VAL A CA 1
ATOM 3269 C C . VAL A 1 417 ? 9.227 0.694 -14.456 1.00 88.50 417 VAL A C 1
ATOM 3271 O O . VAL A 1 417 ? 9.969 0.013 -15.160 1.00 88.50 417 VAL A O 1
ATOM 3274 N N . ARG A 1 418 ? 9.416 0.835 -13.140 1.00 88.50 418 ARG A N 1
ATOM 3275 C CA . ARG A 1 418 ? 10.398 0.085 -12.347 1.00 88.50 418 ARG A CA 1
ATOM 3276 C C . ARG A 1 418 ? 9.781 -1.033 -11.527 1.00 88.50 418 ARG A C 1
ATOM 3278 O O . ARG A 1 418 ? 10.490 -1.934 -11.113 1.00 88.50 418 ARG A O 1
ATOM 3285 N N . LEU A 1 419 ? 8.483 -0.988 -11.252 1.00 87.00 419 LEU A N 1
ATOM 3286 C CA . LEU A 1 419 ? 7.835 -1.997 -10.429 1.00 87.00 419 LEU A CA 1
ATOM 3287 C C . LEU A 1 419 ? 7.402 -3.189 -11.290 1.00 87.00 419 LEU A C 1
ATOM 3289 O O . LEU A 1 419 ? 6.239 -3.312 -11.670 1.00 87.00 419 LEU A O 1
ATOM 3293 N N . PHE A 1 420 ? 8.350 -4.071 -11.583 1.00 83.31 420 PHE A N 1
ATOM 3294 C CA . PHE A 1 420 ? 8.109 -5.324 -12.291 1.00 83.31 420 PHE A CA 1
ATOM 3295 C C . PHE A 1 420 ? 8.896 -6.479 -11.673 1.00 83.31 420 PHE A C 1
ATOM 3297 O O . PHE A 1 420 ? 9.845 -6.272 -10.917 1.00 83.31 420 PHE A O 1
ATOM 3304 N N . ASP A 1 421 ? 8.462 -7.691 -12.000 1.00 82.38 421 ASP A N 1
ATOM 3305 C CA . ASP A 1 421 ? 9.112 -8.946 -11.641 1.00 82.38 421 ASP A CA 1
ATOM 3306 C C . ASP A 1 421 ? 9.862 -9.467 -12.874 1.00 82.38 421 ASP A C 1
ATOM 3308 O O . ASP A 1 421 ? 9.235 -9.727 -13.906 1.00 82.38 421 ASP A O 1
ATOM 3312 N N . SER A 1 422 ? 11.194 -9.577 -12.806 1.00 83.69 422 SER A N 1
ATOM 3313 C CA . SER A 1 422 ? 11.987 -9.990 -13.974 1.00 83.69 422 SER A CA 1
ATOM 3314 C C . SER A 1 422 ? 11.682 -11.428 -14.407 1.00 83.69 422 SER A C 1
ATOM 3316 O O . SER A 1 422 ? 11.849 -11.774 -15.578 1.00 83.69 422 SER A O 1
ATOM 3318 N N . ALA A 1 423 ? 11.158 -12.261 -13.498 1.00 83.56 423 ALA A N 1
ATOM 3319 C CA . ALA A 1 423 ? 10.755 -13.629 -13.804 1.00 83.56 423 ALA A CA 1
ATOM 3320 C C . ALA A 1 423 ? 9.521 -13.706 -14.723 1.00 83.56 423 ALA A C 1
ATOM 3322 O O . ALA A 1 423 ? 9.282 -14.748 -15.332 1.00 83.56 423 ALA A O 1
ATOM 3323 N N . GLU A 1 424 ? 8.746 -12.623 -14.848 1.00 82.19 424 GLU A N 1
ATOM 3324 C CA . GLU A 1 424 ? 7.586 -12.554 -15.749 1.00 82.19 424 GLU A CA 1
ATOM 3325 C C . GLU A 1 424 ? 7.939 -12.117 -17.175 1.00 82.19 424 GLU A C 1
ATOM 3327 O O . GLU A 1 424 ? 7.085 -12.167 -18.065 1.00 82.19 424 GLU A O 1
ATOM 3332 N N . LEU A 1 425 ? 9.179 -11.683 -17.411 1.00 89.06 425 LEU A N 1
ATOM 3333 C CA . LEU A 1 425 ? 9.623 -11.238 -18.726 1.00 89.06 425 LEU A CA 1
ATOM 3334 C C . LEU A 1 425 ? 9.815 -12.439 -19.658 1.00 89.06 425 LEU A C 1
ATOM 3336 O O . LEU A 1 425 ? 10.403 -13.460 -19.295 1.00 89.06 425 LEU A O 1
ATOM 3340 N N . HIS A 1 426 ? 9.331 -12.316 -20.894 1.00 91.81 426 HIS A N 1
ATOM 3341 C CA . HIS A 1 426 ? 9.470 -13.370 -21.890 1.00 91.81 426 HIS A CA 1
ATOM 3342 C C . HIS A 1 426 ? 10.908 -13.394 -22.416 1.00 91.81 426 HIS A C 1
ATOM 3344 O O . HIS A 1 426 ? 11.385 -12.397 -22.945 1.00 91.81 426 HIS A O 1
ATOM 3350 N N . LYS A 1 427 ? 11.608 -14.523 -22.277 1.00 94.31 427 LYS A N 1
ATOM 3351 C CA . LYS A 1 427 ? 13.000 -14.675 -22.726 1.00 94.31 427 LYS A CA 1
ATOM 3352 C C . LYS A 1 427 ? 13.043 -15.446 -24.039 1.00 94.31 427 LYS A C 1
ATOM 3354 O O . LYS A 1 427 ? 12.651 -16.611 -24.072 1.00 94.31 427 LYS A O 1
ATOM 3359 N N . ALA A 1 428 ? 13.511 -14.800 -25.103 1.00 96.56 428 ALA A N 1
ATOM 3360 C CA . ALA A 1 428 ? 13.597 -15.387 -26.439 1.00 96.56 428 ALA A CA 1
ATOM 3361 C C . ALA A 1 428 ? 14.648 -14.672 -27.302 1.00 96.56 428 ALA A C 1
ATOM 3363 O O . ALA A 1 428 ? 14.995 -13.517 -27.043 1.00 96.56 428 ALA A O 1
ATOM 3364 N N . THR A 1 429 ? 15.130 -15.354 -28.343 1.00 97.69 429 THR A N 1
ATOM 3365 C CA . THR A 1 429 ? 15.872 -14.722 -29.446 1.00 97.69 429 THR A CA 1
ATOM 3366 C C . THR A 1 429 ? 14.888 -14.038 -30.390 1.00 97.69 429 THR A C 1
ATOM 3368 O O . THR A 1 429 ? 13.741 -14.471 -30.487 1.00 97.69 429 THR A O 1
ATOM 3371 N N . TYR A 1 430 ? 15.303 -12.995 -31.111 1.00 97.38 430 TYR A N 1
ATOM 3372 C CA . TYR A 1 430 ? 14.404 -12.317 -32.054 1.00 97.38 430 TYR A CA 1
ATOM 3373 C C . TYR A 1 430 ? 13.944 -13.258 -33.172 1.00 97.38 430 TYR A C 1
ATOM 3375 O O . TYR A 1 430 ? 12.750 -13.314 -33.455 1.00 97.38 430 TYR A O 1
ATOM 3383 N N . HIS A 1 431 ? 14.851 -14.058 -33.744 1.00 97.00 431 HIS A N 1
ATOM 3384 C CA . HIS A 1 431 ? 14.500 -15.005 -34.808 1.00 97.00 431 HIS A CA 1
ATOM 3385 C C . HIS A 1 431 ? 13.417 -16.014 -34.391 1.00 97.00 431 HIS A C 1
ATOM 3387 O O . HIS A 1 431 ? 12.585 -16.395 -35.210 1.00 97.00 431 HIS A O 1
ATOM 3393 N N . ALA A 1 432 ? 13.371 -16.421 -33.117 1.00 97.50 432 ALA A N 1
ATOM 3394 C CA . ALA A 1 432 ? 12.361 -17.364 -32.636 1.00 97.50 432 ALA A CA 1
ATOM 3395 C C . ALA A 1 432 ? 10.942 -16.767 -32.566 1.00 97.50 432 ALA A C 1
ATOM 3397 O O . ALA A 1 432 ? 9.965 -17.516 -32.582 1.00 97.50 432 ALA A O 1
ATOM 3398 N N . ILE A 1 433 ? 10.813 -15.439 -32.470 1.00 96.50 433 ILE A N 1
ATOM 3399 C CA . ILE A 1 433 ? 9.535 -14.738 -32.243 1.00 96.50 433 ILE A CA 1
ATOM 3400 C C . ILE A 1 433 ? 9.274 -13.605 -33.244 1.00 96.50 433 ILE A C 1
ATOM 3402 O O . ILE A 1 433 ? 8.379 -12.792 -33.029 1.00 96.50 433 ILE A O 1
ATOM 3406 N N . GLU A 1 434 ? 10.021 -13.552 -34.346 1.00 96.12 434 GLU A N 1
ATOM 3407 C CA . GLU A 1 434 ? 10.033 -12.446 -35.314 1.00 96.12 434 GLU A CA 1
ATOM 3408 C C . GLU A 1 434 ? 8.630 -12.032 -35.789 1.00 96.12 434 GLU A C 1
ATOM 3410 O O . GLU A 1 434 ? 8.309 -10.846 -35.840 1.00 96.12 434 GLU A O 1
ATOM 3415 N N . SER A 1 435 ? 7.752 -13.003 -36.061 1.00 93.75 435 SER A N 1
ATOM 3416 C CA . SER A 1 435 ? 6.370 -12.740 -36.502 1.00 93.75 435 SER A CA 1
ATOM 3417 C C . SER A 1 435 ? 5.552 -11.876 -35.522 1.00 93.75 435 SER A C 1
ATOM 3419 O O . SER A 1 435 ? 4.668 -11.101 -35.921 1.00 93.75 435 SER A O 1
ATOM 3421 N N . ASP A 1 436 ? 5.888 -11.955 -34.238 1.00 92.69 436 ASP A N 1
ATOM 3422 C CA . ASP A 1 436 ? 5.186 -11.312 -33.138 1.00 92.69 436 ASP A CA 1
ATOM 3423 C C . ASP A 1 436 ? 6.016 -10.235 -32.435 1.00 92.69 436 ASP A C 1
ATOM 3425 O O . ASP A 1 436 ? 5.506 -9.643 -31.488 1.00 92.69 436 ASP A O 1
ATOM 3429 N N . ALA A 1 437 ? 7.236 -9.932 -32.889 1.00 95.81 437 ALA A N 1
ATOM 3430 C CA . ALA A 1 437 ? 8.179 -9.053 -32.196 1.00 95.81 437 ALA A CA 1
ATOM 3431 C C . ALA A 1 437 ? 8.535 -7.778 -32.977 1.00 95.81 437 ALA A C 1
ATOM 3433 O O . ALA A 1 437 ? 8.554 -7.740 -34.207 1.00 95.81 437 ALA A O 1
ATOM 3434 N N . LEU A 1 438 ? 8.829 -6.699 -32.249 1.00 95.19 438 LEU A N 1
ATOM 3435 C CA . LEU A 1 438 ? 9.355 -5.465 -32.820 1.00 95.19 438 LEU A CA 1
ATOM 3436 C C . LEU A 1 438 ? 10.858 -5.624 -33.030 1.00 95.19 438 LEU A C 1
ATOM 3438 O O . LEU A 1 438 ? 11.588 -5.823 -32.062 1.00 95.19 438 LEU A O 1
ATOM 3442 N N . GLU A 1 439 ? 11.319 -5.483 -34.273 1.00 93.94 439 GLU A N 1
ATOM 3443 C CA . GLU A 1 439 ? 12.750 -5.527 -34.580 1.00 93.94 439 GLU A CA 1
ATOM 3444 C C . GLU A 1 439 ? 13.512 -4.426 -33.809 1.00 93.94 439 GLU A C 1
ATOM 3446 O O . GLU A 1 439 ? 13.281 -3.236 -34.066 1.00 93.94 439 GLU A O 1
ATOM 3451 N N . PRO A 1 440 ? 14.455 -4.778 -32.910 1.00 93.56 440 PRO A N 1
ATOM 3452 C CA . PRO A 1 440 ? 15.124 -3.803 -32.041 1.00 93.56 440 PRO A CA 1
ATOM 3453 C C . PRO A 1 440 ? 15.898 -2.722 -32.797 1.00 93.56 440 PRO A C 1
ATOM 3455 O O . PRO A 1 440 ? 15.968 -1.580 -32.352 1.00 93.56 440 PRO A O 1
ATOM 3458 N N . ARG A 1 441 ? 16.423 -3.035 -33.989 1.00 91.75 441 ARG A N 1
ATOM 3459 C CA . ARG A 1 441 ? 17.160 -2.076 -34.833 1.00 91.75 441 ARG A CA 1
ATOM 3460 C C . ARG A 1 441 ? 16.323 -0.869 -35.247 1.00 91.75 441 ARG A C 1
ATOM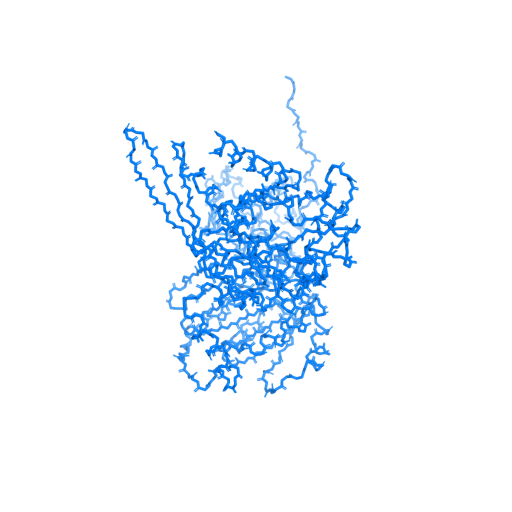 3462 O O . ARG A 1 441 ? 16.889 0.179 -35.527 1.00 91.75 441 ARG A O 1
ATOM 3469 N N . ARG A 1 442 ? 14.993 -0.989 -35.250 1.00 91.75 442 ARG A N 1
ATOM 3470 C CA . ARG A 1 442 ? 14.078 0.116 -35.569 1.00 91.75 442 ARG A CA 1
ATOM 3471 C C . ARG A 1 442 ? 14.013 1.187 -34.484 1.00 91.75 442 ARG A C 1
ATOM 3473 O O . ARG A 1 442 ? 13.485 2.256 -34.759 1.00 91.75 442 ARG A O 1
ATOM 3480 N N . LEU A 1 443 ? 14.505 0.878 -33.285 1.00 89.06 443 LEU A N 1
ATOM 3481 C CA . LEU A 1 443 ? 14.567 1.784 -32.137 1.00 89.06 443 LEU A CA 1
ATOM 3482 C C . LEU A 1 443 ? 15.986 2.330 -31.908 1.00 89.06 443 LEU A C 1
ATOM 3484 O O . LEU A 1 443 ? 16.171 3.259 -31.133 1.00 89.06 443 LEU A O 1
ATOM 3488 N N . LEU A 1 444 ? 16.993 1.759 -32.577 1.00 88.19 444 LEU A N 1
ATOM 3489 C CA . LEU A 1 444 ? 18.401 2.092 -32.381 1.00 88.19 444 LEU A CA 1
ATOM 3490 C C . LEU A 1 444 ? 18.894 3.027 -33.485 1.00 88.19 444 LEU A C 1
ATOM 3492 O O . LEU A 1 444 ? 19.187 2.593 -34.600 1.00 88.19 444 LEU A O 1
ATOM 3496 N N . HIS A 1 445 ? 19.061 4.305 -33.152 1.00 85.62 445 HIS A N 1
ATOM 3497 C CA . HIS A 1 445 ? 19.394 5.350 -34.128 1.00 85.62 445 HIS A CA 1
ATOM 3498 C C . HIS A 1 445 ? 20.870 5.790 -34.111 1.00 85.62 445 HIS A C 1
ATOM 3500 O O . HIS A 1 445 ? 21.241 6.748 -34.787 1.00 85.62 445 HIS A O 1
ATOM 3506 N N . TYR A 1 446 ? 21.745 5.069 -33.397 1.00 91.25 446 TYR A N 1
ATOM 3507 C CA . TYR A 1 446 ? 23.186 5.345 -33.390 1.00 91.25 446 TYR A CA 1
ATOM 3508 C C . TYR A 1 446 ? 23.821 5.119 -34.769 1.00 91.25 446 TYR A C 1
ATOM 3510 O O . TYR A 1 446 ? 23.798 4.011 -35.320 1.00 91.25 446 TYR A O 1
ATOM 3518 N N . THR A 1 447 ? 24.468 6.159 -35.293 1.00 91.50 447 THR A N 1
ATOM 3519 C CA . THR A 1 447 ? 25.221 6.120 -36.551 1.00 91.50 447 THR A CA 1
ATOM 3520 C C . THR A 1 447 ? 26.436 5.183 -36.456 1.00 91.50 447 THR A C 1
ATOM 3522 O O . THR A 1 447 ? 26.996 4.984 -35.373 1.00 91.50 447 THR A O 1
ATOM 3525 N N . PRO A 1 448 ? 26.942 4.647 -37.586 1.00 91.62 448 PRO A N 1
ATOM 3526 C CA . PRO A 1 448 ? 28.179 3.864 -37.589 1.00 91.62 448 PRO A CA 1
ATOM 3527 C C . PRO A 1 448 ? 29.389 4.619 -37.022 1.00 91.62 448 PRO A C 1
ATOM 3529 O O . PRO A 1 448 ? 30.286 3.998 -36.464 1.00 91.62 448 PRO A O 1
ATOM 3532 N N . ALA A 1 449 ? 29.427 5.949 -37.163 1.00 93.75 449 ALA A N 1
ATOM 3533 C CA . ALA A 1 449 ? 30.494 6.775 -36.606 1.00 93.75 449 ALA A CA 1
ATOM 3534 C C . ALA A 1 449 ? 30.437 6.821 -35.071 1.00 93.75 449 ALA A C 1
ATOM 3536 O O . ALA A 1 449 ? 31.467 6.628 -34.433 1.00 93.75 449 ALA A O 1
ATOM 3537 N N . GLN A 1 450 ? 29.244 6.989 -34.484 1.00 92.81 450 GLN A N 1
ATOM 3538 C CA . GLN A 1 450 ? 29.042 6.932 -33.028 1.00 92.81 450 GLN A CA 1
ATOM 3539 C C . GLN A 1 450 ? 29.421 5.563 -32.458 1.00 92.81 450 GLN A C 1
ATOM 3541 O O . GLN A 1 450 ? 30.152 5.487 -31.478 1.00 92.81 450 GLN A O 1
ATOM 3546 N N . LYS A 1 451 ? 29.019 4.476 -33.128 1.00 90.38 451 LYS A N 1
ATOM 3547 C CA . LYS A 1 451 ? 29.350 3.102 -32.709 1.00 90.38 451 LYS A CA 1
ATOM 3548 C C . LYS A 1 451 ? 30.855 2.798 -32.706 1.00 90.38 451 LYS A C 1
ATOM 3550 O O . LYS A 1 451 ? 31.277 1.861 -32.042 1.00 90.38 451 LYS A O 1
ATOM 3555 N N . ARG A 1 452 ? 31.663 3.558 -33.456 1.00 93.19 452 ARG A N 1
ATOM 3556 C CA . ARG A 1 452 ? 33.132 3.428 -33.498 1.00 93.19 452 ARG A CA 1
ATOM 3557 C C . ARG A 1 452 ? 33.856 4.296 -32.465 1.00 93.19 452 ARG A C 1
ATOM 3559 O O . ARG A 1 452 ? 35.080 4.224 -32.393 1.00 93.19 452 ARG A O 1
ATOM 3566 N N . GLN A 1 453 ? 33.146 5.136 -31.711 1.00 93.94 453 GLN A N 1
ATOM 3567 C CA . GLN A 1 453 ? 33.770 5.966 -30.683 1.00 93.94 453 GLN A CA 1
ATOM 3568 C C . GLN A 1 453 ? 34.366 5.091 -29.577 1.00 93.94 453 GLN A C 1
ATOM 3570 O O . GLN A 1 453 ? 33.763 4.109 -29.138 1.00 93.94 453 GLN A O 1
ATOM 3575 N N . THR A 1 454 ? 35.557 5.466 -29.108 1.00 87.88 454 THR A N 1
ATOM 3576 C CA . THR A 1 454 ? 36.182 4.844 -27.940 1.00 87.88 454 THR A CA 1
ATOM 3577 C C . THR A 1 454 ? 35.236 4.979 -26.746 1.00 87.88 454 THR A C 1
ATOM 3579 O O . THR A 1 454 ? 34.791 6.084 -26.449 1.00 87.88 454 THR A O 1
ATOM 3582 N N . ALA A 1 455 ? 34.937 3.864 -26.073 1.00 89.50 455 ALA A N 1
ATOM 3583 C CA . ALA A 1 455 ? 33.978 3.776 -24.965 1.00 89.50 455 ALA A CA 1
ATOM 3584 C C . ALA A 1 455 ? 32.487 3.972 -25.329 1.00 89.50 455 ALA A C 1
ATOM 3586 O O . ALA A 1 455 ? 31.706 4.396 -24.478 1.00 89.50 455 ALA A O 1
ATOM 3587 N N . PHE A 1 456 ? 32.061 3.622 -26.551 1.00 92.38 456 PHE A N 1
ATOM 3588 C CA . PHE A 1 456 ? 30.631 3.459 -26.846 1.00 92.38 456 PHE A CA 1
ATOM 3589 C C . PHE A 1 456 ? 30.005 2.430 -25.873 1.00 92.38 456 PHE A C 1
ATOM 3591 O O . PHE A 1 456 ? 30.460 1.285 -25.844 1.00 92.38 456 PHE A O 1
ATOM 3598 N N . PRO A 1 457 ? 29.005 2.812 -25.054 1.00 90.38 457 PRO A N 1
ATOM 3599 C CA . PRO A 1 457 ? 28.595 2.014 -23.894 1.00 90.38 457 PRO A CA 1
ATOM 3600 C C . PRO A 1 457 ? 27.604 0.893 -24.232 1.00 90.38 457 PRO A C 1
ATOM 3602 O O . PRO A 1 457 ? 27.335 0.049 -23.381 1.00 90.38 457 PRO A O 1
ATOM 3605 N N . PHE A 1 458 ? 27.047 0.878 -25.448 1.00 93.62 458 PHE A N 1
ATOM 3606 C CA . PHE A 1 458 ? 25.962 -0.029 -25.817 1.00 93.62 458 PHE A CA 1
ATOM 3607 C C . PHE A 1 458 ? 26.436 -1.197 -26.676 1.00 93.62 458 PHE A C 1
ATOM 3609 O O . PHE A 1 458 ? 27.295 -1.072 -27.550 1.00 93.62 458 PHE A O 1
ATOM 3616 N N . SER A 1 459 ? 25.826 -2.351 -26.437 1.00 91.81 459 SER A N 1
ATOM 3617 C CA . SER A 1 459 ? 26.050 -3.571 -27.201 1.00 91.81 459 SER A CA 1
ATOM 3618 C C . SER A 1 459 ? 25.407 -3.471 -28.584 1.00 91.81 459 SER A C 1
ATOM 3620 O O . SER A 1 459 ? 24.352 -2.860 -28.763 1.00 91.81 459 SER A O 1
ATOM 3622 N N . ALA A 1 460 ? 26.021 -4.108 -29.580 1.00 90.94 460 ALA A N 1
ATOM 3623 C CA . ALA A 1 460 ? 25.355 -4.328 -30.856 1.00 90.94 460 ALA A CA 1
ATOM 3624 C C . ALA A 1 460 ? 24.201 -5.326 -30.672 1.00 90.94 460 ALA A C 1
ATOM 3626 O O . ALA A 1 460 ? 24.324 -6.287 -29.917 1.00 90.94 460 ALA A O 1
ATOM 3627 N N . PHE A 1 461 ? 23.091 -5.105 -31.375 1.00 93.31 461 PHE A N 1
ATOM 3628 C CA . PHE A 1 461 ? 21.984 -6.054 -31.375 1.00 93.31 461 PHE A CA 1
ATOM 3629 C C . PHE A 1 461 ? 22.296 -7.269 -32.262 1.00 93.31 461 PHE A C 1
ATOM 3631 O O . PHE A 1 461 ? 22.482 -7.122 -33.478 1.00 93.31 461 PHE A O 1
ATOM 3638 N N . ASP A 1 462 ? 22.281 -8.446 -31.642 1.00 94.25 462 ASP A N 1
ATOM 3639 C CA . ASP A 1 462 ? 22.377 -9.760 -32.275 1.00 94.25 462 ASP A CA 1
ATOM 3640 C C . ASP A 1 462 ? 21.002 -10.465 -32.219 1.00 94.25 462 ASP A C 1
ATOM 3642 O O . ASP A 1 462 ? 20.475 -10.679 -31.123 1.00 94.25 462 ASP A O 1
ATOM 3646 N N . PRO A 1 463 ? 20.381 -10.805 -33.367 1.00 95.69 463 PRO A N 1
ATOM 3647 C CA . PRO A 1 463 ? 19.062 -11.437 -33.395 1.00 95.69 463 PRO A CA 1
ATOM 3648 C C . PRO A 1 463 ? 19.021 -12.864 -32.826 1.00 95.69 463 PRO A C 1
ATOM 3650 O O . PRO A 1 463 ? 17.931 -13.327 -32.475 1.00 95.69 463 PRO A O 1
ATOM 3653 N N . ASP A 1 464 ? 20.169 -13.537 -32.698 1.00 96.31 464 ASP A N 1
ATOM 3654 C CA . ASP A 1 464 ? 20.289 -14.872 -32.097 1.00 96.31 464 ASP A CA 1
ATOM 3655 C C . ASP A 1 464 ? 20.593 -14.824 -30.591 1.00 96.31 464 ASP A C 1
ATOM 3657 O O . ASP A 1 464 ? 20.608 -15.853 -29.911 1.00 96.31 464 ASP A O 1
ATOM 3661 N N . GLN A 1 465 ? 20.773 -13.626 -30.029 1.00 95.88 465 GLN A N 1
ATOM 3662 C CA . GLN A 1 465 ? 20.934 -13.440 -28.596 1.00 95.88 465 GLN A CA 1
ATOM 3663 C C . GLN A 1 465 ? 19.581 -13.507 -27.879 1.00 95.88 465 GLN A C 1
ATOM 3665 O O . GLN A 1 465 ? 18.614 -12.842 -28.256 1.00 95.88 465 GLN A O 1
ATOM 3670 N N . ILE A 1 466 ? 19.515 -14.288 -26.796 1.00 96.19 466 ILE A N 1
ATOM 3671 C CA . ILE A 1 466 ? 18.345 -14.295 -25.911 1.00 96.19 466 ILE A CA 1
ATOM 3672 C C . ILE A 1 466 ? 18.293 -12.962 -25.167 1.00 96.19 466 ILE A C 1
ATOM 3674 O O . ILE A 1 466 ? 19.226 -12.615 -24.442 1.00 96.19 466 ILE A O 1
ATOM 3678 N N . ILE A 1 467 ? 17.177 -12.252 -25.311 1.00 95.12 467 ILE A N 1
ATOM 3679 C CA . ILE A 1 467 ? 16.879 -11.029 -24.563 1.00 95.12 467 ILE A CA 1
ATOM 3680 C C . ILE A 1 467 ? 15.492 -11.112 -23.922 1.00 95.12 467 ILE A C 1
ATOM 3682 O O . ILE A 1 467 ? 14.732 -12.058 -24.149 1.00 95.12 467 ILE A O 1
ATOM 3686 N N . GLU A 1 468 ? 15.181 -10.123 -23.091 1.00 94.56 468 GLU A N 1
ATOM 3687 C CA . GLU A 1 468 ? 13.904 -10.001 -22.393 1.00 94.56 468 GLU A CA 1
ATOM 3688 C C . GLU A 1 468 ? 12.894 -9.194 -23.215 1.00 94.56 468 GLU A C 1
ATOM 3690 O O . GLU A 1 468 ? 13.214 -8.147 -23.783 1.00 94.56 468 GLU A O 1
ATOM 3695 N N . TRP A 1 469 ? 11.652 -9.668 -23.234 1.00 94.06 469 TRP A N 1
ATOM 3696 C CA . TRP A 1 469 ? 10.543 -9.112 -23.996 1.00 94.06 469 TRP A CA 1
ATOM 3697 C C . TRP A 1 469 ? 9.310 -8.941 -23.112 1.00 94.06 469 TRP A C 1
ATOM 3699 O O . TRP A 1 469 ? 9.030 -9.757 -22.229 1.00 94.06 469 TRP A O 1
ATOM 3709 N N . VAL A 1 470 ? 8.526 -7.907 -23.403 1.00 92.75 470 VAL A N 1
ATOM 3710 C CA . VAL A 1 470 ? 7.206 -7.679 -22.808 1.00 92.75 470 VAL A CA 1
ATOM 3711 C C . VAL A 1 470 ? 6.148 -7.582 -23.891 1.00 92.75 470 VAL A C 1
ATOM 3713 O O . VAL A 1 470 ? 6.397 -7.083 -24.988 1.00 92.75 470 VAL A O 1
ATOM 3716 N N . TRP A 1 471 ? 4.939 -8.038 -23.582 1.00 91.38 471 TRP A N 1
ATOM 3717 C CA . TRP A 1 471 ? 3.800 -7.820 -24.460 1.00 91.38 471 TRP A CA 1
ATOM 3718 C C . TRP A 1 471 ? 3.370 -6.348 -24.416 1.00 91.38 471 TRP A C 1
ATOM 3720 O O . TRP A 1 471 ? 3.061 -5.810 -23.357 1.00 91.38 471 TRP A O 1
ATOM 3730 N N . GLY A 1 472 ? 3.306 -5.717 -25.584 1.00 89.81 472 GLY A N 1
ATOM 3731 C CA . GLY A 1 472 ? 2.703 -4.411 -25.832 1.00 89.81 472 GLY A CA 1
ATOM 3732 C C . GLY A 1 472 ? 1.573 -4.502 -26.862 1.00 89.81 472 GLY A C 1
ATOM 3733 O O . GLY A 1 472 ? 1.332 -5.551 -27.461 1.00 89.81 472 GLY A O 1
ATOM 3734 N N . TYR A 1 473 ? 0.862 -3.395 -27.082 1.00 89.44 473 TYR A N 1
ATOM 3735 C CA . TYR A 1 473 ? -0.224 -3.319 -28.062 1.00 89.44 473 TYR A CA 1
ATOM 3736 C C . TYR A 1 473 ? 0.086 -2.277 -29.135 1.00 89.44 473 TYR A C 1
ATOM 3738 O O . TYR A 1 473 ? 0.240 -1.092 -28.838 1.00 89.44 473 TYR A O 1
ATOM 3746 N N . SER A 1 474 ? 0.140 -2.703 -30.397 1.00 90.19 474 SER A N 1
ATOM 3747 C CA . SER A 1 474 ? 0.266 -1.788 -31.530 1.00 90.19 474 SER A CA 1
ATOM 3748 C C . SER A 1 474 ? -1.103 -1.211 -31.875 1.00 90.19 474 SER A C 1
ATOM 3750 O O . SER A 1 474 ? -1.976 -1.928 -32.358 1.00 90.19 474 SER A O 1
ATOM 3752 N N . LEU A 1 475 ? -1.281 0.098 -31.675 1.00 88.62 475 LEU A N 1
ATOM 3753 C CA . LEU A 1 475 ? -2.483 0.813 -32.121 1.00 88.62 475 LEU A CA 1
ATOM 3754 C C . LEU A 1 475 ? -2.565 0.909 -33.652 1.00 88.62 475 LEU A C 1
ATOM 3756 O O . LEU A 1 475 ? -3.659 0.941 -34.196 1.00 88.62 475 LEU A O 1
ATOM 3760 N N . LYS A 1 476 ? -1.421 0.915 -34.352 1.00 90.75 476 LYS A N 1
ATOM 3761 C CA . LYS A 1 476 ? -1.365 1.013 -35.821 1.00 90.75 476 LYS A CA 1
ATOM 3762 C C . LYS A 1 476 ? -1.851 -0.259 -36.512 1.00 90.75 476 LYS A C 1
ATOM 3764 O O . LYS A 1 476 ? -2.522 -0.183 -37.531 1.00 90.75 476 LYS A O 1
ATOM 3769 N N . SER A 1 477 ? -1.449 -1.418 -35.995 1.00 90.06 477 SER A N 1
ATOM 3770 C CA . SER A 1 477 ? -1.792 -2.727 -36.570 1.00 90.06 477 SER A CA 1
ATOM 3771 C C . SER A 1 477 ? -2.817 -3.493 -35.734 1.00 90.06 477 SER A C 1
ATOM 3773 O O . SER A 1 477 ? -3.014 -4.677 -35.973 1.00 90.06 477 SER A O 1
ATOM 3775 N N . GLU A 1 478 ? -3.388 -2.839 -34.720 1.00 89.69 478 GLU A N 1
ATOM 3776 C CA . GLU A 1 478 ? -4.414 -3.357 -33.807 1.00 89.69 478 GLU A CA 1
ATOM 3777 C C . GLU A 1 478 ? -4.152 -4.776 -33.279 1.00 89.69 478 GLU A C 1
ATOM 3779 O O . GLU A 1 478 ? -5.053 -5.608 -33.190 1.00 89.69 478 GLU A O 1
ATOM 3784 N N . ARG A 1 479 ? -2.898 -5.067 -32.917 1.00 88.56 479 ARG A N 1
ATOM 3785 C CA . ARG A 1 479 ? -2.502 -6.392 -32.426 1.00 88.56 479 ARG A CA 1
ATOM 3786 C C . ARG A 1 479 ? -1.503 -6.319 -31.272 1.00 88.56 479 ARG A C 1
ATOM 3788 O O . ARG A 1 479 ? -0.690 -5.389 -31.230 1.00 88.56 479 ARG A O 1
ATOM 3795 N N . PRO A 1 480 ? -1.512 -7.320 -30.375 1.00 90.12 480 PRO A N 1
ATOM 3796 C CA . PRO A 1 480 ? -0.397 -7.588 -29.477 1.00 90.12 480 PRO A CA 1
ATOM 3797 C C . PRO A 1 480 ? 0.921 -7.783 -30.238 1.00 90.12 480 PRO A C 1
ATOM 3799 O O . PRO A 1 480 ? 0.935 -8.360 -31.326 1.00 90.12 480 PRO A O 1
ATOM 3802 N N . LEU A 1 481 ? 2.007 -7.309 -29.640 1.00 92.62 481 LEU A N 1
ATOM 3803 C CA . LEU A 1 481 ? 3.364 -7.291 -30.180 1.00 92.62 481 LEU A CA 1
ATOM 3804 C C . LEU A 1 481 ? 4.349 -7.405 -29.014 1.00 92.62 481 LEU A C 1
ATOM 3806 O O . LEU A 1 481 ? 4.179 -6.716 -28.012 1.00 92.62 481 LEU A O 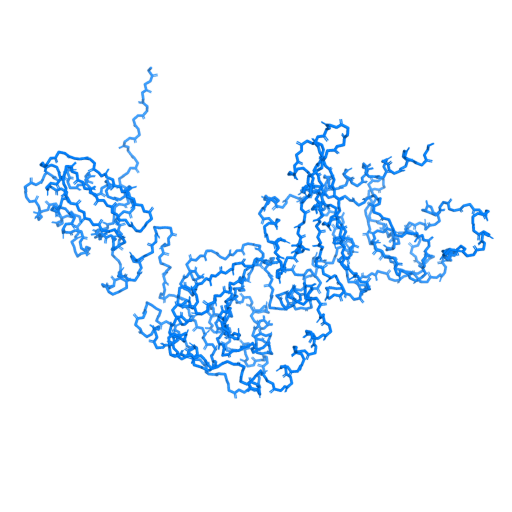1
ATOM 3810 N N . LEU A 1 482 ? 5.381 -8.227 -29.140 1.00 94.44 482 LEU A N 1
ATOM 3811 C CA . LEU A 1 482 ? 6.499 -8.272 -28.207 1.00 94.44 482 LEU A CA 1
ATOM 3812 C C . LEU A 1 482 ? 7.436 -7.089 -28.470 1.00 94.44 482 LEU A C 1
ATOM 3814 O O . LEU A 1 482 ? 7.877 -6.854 -29.593 1.00 94.44 482 LEU A O 1
ATOM 3818 N N . VAL A 1 483 ? 7.734 -6.339 -27.416 1.00 94.06 483 VAL A N 1
ATOM 3819 C CA . VAL A 1 483 ? 8.667 -5.207 -27.418 1.00 94.06 483 VAL A CA 1
ATOM 3820 C C . VAL A 1 483 ? 9.837 -5.575 -26.506 1.00 94.06 483 VAL A C 1
ATOM 3822 O O . VAL A 1 483 ? 9.589 -6.165 -25.449 1.00 94.06 483 VAL A O 1
ATOM 3825 N N . PRO A 1 484 ? 11.097 -5.265 -26.864 1.00 94.12 484 PRO A N 1
ATOM 3826 C CA . PRO A 1 484 ? 12.212 -5.532 -25.962 1.00 94.12 484 PRO A CA 1
ATOM 3827 C C . PRO A 1 484 ? 11.996 -4.803 -24.632 1.00 94.12 484 PRO A C 1
ATOM 3829 O O . PRO A 1 484 ? 11.699 -3.605 -24.617 1.00 94.12 484 PRO A O 1
ATOM 3832 N N . ALA A 1 485 ? 12.134 -5.527 -23.520 1.00 92.88 485 ALA A N 1
ATOM 3833 C CA . ALA A 1 485 ? 11.776 -5.043 -22.188 1.00 92.88 485 ALA A CA 1
ATOM 3834 C C . ALA A 1 485 ? 12.500 -3.735 -21.833 1.00 92.88 485 ALA A C 1
ATOM 3836 O O . ALA A 1 485 ? 11.865 -2.814 -21.328 1.00 92.88 485 ALA A O 1
ATOM 3837 N N . GLN A 1 486 ? 13.772 -3.600 -22.223 1.00 91.06 486 GLN A N 1
ATOM 3838 C CA . GLN A 1 486 ? 14.604 -2.428 -21.926 1.00 91.06 486 GLN A CA 1
ATOM 3839 C C . GLN A 1 486 ? 14.128 -1.107 -22.562 1.00 91.06 486 GLN A C 1
ATOM 3841 O O . GLN A 1 486 ? 14.577 -0.045 -22.142 1.00 91.06 486 GLN A O 1
ATOM 3846 N N . PHE A 1 487 ? 13.218 -1.154 -23.546 1.00 90.75 487 PHE A N 1
ATOM 3847 C CA . PHE A 1 487 ? 12.589 0.042 -24.132 1.00 90.75 487 PHE A CA 1
ATOM 3848 C C . PHE A 1 487 ? 11.202 0.346 -23.555 1.00 90.75 487 PHE A C 1
ATOM 3850 O O . PHE A 1 487 ? 10.696 1.455 -23.708 1.00 90.75 487 PHE A O 1
ATOM 3857 N N . ALA A 1 488 ? 10.561 -0.638 -22.923 1.00 89.75 488 ALA A N 1
ATOM 3858 C CA . ALA A 1 488 ? 9.234 -0.498 -22.324 1.00 89.75 488 ALA A CA 1
ATOM 3859 C C . ALA A 1 488 ? 9.298 -0.279 -20.803 1.00 89.75 488 ALA A C 1
ATOM 3861 O O . ALA A 1 488 ? 8.396 0.322 -20.217 1.00 89.75 488 ALA A O 1
ATOM 3862 N N . LEU A 1 489 ? 10.364 -0.768 -20.173 1.00 88.69 489 LEU A N 1
ATOM 3863 C CA . LEU A 1 489 ? 10.651 -0.706 -18.748 1.00 88.69 489 LEU A CA 1
ATOM 3864 C C . LEU A 1 489 ? 11.947 0.067 -18.535 1.00 88.69 489 LEU A C 1
ATOM 3866 O O . LEU A 1 489 ? 12.868 0.003 -19.348 1.00 88.69 489 LEU A O 1
ATOM 3870 N N . TYR A 1 490 ? 12.050 0.781 -17.417 1.00 87.12 490 TYR A N 1
ATOM 3871 C CA . TYR A 1 490 ? 13.282 1.499 -17.102 1.00 87.12 490 TYR A CA 1
ATOM 3872 C C . TYR A 1 490 ? 14.333 0.504 -16.574 1.00 87.12 490 TYR A C 1
ATOM 3874 O O . TYR A 1 490 ? 14.355 0.175 -15.388 1.00 87.12 490 TYR A O 1
ATOM 3882 N N . GLN A 1 491 ? 15.203 -0.001 -17.453 1.00 85.31 491 GLN A N 1
ATOM 3883 C CA . GLN A 1 491 ? 16.244 -0.990 -17.124 1.00 85.31 491 GLN A CA 1
ATOM 3884 C C . GLN A 1 491 ? 17.656 -0.432 -17.395 1.00 85.31 491 GLN A C 1
ATOM 3886 O O . GLN A 1 491 ? 18.285 -0.796 -18.388 1.00 85.31 491 GLN A O 1
ATOM 3891 N N . PRO A 1 492 ? 18.188 0.461 -16.537 1.00 81.94 492 PRO A N 1
ATOM 3892 C CA . PRO A 1 492 ? 19.537 1.011 -16.702 1.00 81.94 492 PRO A CA 1
ATOM 3893 C C . PRO A 1 492 ? 20.641 -0.044 -16.522 1.00 81.94 492 PRO A C 1
ATOM 3895 O O . PRO A 1 492 ? 21.783 0.210 -16.881 1.00 81.94 492 PRO A O 1
ATOM 3898 N N . ASP A 1 493 ? 20.296 -1.194 -15.946 1.00 82.88 493 ASP A N 1
ATOM 3899 C CA . ASP A 1 493 ? 21.140 -2.346 -15.641 1.00 82.88 493 ASP A CA 1
ATOM 3900 C C . ASP A 1 493 ? 20.870 -3.557 -16.563 1.00 82.88 493 ASP A C 1
ATOM 3902 O O . ASP A 1 493 ? 21.295 -4.674 -16.266 1.00 82.88 493 ASP A O 1
ATOM 3906 N N . ALA A 1 494 ? 20.171 -3.354 -17.690 1.00 85.25 494 ALA A N 1
ATOM 3907 C CA . ALA A 1 494 ? 19.923 -4.409 -18.674 1.00 85.25 494 ALA A CA 1
ATOM 3908 C C . ALA A 1 494 ? 21.234 -4.998 -19.220 1.00 85.25 494 ALA A C 1
ATOM 3910 O O . ALA A 1 494 ? 22.193 -4.281 -19.492 1.00 85.25 494 ALA A O 1
ATOM 3911 N N . THR A 1 495 ? 21.273 -6.316 -19.421 1.00 85.44 495 THR A N 1
ATOM 3912 C CA . THR A 1 495 ? 22.416 -7.001 -20.041 1.00 85.44 495 THR A CA 1
ATOM 3913 C C . THR A 1 495 ? 21.902 -8.000 -21.084 1.00 85.44 495 THR A C 1
ATOM 3915 O O . THR A 1 495 ? 21.228 -8.955 -20.699 1.00 85.44 495 THR A O 1
ATOM 3918 N N . PRO A 1 496 ? 22.202 -7.820 -22.386 1.00 90.50 496 PRO A N 1
ATOM 3919 C CA . PRO A 1 496 ? 22.926 -6.693 -22.991 1.00 90.50 496 PRO A CA 1
ATOM 3920 C C . PRO A 1 496 ? 22.122 -5.380 -22.938 1.00 90.50 496 PRO A C 1
ATOM 3922 O O . PRO A 1 496 ? 20.890 -5.390 -22.992 1.00 90.50 496 PRO A O 1
ATOM 3925 N N . GLN A 1 497 ? 22.828 -4.249 -22.899 1.00 92.19 497 GLN A N 1
ATOM 3926 C CA . GLN A 1 497 ? 22.229 -2.916 -22.996 1.00 92.19 497 GLN A CA 1
ATOM 3927 C C . GLN A 1 497 ? 22.390 -2.368 -24.416 1.00 92.19 497 GLN A C 1
ATOM 3929 O O . GLN A 1 497 ? 23.517 -2.225 -24.889 1.00 92.19 497 GLN A O 1
ATOM 3934 N N . PHE A 1 498 ? 21.287 -2.055 -25.094 1.00 92.50 498 PHE A N 1
ATOM 3935 C CA . PHE A 1 498 ? 21.293 -1.534 -26.465 1.00 92.50 498 PHE A CA 1
ATOM 3936 C C . PHE A 1 498 ? 21.162 -0.009 -26.537 1.00 92.50 498 PHE A C 1
ATOM 3938 O O . PHE A 1 498 ? 21.563 0.582 -27.539 1.00 92.50 498 PHE A O 1
ATOM 3945 N N . ASP A 1 499 ? 20.620 0.620 -25.493 1.00 90.81 499 ASP A N 1
ATOM 3946 C CA . ASP A 1 499 ? 20.447 2.070 -25.404 1.00 90.81 499 ASP A CA 1
ATOM 3947 C C . ASP A 1 499 ? 20.408 2.554 -23.941 1.00 90.81 499 ASP A C 1
ATOM 3949 O O . ASP A 1 499 ? 20.309 1.764 -22.993 1.00 90.81 499 ASP A O 1
ATOM 3953 N N . ALA A 1 500 ? 20.478 3.870 -23.748 1.00 86.75 500 ALA A N 1
ATOM 3954 C CA . ALA A 1 500 ? 20.237 4.506 -22.467 1.00 86.75 500 ALA A CA 1
ATOM 3955 C C . ALA A 1 500 ? 18.765 4.346 -22.071 1.00 86.75 500 ALA A C 1
ATOM 3957 O O . ALA A 1 500 ? 17.854 4.611 -22.855 1.00 86.75 500 ALA A O 1
ATOM 3958 N N . ALA A 1 501 ? 18.524 3.987 -20.810 1.00 83.88 501 ALA A N 1
ATOM 3959 C CA . ALA A 1 501 ? 17.174 3.993 -20.266 1.00 83.88 501 ALA A CA 1
ATOM 3960 C C . ALA A 1 501 ? 16.631 5.433 -20.239 1.00 83.88 501 ALA A C 1
ATOM 3962 O O . ALA A 1 501 ? 17.245 6.327 -19.651 1.00 83.88 501 ALA A O 1
ATOM 3963 N N . HIS A 1 502 ? 15.466 5.661 -20.842 1.00 83.69 502 HIS A N 1
ATOM 3964 C CA . HIS A 1 502 ? 14.832 6.976 -20.903 1.00 83.69 502 HIS A CA 1
ATOM 3965 C C . HIS A 1 502 ? 13.346 6.909 -20.539 1.00 83.69 502 HIS A C 1
ATOM 3967 O O . HIS A 1 502 ? 12.697 5.875 -20.646 1.00 83.69 502 HIS A O 1
ATOM 3973 N N . MET A 1 503 ? 12.784 8.051 -20.137 1.00 87.50 503 MET A N 1
ATOM 3974 C CA . MET A 1 503 ? 11.369 8.179 -19.755 1.00 87.50 503 MET A CA 1
ATOM 3975 C C . MET A 1 503 ? 10.476 8.693 -20.900 1.00 87.50 503 MET A C 1
ATOM 3977 O O . MET A 1 503 ? 9.284 8.937 -20.690 1.00 87.50 503 MET A O 1
ATOM 3981 N N . ALA A 1 504 ? 11.032 8.883 -22.106 1.00 88.06 504 ALA A N 1
ATOM 3982 C CA . ALA A 1 504 ? 10.249 9.237 -23.288 1.00 88.06 504 ALA A CA 1
ATOM 3983 C C . ALA A 1 504 ? 9.197 8.151 -23.565 1.00 88.06 504 ALA A C 1
ATOM 3985 O O . ALA A 1 504 ? 9.481 6.961 -23.456 1.00 88.06 504 ALA A O 1
ATOM 3986 N N . GLY A 1 505 ? 7.962 8.562 -23.863 1.00 91.25 505 GLY A N 1
ATOM 3987 C CA . GLY A 1 505 ? 6.838 7.636 -24.046 1.00 91.25 505 GLY A CA 1
ATOM 3988 C C . GLY A 1 505 ? 6.143 7.172 -22.764 1.00 91.25 505 GLY A C 1
ATOM 3989 O O . GLY A 1 505 ? 5.028 6.657 -22.845 1.00 91.25 505 GLY A O 1
ATOM 3990 N N . VAL A 1 506 ? 6.715 7.409 -21.577 1.00 92.69 506 VAL A N 1
ATOM 3991 C CA . VAL A 1 506 ? 6.062 7.046 -20.311 1.00 92.69 506 VAL A CA 1
ATOM 3992 C C . VAL A 1 506 ? 4.972 8.058 -19.962 1.00 92.69 506 VAL A C 1
ATOM 3994 O O . VAL A 1 506 ? 5.231 9.235 -19.672 1.00 92.69 506 VAL A O 1
ATOM 3997 N N . GLY A 1 507 ? 3.732 7.578 -19.956 1.00 91.62 507 GLY A N 1
ATOM 3998 C CA . GLY A 1 507 ? 2.544 8.378 -19.694 1.00 91.62 507 GLY A CA 1
ATOM 3999 C C . GLY A 1 507 ? 1.844 8.041 -18.380 1.00 91.62 507 GLY A C 1
ATOM 4000 O O . GLY A 1 507 ? 1.973 6.941 -17.846 1.00 91.62 507 GLY A O 1
ATOM 4001 N N . ILE A 1 508 ? 1.082 8.994 -17.846 1.00 89.88 508 ILE A N 1
ATOM 4002 C CA . ILE A 1 508 ? 0.223 8.799 -16.674 1.00 89.88 508 ILE A CA 1
ATOM 4003 C C . ILE A 1 508 ? -1.151 9.420 -16.910 1.00 89.88 508 ILE A C 1
ATOM 4005 O O . ILE A 1 508 ? -1.285 10.507 -17.465 1.00 89.88 508 ILE A O 1
ATOM 4009 N N . GLY A 1 509 ? -2.202 8.742 -16.459 1.00 86.19 509 GLY A N 1
ATOM 4010 C CA . GLY A 1 509 ? -3.567 9.205 -16.658 1.00 86.19 509 GLY A CA 1
ATOM 4011 C C . GLY A 1 509 ? -4.559 8.518 -15.733 1.00 86.19 509 GLY A C 1
ATOM 4012 O O . GLY A 1 509 ? -4.271 7.496 -15.118 1.00 86.19 509 GLY A O 1
ATOM 4013 N N . ARG A 1 510 ? -5.760 9.098 -15.635 1.00 79.81 510 ARG A N 1
ATOM 4014 C CA . ARG A 1 510 ? -6.893 8.490 -14.908 1.00 79.81 510 ARG A CA 1
ATOM 4015 C C . ARG A 1 510 ? -7.493 7.290 -15.640 1.00 79.81 510 ARG A C 1
ATOM 4017 O O . ARG A 1 510 ? -8.185 6.487 -15.024 1.00 79.81 510 ARG A O 1
ATOM 4024 N N . THR A 1 511 ? -7.256 7.233 -16.943 1.00 81.12 511 THR A N 1
ATOM 4025 C CA . THR A 1 511 ? -7.662 6.176 -17.862 1.00 81.12 511 THR A CA 1
ATOM 4026 C C . THR A 1 511 ? -6.456 5.800 -18.710 1.00 81.12 511 THR A C 1
ATOM 4028 O O . THR A 1 511 ? -5.519 6.601 -18.838 1.00 81.12 511 THR A O 1
ATOM 4031 N N . MET A 1 512 ? -6.484 4.618 -19.327 1.00 83.38 512 MET A N 1
ATOM 4032 C CA . MET A 1 512 ? -5.399 4.234 -20.227 1.00 83.38 512 MET A CA 1
ATOM 4033 C C . MET A 1 512 ? -5.300 5.173 -21.436 1.00 83.38 512 MET A C 1
ATOM 4035 O O . MET A 1 512 ? -4.197 5.506 -21.842 1.00 83.38 512 MET A O 1
ATOM 4039 N N . GLN A 1 513 ? -6.417 5.676 -21.974 1.00 85.50 513 GLN A N 1
ATOM 4040 C CA . GLN A 1 513 ? -6.398 6.618 -23.102 1.00 85.50 513 GLN A CA 1
ATOM 4041 C C . GLN A 1 513 ? -5.631 7.901 -22.759 1.00 85.50 513 GLN A C 1
ATOM 4043 O O . GLN A 1 513 ? -4.805 8.351 -23.549 1.00 85.50 513 GLN A O 1
ATOM 4048 N N . ASN A 1 514 ? -5.858 8.459 -21.565 1.00 87.88 514 ASN A N 1
ATOM 4049 C CA . ASN A 1 514 ? -5.140 9.654 -21.124 1.00 87.88 514 ASN A CA 1
ATOM 4050 C C . ASN A 1 514 ? -3.656 9.359 -20.882 1.00 87.88 514 ASN A C 1
ATOM 4052 O O . ASN A 1 514 ? -2.823 10.198 -21.203 1.00 87.88 514 ASN A O 1
ATOM 4056 N N . ALA A 1 515 ? -3.326 8.180 -20.345 1.00 89.94 515 ALA A N 1
ATOM 4057 C CA . ALA A 1 515 ? -1.936 7.767 -20.168 1.00 89.94 515 ALA A CA 1
ATOM 4058 C C . ALA A 1 515 ? -1.225 7.580 -21.520 1.00 89.94 515 ALA A C 1
ATOM 4060 O O . ALA A 1 515 ? -0.112 8.060 -21.687 1.00 89.94 515 ALA A O 1
ATOM 4061 N N . ILE A 1 516 ? -1.881 6.961 -22.507 1.00 90.31 516 ILE A N 1
ATOM 4062 C CA . ILE A 1 516 ? -1.354 6.820 -23.872 1.00 90.31 516 ILE A CA 1
ATOM 4063 C C . ILE A 1 516 ? -1.106 8.200 -24.489 1.00 90.31 516 ILE A C 1
ATOM 4065 O O . ILE A 1 516 ? -0.026 8.438 -25.019 1.00 90.31 516 ILE A O 1
ATOM 4069 N N . LEU A 1 517 ? -2.073 9.120 -24.395 1.00 92.81 517 LEU A N 1
ATOM 4070 C CA . LEU A 1 517 ? -1.934 10.470 -24.947 1.00 92.81 517 LEU A CA 1
ATOM 4071 C C . LEU A 1 517 ? -0.778 11.243 -24.295 1.00 92.81 517 LEU A C 1
ATOM 4073 O O . LEU A 1 517 ? 0.027 11.849 -24.995 1.00 92.81 517 LEU A O 1
ATOM 4077 N N . ASP A 1 518 ? -0.664 11.182 -22.967 1.00 93.62 518 ASP A N 1
ATOM 4078 C CA . ASP A 1 518 ? 0.437 11.792 -22.215 1.00 93.62 518 ASP A CA 1
ATOM 4079 C C . ASP A 1 518 ? 1.804 11.198 -22.611 1.00 93.62 518 ASP A C 1
ATOM 4081 O O . ASP A 1 518 ? 2.781 11.929 -22.784 1.00 93.62 518 ASP A O 1
ATOM 4085 N N . GLY A 1 519 ? 1.867 9.882 -22.839 1.00 94.25 519 GLY A N 1
ATOM 4086 C CA . GLY A 1 519 ? 3.054 9.209 -23.369 1.00 94.25 519 GLY A CA 1
ATOM 4087 C C . GLY A 1 519 ? 3.422 9.679 -24.780 1.00 94.25 519 GLY A C 1
ATOM 4088 O O . GLY A 1 519 ? 4.575 10.024 -25.029 1.00 94.25 519 GLY A O 1
ATOM 4089 N N . LEU A 1 520 ? 2.448 9.773 -25.691 1.00 94.81 520 LEU A N 1
ATOM 4090 C CA . LEU A 1 520 ? 2.664 10.264 -27.059 1.00 94.81 520 LEU A CA 1
ATOM 4091 C C . LEU A 1 520 ? 3.153 11.717 -27.081 1.00 94.81 520 LEU A C 1
ATOM 4093 O O . LEU A 1 520 ? 4.093 12.031 -27.808 1.00 94.81 520 LEU A O 1
ATOM 4097 N N . HIS A 1 521 ? 2.564 12.591 -26.259 1.00 94.94 521 HIS A N 1
ATOM 4098 C CA . HIS A 1 521 ? 3.023 13.975 -26.121 1.00 94.94 521 HIS A CA 1
ATOM 4099 C C . HIS A 1 521 ? 4.474 14.049 -25.637 1.00 94.94 521 HIS A C 1
ATOM 4101 O O . HIS A 1 521 ? 5.236 14.876 -26.130 1.00 94.94 521 HIS A O 1
ATOM 4107 N N . SER A 1 522 ? 4.867 13.170 -24.709 1.00 93.38 522 SER A N 1
ATOM 4108 C CA . SER A 1 522 ? 6.257 13.059 -24.260 1.00 93.38 522 SER A CA 1
ATOM 4109 C C . SER A 1 522 ? 7.191 12.704 -25.423 1.00 93.38 522 SER A C 1
ATOM 4111 O O . SER A 1 522 ? 8.194 13.383 -25.613 1.00 93.38 522 SER A O 1
ATOM 4113 N N . VAL A 1 523 ? 6.842 11.716 -26.260 1.00 93.06 523 VAL A N 1
ATOM 4114 C CA . VAL A 1 523 ? 7.660 11.350 -27.437 1.00 93.06 523 VAL A CA 1
ATOM 4115 C C . VAL A 1 523 ? 7.817 12.525 -28.400 1.00 93.06 523 VAL A C 1
ATOM 4117 O O . VAL A 1 523 ? 8.942 12.854 -28.754 1.00 93.06 523 VAL A O 1
ATOM 4120 N N . VAL A 1 524 ? 6.718 13.192 -28.773 1.00 94.94 524 VAL A N 1
ATOM 4121 C CA . VAL A 1 524 ? 6.757 14.355 -29.681 1.00 94.94 524 VAL A CA 1
ATOM 4122 C C . VAL A 1 524 ? 7.599 15.490 -29.097 1.00 94.94 524 VAL A C 1
ATOM 4124 O O . VAL A 1 524 ? 8.336 16.144 -29.825 1.00 94.94 524 VAL A O 1
ATOM 4127 N N . HIS A 1 525 ? 7.516 15.721 -27.785 1.00 91.56 525 HIS A N 1
ATOM 4128 C CA . HIS A 1 525 ? 8.322 16.735 -27.113 1.00 91.56 525 HIS A CA 1
ATOM 4129 C C . HIS A 1 525 ? 9.824 16.435 -27.194 1.00 91.56 525 HIS A C 1
ATOM 4131 O O . HIS A 1 525 ? 10.597 17.333 -27.513 1.00 91.56 525 HIS A O 1
ATOM 4137 N N . TYR A 1 526 ? 10.238 15.192 -26.922 1.00 89.44 526 TYR A N 1
ATOM 4138 C CA . TYR A 1 526 ? 11.647 14.803 -27.020 1.00 89.44 526 TYR A CA 1
ATOM 4139 C C . TYR A 1 526 ? 12.146 14.815 -28.466 1.00 89.44 526 TYR A C 1
ATOM 4141 O O . TYR A 1 526 ? 13.236 15.320 -28.706 1.00 89.44 526 TYR A O 1
ATOM 4149 N N . ASP A 1 527 ? 11.345 14.330 -29.415 1.00 91.00 527 ASP A N 1
ATOM 4150 C CA . ASP A 1 527 ? 11.668 14.368 -30.845 1.00 91.00 527 ASP A CA 1
ATOM 4151 C C . ASP A 1 527 ? 11.885 15.813 -31.330 1.00 91.00 527 ASP A C 1
ATOM 4153 O O . ASP A 1 527 ? 12.939 16.138 -31.871 1.00 91.00 527 ASP A O 1
ATOM 4157 N N . ALA A 1 528 ? 10.964 16.725 -31.006 1.00 92.62 528 ALA A N 1
ATOM 4158 C CA . ALA A 1 528 ? 11.071 18.137 -31.373 1.00 92.62 528 ALA A CA 1
ATOM 4159 C C . ALA A 1 528 ? 12.281 18.863 -30.759 1.00 92.62 528 ALA A C 1
ATOM 4161 O O . ALA A 1 528 ? 12.723 19.857 -31.318 1.00 92.62 528 ALA A O 1
ATOM 4162 N N . LEU A 1 529 ? 12.809 18.405 -29.618 1.00 89.50 529 LEU A N 1
ATOM 4163 C CA . LEU A 1 529 ? 14.044 18.945 -29.031 1.00 89.50 529 LEU A CA 1
ATOM 4164 C C . LEU A 1 529 ? 15.312 18.412 -29.714 1.00 89.50 529 LEU A C 1
ATOM 4166 O O . LEU A 1 529 ? 16.396 18.941 -29.469 1.00 89.50 529 LEU A O 1
ATOM 4170 N N . THR A 1 530 ? 15.196 17.342 -30.505 1.00 84.88 530 THR A N 1
ATOM 4171 C CA . THR A 1 530 ? 16.322 16.748 -31.242 1.00 84.88 530 THR A CA 1
ATOM 4172 C C . THR A 1 530 ? 16.455 17.261 -32.676 1.00 84.88 530 THR A C 1
ATOM 4174 O O . THR A 1 530 ? 17.525 17.095 -33.264 1.00 84.88 530 THR A O 1
ATOM 4177 N N . ILE A 1 531 ? 15.399 17.883 -33.214 1.00 83.69 531 ILE A N 1
ATOM 4178 C CA . ILE A 1 531 ? 15.361 18.591 -34.507 1.00 83.69 531 ILE A CA 1
ATOM 4179 C C . ILE A 1 531 ? 15.813 20.035 -34.303 1.00 83.69 531 ILE A C 1
ATOM 4181 O O . ILE A 1 531 ? 16.613 20.513 -35.142 1.00 83.69 531 ILE A O 1
#

Foldseek 3Di:
DDDPPPPPPLPPDQAQQKAFQPQWDWDFDCFIWTDHPVDIDGGHDHNVLSVLLVLLNVRRRSPDGLVRSCVVSVVDHSVSSVVSSSVCVVVVGIDHDPDDPLQRNVQSNDDNLFDQPPLVPFAEEEEEDDLLVVLLVVVCVSYPNDRYDYDYDDDDDDLVVLLVVVLVGQEYEYEYQACQPVVLVSNLLSCQVNQHWYKYWYDDAQKIKIWTFHRAPWTATSLLVVLLQLLLDPCNVVSVVVVVVCNPPPPVVDPPHDDDPQLSNQSSVVVVVVVSCVSRDDDDNFWIWMKMARSVPRDIDIATAGHQCLRPRNNDPVSLCQDQVCAVCLVPPQVVDDVVVVVVNQEDLRGHQFNDKDWDWDADVNQIKIKMKTKGGQCVSSEVDHGGIDIFMAMDSPDNVVRVVNSVFVSVLQVVLARHYQVSWDKDACVVQVVQEDDVVVVQDDDPVLVPDDCNPADDDDSRDIATWGWHADPVVRHIHTYGSVARGQCCPGVRGHDHRDSQLRADDSGSVRRNVRNVVSNVVVVVVVD

Sequence (531 aa):
MKPKNDSRSVQDHLPIKPSLRAYYALAVADGILLRSAEKMTLIRATPEKSARIQQVIALCDGQHTMAELITNIPACRPSDVIATLRQLHTHDMLTALTKPATQIRFANRFPPATQPPNHNLTSLLVLTVGKLGQALQTRLRHSAYRNITWQPITAQWDRAQLTQMITQYDRVIVISDGPAFLLLQAVGYVCQQVGIAWLAAWHFGDRVRVVRFPQTENAPCFDCFLLRRQAVEQQQMAWRHFVAAVARTGWRGFVPYALTPAELDFGAGVLQLELSAWLNAPEPVCGSQFVDYHLASGQHSDHPFLRVPTCPCCKQPQDAPYARRGLLAWRQTNTGRKPRDLLAYATDALSGILTQQVTHSAELFSIPMHKVAITSTNLAVLTDHAAQKFVAQAASLDSPALAQQRAQQQLLKFYAVRLFDSAELHKATYHAIESDALEPRRLLHYTPAQKRQTAFPFSAFDPDQIIEWVWGYSLKSERPLLVPAQFALYQPDATPQFDAAHMAGVGIGRTMQNAILDGLHSVVHYDALTI